Protein AF-A0A853GMX4-F1 (afdb_monomer_lite)

Foldseek 3Di:
DDPDDDDPVNVVLVVVQVVLVCCQEPPQDFDFRAHPPPGTDTHPNVVVVVVVVVVVVPPDDDDPDDDDDPDDDFDDDDDPPDPDAGWDQDPVVRDTDGDDPVPDDPVSVVVVVLVVPDDDDFPDFDADPVGHGQFTDDNAWTGGPFWIWGQDPVFRWIWIATPVRQTQWTDHPAWIDGRQWIWGDDPDPWTFTAHPVGHGPDTPVPPDPPDPPPPPDPAFPQQFLAFLEAFEAAPDKFKFFQLLRGLFSVCLVFKKKWKAAPPARDIFIDSTIDIDRLVRRPQKIKIWMDTPPPVPPDIDIRIHGGFYFYLPLPDDALAFEEAEAEALLCQALLQVLLCVLSVNSRHNYAYDALAAGANHNVCSQDRPHHHHNYAYLDALCLQLVLDQPQADEQDVVNLVVLSPDRRVSVRRYHLQKDFDDPPDDPLQDHPRIHRAVQCSCVSNVIDAGQEYEYEHQLSLLVPPDLVCSLVVLLSSLLSVVVRSCVRHVRHQYEYEYAAWADDPVRSVSSNSGVSSNSVSLVVSCVVVVDPSYTYQHLNRRFHRHDQAAWDAADQDPPPRDGDTDGPDRRHGHDPRSSRSSNSVSSVVSCSSSVVD

Sequence (596 aa):
MAKEPISIPQLENASEDAQDWEHIVNDDEPALIQTRIGGPKPNYAMIVAGLAAAVWVKTEALLPNPPDFPEKPAMVYGDTALINGLWNWNASTAKWERAPESSQPLSYNVLNGLISGNVSTRYYELLSEDRFPLGWVDSDDLNLPNFRVQDSPDLDGLSLVAGDGYELLNIGSVESSFGPLYLRRVDVPALEVVSEDGFITADLLSLGEGSGAAHVDPVADITPYSSKLLCGVQGVPVSIYARNILSKRDDERLVRATLASDSLPVVITSSDEMQIMPDDLGSTATLTVRAVGDGTGIRTALPITVKVADNPYDGAALTPKILMIGDSIGNRQGGSIMKRYLTEWGYGSSFIGTIKGSDNASDPDADNGELGECREGWETGDFTNQITDRVSIIAPGGEGAYMSLPKLGKWPINPFLRASTGGDDPGIIRNGNVLDFGFYQSRFSLSTPEVILYSVGTNDVRDRSPSEIYDAVYDNDSLIYQRIRAAWPNAIIIRTLPGASRTPVRDDVWTDKYIPVIRAMMQAINDTADAKIVLAPAWAMVTQEAGYSTRNGVVNTVTGSKTTTLLDPNHPIGPARQQLHRALAGYVACAASGLI

Structure (mmCIF, N/CA/C/O backbone):
data_AF-A0A853GMX4-F1
#
_entry.id   AF-A0A853GMX4-F1
#
loop_
_atom_site.group_PDB
_atom_site.id
_atom_site.type_symbol
_atom_site.label_atom_id
_atom_site.label_alt_id
_atom_site.label_comp_id
_atom_site.label_asym_id
_atom_site.label_entity_id
_atom_site.label_seq_id
_atom_site.pdbx_PDB_ins_code
_atom_site.Cartn_x
_atom_site.Cartn_y
_atom_site.Cartn_z
_atom_site.occupancy
_atom_site.B_iso_or_equiv
_atom_site.auth_seq_id
_atom_site.auth_comp_id
_atom_site.auth_asym_id
_atom_site.auth_atom_id
_atom_site.pdbx_PDB_model_num
ATOM 1 N N . MET A 1 1 ? -49.075 18.238 27.614 1.00 43.06 1 MET A N 1
ATOM 2 C CA . MET A 1 1 ? -50.278 17.389 27.781 1.00 43.06 1 MET A CA 1
ATOM 3 C C . MET A 1 1 ? -51.475 18.286 28.054 1.00 43.06 1 MET A C 1
ATOM 5 O O . MET A 1 1 ? -51.485 18.950 29.087 1.00 43.06 1 MET A O 1
ATOM 9 N N . ALA A 1 2 ? -52.420 18.369 27.112 1.00 44.88 2 ALA A N 1
ATOM 10 C CA . ALA A 1 2 ? -53.658 19.133 27.278 1.00 44.88 2 ALA A CA 1
ATOM 11 C C . ALA A 1 2 ? -54.499 18.513 28.408 1.00 44.88 2 ALA A C 1
ATOM 13 O O . ALA A 1 2 ? -54.637 17.294 28.476 1.00 44.88 2 ALA A O 1
ATOM 14 N N . LYS A 1 3 ? -54.977 19.343 29.343 1.00 54.22 3 LYS A N 1
ATOM 15 C CA . LYS A 1 3 ? -55.639 18.903 30.586 1.00 54.22 3 LYS A CA 1
ATOM 16 C C . LYS A 1 3 ? -57.159 18.756 30.475 1.00 54.22 3 LYS A C 1
ATOM 18 O O . LYS A 1 3 ? -57.786 18.422 31.476 1.00 54.22 3 LYS A O 1
ATOM 23 N N . GLU A 1 4 ? -57.747 18.972 29.302 1.00 66.31 4 GLU A N 1
ATOM 24 C CA . GLU A 1 4 ? -59.194 18.851 29.117 1.00 66.31 4 GLU A CA 1
ATOM 25 C C . GLU A 1 4 ? -59.545 17.645 28.234 1.00 66.31 4 GLU A C 1
ATOM 27 O O . GLU A 1 4 ? -58.890 17.437 27.209 1.00 66.31 4 GLU A O 1
ATOM 32 N N . PRO A 1 5 ? -60.536 16.819 28.628 1.00 71.06 5 PRO A N 1
ATOM 33 C CA . PRO A 1 5 ? -60.998 15.706 27.808 1.00 71.06 5 PRO A CA 1
ATOM 34 C C . PRO A 1 5 ? -61.563 16.210 26.477 1.00 71.06 5 PRO A C 1
ATOM 36 O O . PRO A 1 5 ? -62.346 17.159 26.462 1.00 71.06 5 PRO A O 1
ATOM 39 N N . ILE A 1 6 ? -61.210 15.545 25.373 1.00 76.19 6 ILE A N 1
ATOM 40 C CA . ILE A 1 6 ? -61.794 15.818 24.055 1.00 76.19 6 ILE A CA 1
ATOM 41 C C . ILE A 1 6 ? -63.299 15.555 24.138 1.00 76.19 6 ILE A C 1
ATOM 43 O O . ILE A 1 6 ? -63.735 14.484 24.565 1.00 76.19 6 ILE A O 1
ATOM 47 N N . SER A 1 7 ? -64.094 16.547 23.754 1.00 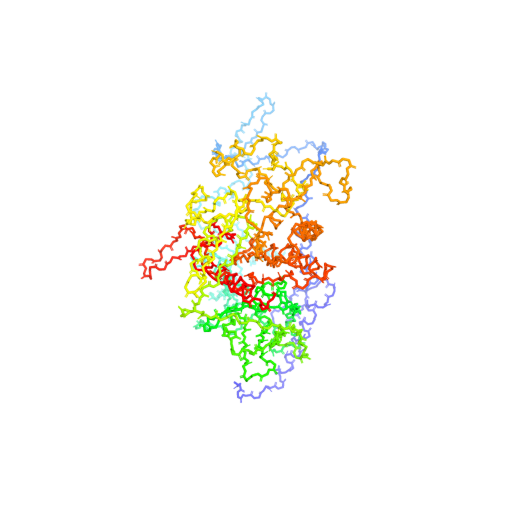86.94 7 SER A N 1
ATOM 48 C CA . SER A 1 7 ? -65.547 16.424 23.766 1.00 86.94 7 SER A CA 1
ATOM 49 C C . SER A 1 7 ? -66.033 15.533 22.615 1.00 86.94 7 SER A C 1
ATOM 51 O O . SER A 1 7 ? -65.417 15.479 21.552 1.00 86.94 7 SER A O 1
ATOM 53 N N . ILE A 1 8 ? -67.161 14.845 22.808 1.00 82.31 8 ILE A N 1
ATOM 54 C CA . ILE A 1 8 ? -67.777 14.006 21.764 1.00 82.31 8 ILE A CA 1
ATOM 55 C C . ILE A 1 8 ? -67.992 14.787 20.448 1.00 82.31 8 ILE A C 1
ATOM 57 O O . ILE A 1 8 ? -67.582 14.273 19.412 1.00 82.31 8 ILE A O 1
ATOM 61 N N . PRO A 1 9 ? -68.476 16.048 20.458 1.00 84.44 9 PRO A N 1
ATOM 62 C CA . PRO A 1 9 ? -68.602 16.835 19.229 1.00 84.44 9 PRO A CA 1
ATOM 63 C C . PRO A 1 9 ? -67.271 17.100 18.513 1.00 84.44 9 PRO A C 1
ATOM 65 O O . PRO A 1 9 ? -67.234 17.206 17.293 1.00 84.44 9 PRO A O 1
ATOM 68 N N . GLN A 1 10 ? -66.156 17.201 19.246 1.00 74.50 10 GLN A N 1
ATOM 69 C CA . GLN A 1 10 ? -64.836 17.354 18.626 1.00 74.50 10 GLN A CA 1
ATOM 70 C C . GLN A 1 10 ? -64.375 16.063 17.942 1.00 74.50 10 GLN A C 1
ATOM 72 O O . GLN A 1 10 ? -63.729 16.138 16.902 1.00 74.50 10 GLN A O 1
ATOM 77 N N . LEU A 1 11 ? -64.722 14.894 18.489 1.00 76.94 11 LEU A N 1
ATOM 78 C CA . LEU A 1 11 ? -64.433 13.605 17.851 1.00 76.94 11 LEU A CA 1
ATOM 79 C C . LEU A 1 11 ? -65.311 13.369 16.618 1.00 76.94 11 LEU A C 1
ATOM 81 O O . LEU A 1 11 ? -64.807 12.892 15.607 1.00 76.94 11 LEU A O 1
ATOM 85 N N . GLU A 1 12 ? -66.592 13.735 16.678 1.00 79.12 12 GLU A N 1
ATOM 86 C CA . GLU A 1 12 ? -67.504 13.659 15.528 1.00 79.12 12 GLU A CA 1
ATOM 87 C C . GLU A 1 12 ? -67.042 14.593 14.403 1.00 79.12 12 GLU A C 1
ATOM 89 O O . GLU A 1 12 ? -66.912 14.164 13.258 1.00 79.12 12 GLU A O 1
ATOM 94 N N . ASN A 1 13 ? -66.655 15.830 14.738 1.00 81.06 13 ASN A N 1
ATOM 95 C CA . ASN A 1 13 ? -66.095 16.754 13.756 1.00 81.06 13 ASN A CA 1
ATOM 96 C C . ASN A 1 13 ? -64.792 16.233 13.147 1.00 81.06 13 ASN A C 1
ATOM 98 O O . ASN A 1 13 ? -64.670 16.254 11.930 1.00 81.06 13 ASN A O 1
ATOM 102 N N . ALA A 1 14 ? -63.869 15.697 13.949 1.00 74.81 14 ALA A N 1
ATOM 103 C CA . ALA A 1 14 ? -62.630 15.129 13.422 1.00 74.81 14 ALA A CA 1
ATOM 104 C C . ALA A 1 14 ? -62.874 13.909 12.514 1.00 74.81 14 ALA A C 1
ATOM 106 O O . ALA A 1 14 ? -62.161 13.725 11.531 1.00 74.81 14 ALA A O 1
ATOM 107 N N . SER A 1 15 ? -63.882 13.083 12.819 1.00 83.06 15 SER A N 1
ATOM 108 C CA . SER A 1 15 ? -64.241 11.926 11.991 1.00 83.06 15 SER A CA 1
ATOM 109 C C . SER A 1 15 ? -64.822 12.340 10.642 1.00 83.06 15 SER A C 1
ATOM 111 O O . SER A 1 15 ? -64.486 11.742 9.625 1.00 83.06 15 SER A O 1
ATOM 113 N N . GLU A 1 16 ? -65.698 13.339 10.625 1.00 80.25 16 GLU A N 1
ATOM 114 C CA . GLU A 1 16 ? -66.277 13.852 9.382 1.00 80.25 16 GLU A CA 1
ATOM 115 C C . GLU A 1 16 ? -65.233 14.643 8.562 1.00 80.25 16 GLU A C 1
ATOM 117 O O . GLU A 1 16 ? -65.214 14.539 7.341 1.00 80.25 16 GLU A O 1
ATOM 122 N N . ASP A 1 17 ? -64.283 15.338 9.204 1.00 80.94 17 ASP A N 1
ATOM 123 C CA . ASP A 1 17 ? -63.165 15.990 8.500 1.00 80.94 17 ASP A CA 1
ATOM 124 C C . ASP A 1 17 ? -62.239 14.957 7.849 1.00 80.94 17 ASP A C 1
ATOM 126 O O . ASP A 1 17 ? -61.751 15.164 6.740 1.00 80.94 17 ASP A O 1
ATOM 130 N N . ALA A 1 18 ? -62.013 13.818 8.509 1.00 79.75 18 ALA A N 1
ATOM 131 C CA . ALA A 1 18 ? -61.239 12.725 7.933 1.00 79.75 18 ALA A CA 1
ATOM 132 C C . ALA A 1 18 ? -61.912 12.127 6.684 1.00 79.75 18 ALA A C 1
ATOM 134 O O . ALA A 1 18 ? -61.208 11.752 5.749 1.00 79.75 18 ALA A O 1
ATOM 135 N N . GLN A 1 19 ? -63.248 12.083 6.638 1.00 80.56 19 GLN A N 1
ATOM 136 C CA . GLN A 1 19 ? -63.994 11.641 5.453 1.00 80.56 19 G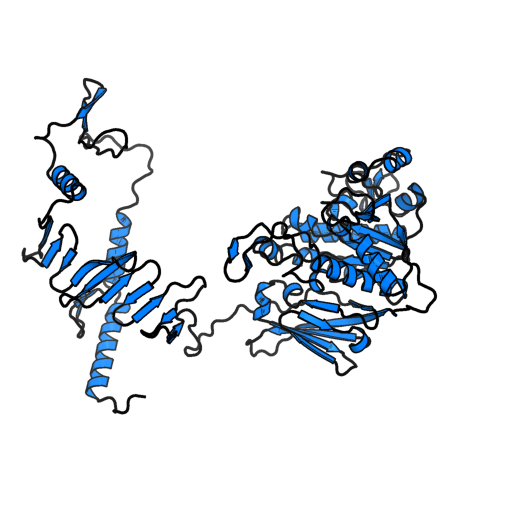LN A CA 1
ATOM 137 C C . GLN A 1 19 ? -63.892 12.652 4.305 1.00 80.56 19 GLN A C 1
ATOM 139 O O . GLN A 1 19 ? -63.636 12.252 3.170 1.00 80.56 19 GLN A O 1
ATOM 144 N N . ASP A 1 20 ? -63.997 13.955 4.590 1.00 81.69 20 ASP A N 1
ATOM 145 C CA . ASP A 1 20 ? -63.766 15.004 3.585 1.00 81.69 20 ASP A CA 1
ATOM 146 C C . ASP A 1 20 ? -62.350 14.878 2.982 1.00 81.69 20 ASP A C 1
ATOM 148 O O . ASP A 1 20 ? -62.164 14.988 1.768 1.00 81.69 20 ASP A O 1
ATOM 152 N N . TRP A 1 21 ? -61.343 14.588 3.816 1.00 76.56 21 TRP A N 1
ATOM 153 C CA . TRP A 1 21 ? -59.967 14.349 3.368 1.00 76.56 21 TRP A CA 1
ATOM 154 C C . TRP A 1 21 ? -59.806 13.077 2.538 1.00 76.56 21 TRP A C 1
ATOM 156 O O . TRP A 1 21 ? -59.043 13.081 1.571 1.00 76.56 21 TRP A O 1
ATOM 166 N N . GLU A 1 22 ? -60.518 12.006 2.884 1.00 83.06 22 GLU A N 1
ATOM 167 C CA . GLU A 1 22 ? -60.501 10.766 2.111 1.00 83.06 22 GLU A CA 1
ATOM 168 C C . GLU A 1 22 ? -60.983 11.014 0.675 1.00 83.06 22 GLU A C 1
ATOM 170 O O . GLU A 1 22 ? -60.307 10.603 -0.266 1.00 83.06 22 GLU A O 1
ATOM 175 N N . HIS A 1 23 ? -62.059 11.784 0.501 1.00 83.06 23 HIS A N 1
ATOM 176 C CA . HIS A 1 23 ? -62.578 12.163 -0.817 1.00 83.06 23 HIS A CA 1
ATOM 177 C C . HIS A 1 23 ? -61.640 13.093 -1.600 1.00 83.06 23 HIS A C 1
ATOM 179 O O . HIS A 1 23 ? -61.478 12.951 -2.811 1.00 83.06 23 HIS A O 1
ATOM 185 N N . ILE A 1 24 ? -60.952 14.024 -0.931 1.00 82.06 24 ILE A N 1
ATOM 186 C CA . ILE A 1 24 ? -59.968 14.894 -1.598 1.00 82.06 24 ILE A CA 1
ATOM 187 C C . ILE A 1 24 ? -58.799 14.085 -2.168 1.00 82.06 24 ILE A C 1
ATOM 189 O O . ILE A 1 24 ? -58.269 14.440 -3.221 1.00 82.06 24 ILE A O 1
ATOM 193 N N . VAL A 1 25 ? -58.366 13.030 -1.478 1.00 81.12 25 VAL A N 1
ATOM 194 C CA . VAL A 1 25 ? -57.162 12.280 -1.860 1.00 81.12 25 VAL A CA 1
ATOM 195 C C . VAL A 1 25 ? -57.483 11.110 -2.785 1.00 81.12 25 VAL A C 1
ATOM 197 O O . VAL A 1 25 ? -56.734 10.876 -3.733 1.00 81.12 25 VAL A O 1
ATOM 200 N N . ASN A 1 26 ? -58.566 10.381 -2.515 1.00 81.06 26 ASN A N 1
ATOM 201 C CA . ASN A 1 26 ? -58.792 9.061 -3.101 1.00 81.06 26 ASN A CA 1
ATOM 202 C C . ASN A 1 26 ? -59.870 9.022 -4.186 1.00 81.06 26 ASN A C 1
ATOM 204 O O . ASN A 1 26 ? -59.928 8.022 -4.901 1.00 81.06 26 ASN A O 1
ATOM 208 N N . ASP A 1 27 ? -60.692 10.066 -4.339 1.00 87.56 27 ASP A N 1
ATOM 209 C CA . ASP A 1 27 ? -61.654 10.111 -5.440 1.00 87.56 27 ASP A CA 1
ATOM 210 C C . ASP A 1 27 ? -60.906 10.234 -6.777 1.00 87.56 27 ASP A C 1
ATOM 212 O O . ASP A 1 27 ? -60.034 11.086 -6.977 1.00 87.56 27 ASP A O 1
ATOM 216 N N . ASP A 1 28 ? -61.256 9.353 -7.703 1.00 83.00 28 ASP A N 1
ATOM 217 C CA . ASP A 1 28 ? -60.587 9.133 -8.980 1.00 83.00 28 ASP A CA 1
ATOM 218 C C . ASP A 1 28 ? -61.155 9.989 -10.125 1.00 83.00 28 ASP A C 1
ATOM 220 O O . ASP A 1 28 ? -60.483 10.184 -11.143 1.00 83.00 28 ASP A O 1
ATOM 224 N N . GLU A 1 29 ? -62.344 10.574 -9.948 1.00 87.12 29 GLU A N 1
ATOM 225 C CA . GLU A 1 29 ? -62.927 11.532 -10.892 1.00 87.12 29 GLU A CA 1
ATOM 226 C C . GLU A 1 29 ? -62.633 12.995 -10.502 1.00 87.12 29 GLU A C 1
ATOM 228 O O . GLU A 1 29 ? -62.882 13.385 -9.362 1.00 87.12 29 GLU A O 1
ATOM 233 N N . PRO A 1 30 ? -62.152 13.851 -11.429 1.00 86.88 30 PRO A N 1
ATOM 234 C CA . PRO A 1 30 ? -61.929 15.274 -11.172 1.00 86.88 30 PRO A CA 1
ATOM 235 C C . PRO A 1 30 ? -63.181 16.017 -10.679 1.00 86.88 30 PRO A C 1
ATOM 237 O O . PRO A 1 30 ? -64.114 16.245 -11.451 1.00 86.88 30 PRO A O 1
ATOM 240 N N . ALA A 1 31 ? -63.185 16.460 -9.420 1.00 87.81 31 ALA A N 1
ATOM 241 C CA . ALA A 1 31 ? -64.315 17.176 -8.831 1.00 87.81 31 ALA A CA 1
ATOM 242 C C . ALA A 1 31 ? -63.893 18.192 -7.757 1.00 87.81 31 ALA A C 1
ATOM 244 O O . ALA A 1 31 ? -62.801 18.129 -7.188 1.00 87.81 31 ALA A O 1
ATOM 245 N N . LEU A 1 32 ? -64.802 19.126 -7.460 1.00 87.44 32 LEU A N 1
ATOM 246 C CA . LEU A 1 32 ? -64.743 19.947 -6.253 1.00 87.44 32 LEU A CA 1
ATOM 247 C C . LEU A 1 32 ? -65.502 19.229 -5.130 1.00 87.44 32 LEU A C 1
ATOM 249 O O . LEU A 1 32 ? -66.719 19.067 -5.208 1.00 87.44 32 LEU A O 1
ATOM 253 N N . ILE A 1 33 ? -64.786 18.833 -4.084 1.00 86.56 33 ILE A N 1
ATOM 254 C CA . ILE A 1 33 ? -65.336 18.196 -2.888 1.00 86.56 33 ILE A CA 1
ATOM 255 C C . ILE A 1 33 ? -65.731 19.283 -1.898 1.00 86.56 33 ILE A C 1
ATOM 257 O O . ILE A 1 33 ? -64.912 20.122 -1.521 1.00 86.56 33 ILE A O 1
ATOM 261 N N . GLN A 1 34 ? -66.995 19.296 -1.484 1.00 85.25 34 GLN A N 1
ATOM 262 C CA . GLN A 1 34 ? -67.486 20.257 -0.505 1.00 85.25 34 GLN A CA 1
ATOM 263 C C . GLN A 1 34 ? -66.914 19.925 0.874 1.00 85.25 34 GLN A C 1
ATOM 265 O O . GLN A 1 34 ? -67.343 18.948 1.474 1.00 85.25 34 GLN A O 1
ATOM 270 N N . THR A 1 35 ? -65.997 20.745 1.394 1.00 79.75 35 THR A N 1
ATOM 271 C CA . THR A 1 35 ? -65.457 20.528 2.742 1.00 79.75 35 THR A CA 1
ATOM 272 C C . THR A 1 35 ? -66.148 21.415 3.762 1.00 79.75 35 THR A C 1
ATOM 274 O O . THR A 1 35 ? -66.560 22.550 3.474 1.00 79.75 35 THR A O 1
ATOM 277 N N . ARG A 1 36 ? -66.243 20.920 4.997 1.00 71.12 36 ARG A N 1
ATOM 278 C CA . ARG A 1 36 ? -66.764 21.719 6.117 1.00 71.12 36 ARG A CA 1
ATOM 279 C C . ARG A 1 36 ? -65.782 22.814 6.556 1.00 71.12 36 ARG A C 1
ATOM 281 O O . ARG A 1 36 ? -66.211 23.843 7.076 1.00 71.12 36 ARG A O 1
ATOM 288 N N . ILE A 1 37 ? -64.488 22.658 6.257 1.00 60.12 37 ILE A N 1
ATOM 289 C CA . ILE A 1 37 ? -63.416 23.614 6.590 1.00 60.12 37 ILE A CA 1
ATOM 290 C C . ILE A 1 37 ? -63.055 24.503 5.384 1.00 60.12 37 ILE A C 1
ATOM 292 O O . ILE A 1 37 ? -61.923 24.532 4.899 1.00 60.12 37 ILE A O 1
ATOM 296 N N . GLY A 1 38 ? -64.026 25.275 4.893 1.00 65.88 38 GLY A N 1
ATOM 297 C CA . GLY A 1 38 ? -63.748 26.362 3.946 1.00 65.88 38 GLY A CA 1
ATOM 298 C C . GLY A 1 38 ? -64.164 26.120 2.494 1.00 65.88 38 GLY A C 1
ATOM 299 O O . GLY A 1 38 ? -63.494 26.624 1.587 1.00 65.88 38 GLY A O 1
ATOM 300 N N . GLY A 1 39 ? -65.279 25.413 2.284 1.00 79.62 39 GLY A N 1
ATOM 301 C CA . GLY A 1 39 ? -65.992 25.350 1.004 1.00 79.62 39 GLY A CA 1
ATOM 302 C C . GLY A 1 39 ? -65.460 24.291 0.032 1.00 79.62 39 GLY A C 1
ATOM 303 O O . GLY A 1 39 ? -64.641 23.461 0.420 1.00 79.62 39 GLY A O 1
ATOM 304 N N . PRO A 1 40 ? -65.923 24.291 -1.232 1.00 83.19 40 PRO A N 1
ATOM 305 C CA . PRO A 1 40 ? -65.498 23.299 -2.210 1.00 83.19 40 PRO A CA 1
ATOM 306 C C . PRO A 1 40 ? -63.990 23.379 -2.485 1.00 83.19 40 PRO A C 1
ATOM 308 O O . PRO A 1 40 ? -63.465 24.454 -2.784 1.00 83.19 40 PRO A O 1
ATOM 311 N N . LYS A 1 41 ? -63.293 22.242 -2.398 1.00 79.25 41 LYS A N 1
ATOM 312 C CA . LYS A 1 41 ? -61.858 22.088 -2.683 1.00 79.25 41 LYS A CA 1
ATOM 313 C C . LYS A 1 41 ? -61.654 21.094 -3.828 1.00 79.25 41 LYS A C 1
ATOM 315 O O . LYS A 1 41 ? -62.347 20.083 -3.858 1.00 79.25 41 LYS A O 1
ATOM 320 N N . PRO A 1 42 ? -60.729 21.340 -4.770 1.00 81.81 42 PRO A N 1
ATOM 321 C CA . PRO A 1 42 ? -60.440 20.369 -5.821 1.00 81.81 42 PRO A CA 1
ATOM 322 C C . PRO A 1 42 ? -59.805 19.115 -5.223 1.00 81.81 42 PRO A C 1
ATOM 324 O O . PRO A 1 42 ? -58.893 19.220 -4.400 1.00 81.81 42 PRO A O 1
ATOM 327 N N . ASN A 1 43 ? -60.272 17.940 -5.642 1.00 88.25 43 ASN A N 1
ATOM 328 C CA . ASN A 1 43 ? -59.607 16.688 -5.303 1.00 88.25 43 ASN A CA 1
ATOM 329 C C . ASN A 1 43 ? -58.313 16.500 -6.107 1.00 88.25 43 ASN A C 1
ATOM 331 O O . ASN A 1 43 ? -58.015 17.220 -7.068 1.00 88.25 43 ASN A O 1
ATOM 335 N N . TYR A 1 44 ? -57.525 15.510 -5.701 1.00 75.50 44 TYR A N 1
ATOM 336 C CA . TYR A 1 44 ? -56.226 15.212 -6.283 1.00 75.50 44 TYR A CA 1
ATOM 337 C C . TYR A 1 44 ? -56.316 14.937 -7.792 1.00 75.50 44 TYR A C 1
ATOM 339 O O . TYR A 1 44 ? -55.522 15.483 -8.561 1.00 75.50 44 TYR A O 1
ATOM 347 N N . ALA A 1 45 ? -57.330 14.186 -8.237 1.00 76.19 45 ALA A N 1
ATOM 348 C CA . ALA A 1 45 ? -57.571 13.921 -9.654 1.00 76.19 45 ALA A CA 1
ATOM 349 C C . ALA A 1 45 ? -57.764 15.216 -10.473 1.00 76.19 45 ALA A C 1
ATOM 351 O O . ALA A 1 45 ? -57.190 15.355 -11.557 1.00 76.19 45 ALA A O 1
ATOM 352 N N . MET A 1 46 ? -58.499 16.203 -9.944 1.00 81.06 46 MET A N 1
ATOM 353 C CA . MET A 1 46 ? -58.705 17.503 -10.597 1.00 81.06 46 MET A CA 1
ATOM 354 C C . MET A 1 46 ? -57.430 18.349 -10.660 1.00 81.06 46 MET A C 1
ATOM 356 O O . MET A 1 46 ? -57.163 18.986 -11.682 1.00 81.06 46 MET A O 1
ATOM 360 N N . ILE A 1 47 ? -56.610 18.322 -9.607 1.00 68.12 47 ILE A N 1
ATOM 361 C CA . ILE A 1 47 ? -55.319 19.025 -9.572 1.00 68.12 47 ILE A CA 1
ATOM 362 C C . ILE A 1 47 ? -54.358 18.427 -10.608 1.00 68.12 47 ILE A C 1
ATOM 364 O O . ILE A 1 47 ? -53.752 19.162 -11.391 1.00 68.12 47 ILE A O 1
ATOM 368 N N . VAL A 1 48 ? -54.251 17.096 -10.662 1.00 68.44 48 VAL A N 1
ATOM 369 C CA . VAL A 1 48 ? -53.396 16.392 -11.629 1.00 68.44 48 VAL A CA 1
ATOM 370 C C . VAL A 1 48 ? -53.861 16.646 -13.063 1.00 68.44 48 VAL A C 1
ATOM 372 O O . VAL A 1 48 ? -53.029 16.924 -13.926 1.00 68.44 48 VAL A O 1
ATOM 375 N N . ALA A 1 49 ? -55.171 16.627 -13.325 1.00 68.75 49 ALA A N 1
ATOM 376 C CA . ALA A 1 49 ? -55.719 16.953 -14.641 1.00 68.75 49 ALA A CA 1
ATOM 377 C C . ALA A 1 49 ? -55.392 18.398 -15.069 1.00 68.75 49 ALA A C 1
ATOM 379 O O . ALA A 1 49 ? -55.001 18.628 -16.216 1.00 68.75 49 ALA A O 1
ATOM 380 N N . GLY A 1 50 ? -55.478 19.363 -14.146 1.00 66.38 50 GLY A N 1
ATOM 381 C CA . GLY A 1 50 ? -55.094 20.756 -14.398 1.00 66.38 50 GLY A CA 1
ATOM 382 C C . GLY A 1 50 ? -53.605 20.918 -14.719 1.00 66.38 50 GLY A C 1
ATOM 383 O O . GLY A 1 50 ? -53.241 21.621 -15.663 1.00 66.38 50 GLY A O 1
ATOM 384 N N . LEU A 1 51 ? -52.735 20.213 -13.989 1.00 52.06 51 LEU A N 1
ATOM 385 C CA . LEU A 1 51 ? -51.291 20.215 -14.241 1.00 52.06 51 LEU A CA 1
ATOM 386 C C . LEU A 1 51 ? -50.938 19.525 -15.565 1.00 52.06 51 LEU A C 1
ATOM 388 O O . LEU A 1 51 ? -50.112 20.038 -16.318 1.00 52.06 51 LEU A O 1
ATOM 392 N N . ALA A 1 52 ? -51.593 18.412 -15.898 1.00 50.72 52 ALA A N 1
ATOM 393 C CA . ALA A 1 52 ? -51.403 17.734 -17.177 1.00 50.72 52 ALA A CA 1
ATOM 394 C C . ALA A 1 52 ? -51.804 18.633 -18.362 1.00 50.72 52 ALA A C 1
ATOM 396 O O . ALA A 1 52 ? -51.082 18.684 -19.357 1.00 50.72 52 ALA A O 1
ATOM 397 N N . ALA A 1 53 ? -52.890 19.404 -18.237 1.00 47.66 53 ALA A N 1
ATOM 398 C CA . ALA A 1 53 ? -53.284 20.394 -19.240 1.00 47.66 53 ALA A CA 1
ATOM 399 C C . ALA A 1 53 ? -52.269 21.549 -19.363 1.00 47.66 53 ALA A C 1
ATOM 401 O O . ALA A 1 53 ? -51.987 22.005 -20.471 1.00 47.66 53 ALA A O 1
ATOM 402 N N . ALA A 1 54 ? -51.663 21.984 -18.253 1.00 41.12 54 ALA A N 1
ATOM 403 C CA . ALA A 1 54 ? -50.628 23.022 -18.251 1.00 41.12 54 ALA A CA 1
ATOM 404 C C . ALA A 1 54 ? -49.297 22.554 -18.881 1.00 41.12 54 ALA A C 1
ATOM 406 O O . ALA A 1 54 ? -48.588 23.347 -19.504 1.00 41.12 54 ALA A O 1
ATOM 407 N N . VAL A 1 55 ? -48.968 21.262 -18.776 1.00 39.19 55 VAL A N 1
ATOM 408 C CA . VAL A 1 55 ? -47.738 20.668 -19.337 1.00 39.19 55 VAL A CA 1
ATOM 409 C C . VAL A 1 55 ? -47.809 20.497 -20.867 1.00 39.19 55 VAL A C 1
ATOM 411 O O . VAL A 1 55 ? -46.771 20.473 -21.530 1.00 39.19 55 VAL A O 1
ATOM 414 N N . TRP A 1 56 ? -49.002 20.502 -21.469 1.00 32.56 56 TRP A N 1
ATOM 415 C CA . TRP A 1 56 ? -49.176 20.421 -22.929 1.00 32.56 56 TRP A CA 1
ATOM 416 C C . TRP A 1 56 ? -48.914 21.732 -23.696 1.00 32.56 56 TRP A C 1
ATOM 418 O O . TRP A 1 56 ? -48.909 21.728 -24.923 1.00 32.56 56 TRP A O 1
ATOM 428 N N . VAL A 1 57 ? -48.612 22.849 -23.020 1.00 38.88 57 VAL A N 1
ATOM 429 C CA . VAL A 1 57 ? -48.348 24.152 -23.676 1.00 38.88 57 VAL A CA 1
ATOM 430 C C . VAL A 1 57 ? -46.857 24.368 -24.012 1.00 38.88 57 VAL A C 1
ATOM 432 O O . VAL A 1 57 ? -46.471 25.417 -24.524 1.00 38.88 57 VAL A O 1
ATOM 435 N N . LYS A 1 58 ? -45.973 23.383 -23.780 1.00 37.97 58 LYS A N 1
ATOM 436 C CA . LYS A 1 58 ? -44.516 23.582 -23.943 1.00 37.97 58 LYS A CA 1
ATOM 437 C C . LYS A 1 58 ? -43.758 22.487 -24.699 1.00 37.97 58 LYS A C 1
ATOM 439 O O . LYS A 1 58 ? -42.600 22.224 -24.390 1.00 37.97 58 LYS A O 1
ATOM 444 N N . THR A 1 59 ? -44.369 21.885 -25.719 1.00 34.81 59 THR A N 1
ATOM 445 C CA . THR A 1 59 ? -43.669 20.986 -26.661 1.00 34.81 59 THR A CA 1
ATOM 446 C C . THR A 1 59 ? -44.132 21.163 -28.113 1.00 34.81 59 THR A C 1
ATOM 448 O O . THR A 1 59 ? -44.616 20.238 -28.746 1.00 34.81 59 THR A O 1
ATOM 451 N N . GLU A 1 60 ? -43.894 22.343 -28.689 1.00 34.84 60 GLU A N 1
ATOM 452 C CA . GLU A 1 60 ? -43.728 22.497 -30.145 1.00 34.84 60 GLU A CA 1
ATOM 453 C C . GLU A 1 60 ? -42.534 23.412 -30.436 1.00 34.84 60 GLU A C 1
ATOM 455 O O . GLU A 1 60 ? -42.657 24.606 -30.687 1.00 34.84 60 GLU A O 1
ATOM 460 N N . ALA A 1 61 ? -41.336 22.840 -30.372 1.00 39.16 61 ALA A N 1
ATOM 461 C CA . ALA A 1 61 ? -40.150 23.394 -31.010 1.00 39.16 61 ALA A CA 1
ATOM 462 C C . ALA A 1 61 ? -39.166 22.247 -31.230 1.00 39.16 61 ALA A C 1
ATOM 464 O O . ALA A 1 61 ? -38.413 21.909 -30.323 1.00 39.16 61 ALA A O 1
ATOM 465 N N . LEU A 1 62 ? -39.262 21.613 -32.404 1.00 37.50 62 LEU A N 1
ATOM 466 C CA . LEU A 1 62 ? -38.207 20.930 -33.174 1.00 37.50 62 LEU A CA 1
ATOM 467 C C . LEU A 1 62 ? -38.861 19.925 -34.138 1.00 37.50 62 LEU A C 1
ATOM 469 O O . LEU A 1 62 ? -38.777 18.713 -33.967 1.00 37.50 62 LEU A O 1
ATOM 473 N N . LEU A 1 63 ? -39.490 20.443 -35.195 1.00 31.47 63 LEU A N 1
ATOM 474 C CA . LEU A 1 63 ? -39.646 19.703 -36.446 1.00 31.47 63 LEU A CA 1
ATOM 475 C C . LEU A 1 63 ? -39.052 20.552 -37.579 1.00 31.47 63 LEU A C 1
ATOM 477 O O . LEU A 1 63 ? -39.357 21.745 -37.668 1.00 31.47 63 LEU A O 1
ATOM 481 N N . PRO A 1 64 ? -38.175 19.987 -38.427 1.00 40.56 64 PRO A N 1
ATOM 482 C CA . PRO A 1 64 ? -37.633 20.696 -39.571 1.00 40.56 64 PRO A CA 1
ATOM 483 C C . PRO A 1 64 ? -38.692 20.710 -40.681 1.00 40.56 64 PRO A C 1
ATOM 485 O O . PRO A 1 64 ? -39.038 19.659 -41.217 1.00 40.56 64 PRO A O 1
ATOM 488 N N . ASN A 1 65 ? -39.145 21.920 -41.023 1.00 42.78 65 ASN A N 1
ATOM 489 C CA . ASN A 1 65 ? -40.118 22.316 -42.058 1.00 42.78 65 ASN A CA 1
ATOM 490 C C . ASN A 1 65 ? -41.571 22.495 -41.575 1.00 42.78 65 ASN A C 1
ATOM 492 O O . ASN A 1 65 ? -42.331 21.526 -41.539 1.00 42.78 65 ASN A O 1
ATOM 496 N N . PRO A 1 66 ? -42.005 23.740 -41.297 1.00 38.91 66 PRO A N 1
ATOM 497 C CA . PRO A 1 66 ? -43.425 24.053 -41.211 1.00 38.91 66 PRO A CA 1
ATOM 498 C C . PRO A 1 66 ? -44.046 24.140 -42.623 1.00 38.91 66 PRO A C 1
ATOM 500 O O . PRO A 1 66 ? -43.397 24.651 -43.541 1.00 38.91 66 PRO A O 1
ATOM 503 N N . PRO A 1 67 ? -45.285 23.660 -42.825 1.00 37.12 67 PRO A N 1
ATOM 504 C CA . PRO A 1 67 ? -46.021 23.864 -44.068 1.00 37.12 67 PRO A CA 1
ATOM 505 C C . PRO A 1 67 ? -46.479 25.326 -44.208 1.00 37.12 67 PRO A C 1
ATOM 507 O O . PRO A 1 67 ? -46.742 26.009 -43.218 1.00 37.12 67 PRO A O 1
ATOM 510 N N . ASP A 1 68 ? -46.575 25.788 -45.457 1.00 44.28 68 ASP A N 1
ATOM 511 C CA . ASP A 1 68 ? -47.024 27.128 -45.843 1.00 44.28 68 ASP A CA 1
ATOM 512 C C . ASP A 1 68 ? -48.390 27.490 -45.230 1.00 44.28 68 ASP A C 1
ATOM 514 O O . ASP A 1 68 ? -49.421 26.932 -45.612 1.00 44.28 68 ASP A O 1
ATOM 518 N N . PHE A 1 69 ? -48.411 28.495 -44.348 1.00 34.28 69 PHE A N 1
ATOM 519 C CA . PHE A 1 69 ? -49.625 29.233 -43.987 1.00 34.28 69 PHE A CA 1
ATOM 520 C C . PHE A 1 69 ? -49.549 30.682 -44.514 1.00 34.28 69 PHE A C 1
ATOM 522 O O . PHE A 1 69 ? -48.481 31.296 -44.439 1.00 34.28 69 PHE A O 1
ATOM 529 N N . PRO A 1 70 ? -50.644 31.267 -45.050 1.00 40.31 70 PRO A N 1
ATOM 530 C CA . PRO A 1 70 ? -50.590 32.502 -45.843 1.00 40.31 70 PRO A CA 1
ATOM 531 C C . PRO A 1 70 ? -50.600 33.810 -45.035 1.00 40.31 70 PRO A C 1
ATOM 533 O O . PRO A 1 70 ? -50.610 34.883 -45.635 1.00 40.31 70 PRO A O 1
ATOM 536 N N . GLU A 1 71 ? -50.578 33.769 -43.702 1.00 45.41 71 GLU A N 1
ATOM 537 C CA . GLU A 1 71 ? -50.630 34.970 -42.859 1.00 45.41 71 GLU A CA 1
ATOM 538 C C . GLU A 1 71 ? -49.436 34.988 -41.894 1.00 45.41 71 GLU A C 1
ATOM 540 O O . GLU A 1 71 ? -49.290 34.127 -41.031 1.00 45.41 71 GLU A O 1
ATOM 545 N N . LYS A 1 72 ? -48.524 35.949 -42.092 1.00 46.28 72 LYS A N 1
ATOM 546 C CA . LYS A 1 72 ? -47.262 36.060 -41.342 1.00 46.28 72 LYS A CA 1
ATOM 547 C C . LYS A 1 72 ? -47.470 36.896 -40.068 1.00 46.28 72 LYS A C 1
ATOM 549 O O . LYS A 1 72 ? -47.884 38.049 -40.201 1.00 46.28 72 LYS A O 1
ATOM 554 N N . PRO A 1 73 ? -47.153 36.394 -38.860 1.00 40.66 73 PRO A N 1
ATOM 555 C CA . PRO A 1 73 ? -47.277 37.178 -37.635 1.00 40.66 73 PRO A CA 1
ATOM 556 C C . PRO A 1 73 ? -46.127 38.185 -37.478 1.00 40.66 73 PRO A C 1
ATOM 558 O O . PRO A 1 73 ? -44.983 37.924 -37.854 1.00 40.66 73 PRO A O 1
ATOM 561 N N . ALA A 1 74 ? -46.439 39.347 -36.898 1.00 43.38 74 ALA A N 1
ATOM 562 C CA . ALA A 1 74 ? -45.445 40.304 -36.423 1.00 43.38 74 ALA A CA 1
ATOM 563 C C . ALA A 1 74 ? -44.613 39.677 -35.290 1.00 43.38 74 ALA A C 1
ATOM 565 O O . ALA A 1 74 ? -45.158 39.013 -34.410 1.00 43.38 74 ALA A O 1
ATOM 566 N N . MET A 1 75 ? -43.298 39.897 -35.302 1.00 45.19 75 MET A N 1
ATOM 567 C CA . MET A 1 75 ? -42.369 39.368 -34.301 1.00 45.19 75 MET A CA 1
ATOM 568 C C . MET A 1 75 ? -41.790 40.500 -33.454 1.00 45.19 75 MET A C 1
ATOM 570 O O . MET A 1 75 ? -41.318 41.504 -33.985 1.00 45.19 75 MET A O 1
ATOM 574 N N . VAL A 1 76 ? -41.781 40.311 -32.135 1.00 40.09 76 VAL A N 1
ATOM 575 C CA . VAL A 1 76 ? -41.076 41.181 -31.187 1.00 40.09 76 VAL A CA 1
ATOM 576 C C . VAL A 1 76 ? -39.695 40.577 -30.942 1.00 40.09 76 VAL A C 1
ATOM 578 O O . VAL A 1 76 ? -39.596 39.438 -30.495 1.00 40.09 76 VAL A O 1
ATOM 581 N N . TYR A 1 77 ? -38.633 41.323 -31.251 1.00 39.56 77 TYR A N 1
ATOM 582 C CA . TYR A 1 77 ? -37.252 40.920 -30.976 1.00 39.56 77 TYR A CA 1
ATOM 583 C C . TYR A 1 77 ? -36.720 41.709 -29.778 1.00 39.56 77 TYR A C 1
ATOM 585 O O . TYR A 1 77 ? -36.731 42.938 -29.797 1.00 39.56 77 TYR A O 1
ATOM 593 N N . GLY A 1 78 ? -36.242 41.006 -28.753 1.00 35.81 78 GLY A N 1
ATOM 594 C CA . GLY A 1 78 ? -35.445 41.591 -27.678 1.00 35.81 78 GLY A CA 1
ATOM 595 C C . GLY A 1 78 ? -33.967 41.381 -27.974 1.00 35.81 78 GLY A C 1
ATOM 596 O O . GLY A 1 78 ? -33.402 40.387 -27.532 1.00 35.81 78 GLY A O 1
ATOM 597 N N . ASP A 1 79 ? -33.352 42.279 -28.744 1.00 36.91 79 ASP A N 1
ATOM 598 C CA . ASP A 1 79 ? -31.894 42.339 -28.876 1.00 36.91 79 ASP A CA 1
ATOM 599 C C . ASP A 1 79 ? -31.389 43.728 -28.463 1.00 36.91 79 ASP A C 1
ATOM 601 O O . ASP A 1 79 ? -31.967 44.763 -28.800 1.00 36.91 79 ASP A O 1
ATOM 605 N N . THR A 1 80 ? -30.300 43.738 -27.704 1.00 42.38 80 THR A N 1
ATOM 606 C CA . THR A 1 80 ? -29.790 44.863 -26.899 1.00 42.38 80 THR A CA 1
ATOM 607 C C . THR A 1 80 ? -29.210 46.031 -27.707 1.00 42.38 80 THR A C 1
ATOM 609 O O . THR A 1 80 ? -28.834 47.049 -27.130 1.00 42.38 80 THR A O 1
ATOM 612 N N . ALA A 1 81 ? -29.184 45.939 -29.040 1.00 47.09 81 ALA A N 1
ATOM 613 C CA . ALA A 1 81 ? -28.697 46.997 -29.930 1.00 47.09 81 ALA A CA 1
ATOM 614 C C . ALA A 1 81 ? -29.808 47.792 -30.654 1.00 47.09 81 ALA A C 1
ATOM 616 O O . ALA A 1 81 ? -29.501 48.746 -31.371 1.00 47.09 81 ALA A O 1
ATOM 617 N N . LEU A 1 82 ? -31.090 47.449 -30.470 1.00 46.41 82 LEU A N 1
ATOM 618 C CA . LEU A 1 82 ? -32.227 48.156 -31.072 1.00 46.41 82 LEU A CA 1
ATOM 619 C C . LEU A 1 82 ? -33.149 48.704 -29.977 1.00 46.41 82 LEU A C 1
ATOM 621 O O . LEU A 1 82 ? -33.866 47.970 -29.307 1.00 46.41 82 LEU A O 1
ATOM 625 N N . ILE A 1 83 ? -33.123 50.024 -29.798 1.00 48.06 83 ILE A N 1
ATOM 626 C CA . ILE A 1 83 ? -33.919 50.752 -28.801 1.00 48.06 83 ILE A CA 1
ATOM 627 C C . ILE A 1 83 ? -35.422 50.467 -29.014 1.00 48.06 83 ILE A C 1
ATOM 629 O O . ILE A 1 83 ? -35.935 50.628 -30.123 1.00 48.06 83 ILE A O 1
ATOM 633 N N . ASN A 1 84 ? -36.097 50.050 -27.934 1.00 48.69 84 ASN A N 1
ATOM 634 C CA . ASN A 1 84 ? -37.506 49.645 -27.807 1.00 48.69 84 ASN A CA 1
ATOM 635 C C . ASN A 1 84 ? -38.457 50.156 -28.913 1.00 48.69 84 ASN A C 1
ATOM 637 O O . ASN A 1 84 ? -38.747 51.349 -29.031 1.00 48.69 84 ASN A O 1
ATOM 641 N N . GLY A 1 85 ? -39.018 49.238 -29.704 1.00 54.41 85 GLY A N 1
ATOM 642 C CA . GLY A 1 85 ? -39.983 49.535 -30.766 1.00 54.41 85 GLY A CA 1
ATOM 643 C C . GLY A 1 85 ? -40.535 48.267 -31.411 1.00 54.41 85 GLY A C 1
ATOM 644 O O . GLY A 1 85 ? -39.844 47.256 -31.449 1.00 54.41 85 GLY A O 1
ATOM 645 N N . LEU A 1 86 ? -41.762 48.318 -31.933 1.00 52.88 86 LEU A N 1
ATOM 646 C CA . LEU A 1 86 ? -42.300 47.278 -32.818 1.00 52.88 86 LEU A CA 1
ATOM 647 C C . LEU A 1 86 ? -41.794 47.538 -34.243 1.00 52.88 86 LEU A C 1
ATOM 649 O O . LEU A 1 86 ? -41.840 48.679 -34.706 1.00 52.88 86 LEU A O 1
ATOM 653 N N . TRP A 1 87 ? -41.293 46.509 -34.926 1.00 63.31 87 TRP A N 1
ATOM 654 C CA . TRP A 1 87 ? -40.710 46.620 -36.267 1.00 63.31 87 TRP A CA 1
ATOM 655 C C . TRP A 1 87 ? -41.418 45.672 -37.233 1.00 63.31 87 TRP A C 1
ATOM 657 O O . TRP A 1 87 ? -41.679 44.519 -36.903 1.00 63.31 87 TRP A O 1
ATOM 667 N N . ASN A 1 88 ? -41.703 46.159 -38.439 1.00 63.22 88 ASN A N 1
ATOM 668 C CA . ASN A 1 88 ? -42.282 45.384 -39.527 1.00 63.22 88 ASN A CA 1
ATOM 669 C C . ASN A 1 88 ? -41.227 45.153 -40.610 1.00 63.22 88 ASN A C 1
ATOM 671 O O . ASN A 1 88 ? -40.460 46.053 -40.957 1.00 63.22 88 ASN A O 1
ATOM 675 N N . TRP A 1 89 ? -41.193 43.945 -41.170 1.00 66.25 89 TRP A N 1
ATOM 676 C CA . TRP A 1 89 ? -40.339 43.658 -42.317 1.00 66.25 89 TRP A CA 1
ATOM 677 C C . TRP A 1 89 ? -40.969 44.229 -43.584 1.00 66.25 89 TRP A C 1
ATOM 679 O O . TRP A 1 89 ? -42.033 43.779 -44.016 1.00 66.25 89 TRP A O 1
ATOM 689 N N . ASN A 1 90 ? -40.306 45.200 -44.207 1.00 70.69 90 ASN A N 1
ATOM 690 C CA . ASN A 1 90 ? -40.739 45.736 -45.485 1.00 70.69 90 ASN A CA 1
ATOM 691 C C . ASN A 1 90 ? -40.135 44.895 -46.619 1.00 70.69 90 ASN A C 1
ATOM 693 O O . ASN A 1 90 ? -38.954 44.997 -46.954 1.00 70.69 90 ASN A O 1
ATOM 697 N N . ALA A 1 91 ? -40.965 44.050 -47.231 1.00 59.22 91 ALA A N 1
ATOM 698 C CA . ALA A 1 91 ? -40.527 43.122 -48.272 1.00 59.22 91 ALA A CA 1
ATOM 699 C C . ALA A 1 91 ? -40.045 43.819 -49.558 1.00 59.22 91 ALA A C 1
ATOM 701 O O . ALA A 1 91 ? -39.271 43.230 -50.307 1.00 59.22 91 ALA A O 1
ATOM 702 N N . SER A 1 92 ? -40.469 45.062 -49.812 1.00 61.91 92 SER A N 1
ATOM 703 C CA . SER A 1 92 ? -40.047 45.813 -51.002 1.00 61.91 92 SER A CA 1
ATOM 704 C C . SER A 1 92 ? -38.643 46.410 -50.867 1.00 61.91 92 SER A C 1
ATOM 706 O O . SER A 1 92 ? -37.935 46.543 -51.863 1.00 61.91 92 SER A O 1
ATOM 708 N N . THR A 1 93 ? -38.217 46.723 -49.641 1.00 71.06 93 THR A N 1
ATOM 709 C CA . THR A 1 93 ? -36.892 47.289 -49.337 1.00 71.06 93 THR A CA 1
ATOM 710 C C . THR A 1 93 ? -35.936 46.270 -48.712 1.00 71.06 93 THR A C 1
ATOM 712 O O . THR A 1 93 ? -34.748 46.561 -48.573 1.00 71.06 93 THR A O 1
ATOM 715 N N . ALA A 1 94 ? -36.438 45.081 -48.360 1.00 70.44 94 ALA A N 1
ATOM 716 C CA . ALA A 1 94 ? -35.726 44.022 -47.650 1.00 70.44 94 ALA A CA 1
ATOM 717 C C . ALA A 1 94 ? -35.026 44.526 -46.373 1.00 70.44 94 ALA A C 1
ATOM 719 O O . ALA A 1 94 ? -33.866 44.195 -46.109 1.00 70.44 94 ALA A O 1
ATOM 720 N N . LYS A 1 95 ? -35.723 45.361 -45.592 1.00 70.62 95 LYS A N 1
ATOM 721 C CA . LYS A 1 95 ? -35.252 45.877 -44.300 1.00 70.62 95 LYS A CA 1
ATOM 722 C C . LYS A 1 95 ? -36.374 45.890 -43.265 1.00 70.62 95 LYS A C 1
ATOM 724 O O . LYS A 1 95 ? -37.555 45.956 -43.602 1.00 70.62 95 LYS A O 1
ATOM 729 N N . TRP A 1 96 ? -35.982 45.845 -41.994 1.00 67.19 96 TRP A N 1
ATOM 730 C CA . TRP A 1 96 ? -36.881 46.088 -40.869 1.00 67.19 96 TRP A CA 1
ATOM 731 C C . TRP A 1 96 ? -37.090 47.593 -40.702 1.00 67.19 96 TRP A C 1
ATOM 733 O O . TRP A 1 96 ? -36.127 48.351 -40.599 1.00 67.19 96 TRP A O 1
ATOM 743 N N . GLU A 1 97 ? -38.348 48.018 -40.665 1.00 74.19 97 GLU A N 1
ATOM 744 C CA . GLU A 1 97 ? -38.757 49.412 -40.479 1.00 74.19 97 GLU A CA 1
ATOM 745 C C . GLU A 1 97 ? -39.660 49.512 -39.243 1.00 74.19 97 GLU A C 1
ATOM 747 O O . GLU A 1 97 ? -40.448 48.608 -38.962 1.00 74.19 97 GLU A O 1
ATOM 752 N N . ARG A 1 98 ? -39.529 50.584 -38.454 1.00 69.19 98 ARG A N 1
ATOM 753 C CA . ARG A 1 98 ? -40.295 50.730 -37.210 1.00 69.19 98 ARG A CA 1
ATOM 754 C C . ARG A 1 98 ? -41.769 50.947 -37.553 1.00 69.19 98 ARG A C 1
ATOM 756 O O . ARG A 1 98 ? -42.091 51.790 -38.389 1.00 69.19 98 ARG A O 1
ATOM 763 N N . ALA A 1 99 ? -42.657 50.190 -36.917 1.00 68.25 99 ALA A N 1
ATOM 764 C CA . ALA A 1 99 ? -44.090 50.302 -37.134 1.00 68.25 99 ALA A CA 1
ATOM 765 C C . ALA A 1 99 ? -44.599 51.683 -36.659 1.00 68.25 99 ALA A C 1
ATOM 767 O O . ALA A 1 99 ? -44.166 52.150 -35.599 1.00 68.25 99 ALA A O 1
ATOM 768 N N . PRO A 1 100 ? -45.515 52.338 -37.399 1.00 67.00 100 PRO A N 1
ATOM 769 C CA . PRO A 1 100 ? -46.135 53.591 -36.966 1.00 67.00 100 PRO A CA 1
ATOM 770 C C . PRO A 1 100 ? -46.830 53.432 -35.606 1.00 67.00 100 PRO A C 1
ATOM 772 O O . PRO A 1 100 ? -47.527 52.438 -35.394 1.00 67.00 100 PRO A O 1
ATOM 775 N N . GLU A 1 101 ? -46.705 54.411 -34.704 1.00 59.56 101 GLU A N 1
ATOM 776 C CA . GLU A 1 101 ? -47.300 54.359 -33.349 1.00 59.56 101 GLU A CA 1
ATOM 777 C C . GLU A 1 101 ? -48.811 54.085 -33.360 1.00 59.56 101 GLU A C 1
ATOM 779 O O . GLU A 1 101 ? -49.314 53.351 -32.516 1.00 59.56 101 GLU A O 1
ATOM 784 N N . SER A 1 102 ? -49.534 54.577 -34.369 1.00 56.41 102 SER A N 1
ATOM 785 C CA . SER A 1 102 ? -50.976 54.342 -34.531 1.00 56.41 102 SER A CA 1
ATOM 786 C C . SER A 1 102 ? -51.360 52.891 -34.852 1.00 56.41 102 SER A C 1
ATOM 788 O O . SER A 1 102 ? -52.541 52.557 -34.822 1.00 56.41 102 SER A O 1
ATOM 790 N N . SER A 1 103 ? -50.386 52.034 -35.169 1.00 53.78 103 SER A N 1
ATOM 791 C CA . SER A 1 103 ? -50.578 50.613 -35.492 1.00 53.78 103 SER A CA 1
ATOM 792 C C . SER A 1 103 ? -50.070 49.667 -34.402 1.00 53.78 103 SER A C 1
ATOM 794 O O . SER A 1 103 ? -50.049 48.452 -34.598 1.00 53.78 103 SER A O 1
ATOM 796 N N . GLN A 1 104 ? -49.659 50.203 -33.250 1.00 55.25 104 GLN A N 1
ATOM 797 C CA . GLN A 1 104 ? -49.195 49.382 -32.140 1.00 55.25 104 GLN A CA 1
ATOM 798 C C . GLN A 1 104 ? -50.397 48.778 -31.391 1.00 55.25 104 GLN A C 1
ATOM 800 O O . GLN A 1 104 ? -51.302 49.511 -30.986 1.00 55.25 104 GLN A O 1
ATOM 805 N N . PRO A 1 105 ? -50.455 47.443 -31.225 1.00 54.75 105 PRO A N 1
ATOM 806 C CA . PRO A 1 105 ? -51.553 46.786 -30.530 1.00 54.75 105 PRO A CA 1
ATOM 807 C C . PRO A 1 105 ? -51.577 47.191 -29.051 1.00 54.75 105 PRO A C 1
ATOM 809 O O . PRO A 1 105 ? -50.543 47.519 -28.470 1.00 54.75 105 PRO A O 1
ATOM 812 N N . LEU A 1 106 ? -52.756 47.119 -28.423 1.00 48.56 106 LEU A N 1
ATOM 813 C CA . LEU A 1 106 ? -52.981 47.431 -27.000 1.00 48.56 106 LEU A CA 1
ATOM 814 C C . LEU A 1 106 ? -51.944 46.771 -26.066 1.00 48.56 106 LEU A C 1
ATOM 816 O O . LEU A 1 106 ? -51.539 47.367 -25.073 1.00 48.56 106 LEU A O 1
ATOM 820 N N . SER A 1 107 ? -51.449 45.587 -26.434 1.00 50.12 107 SER A N 1
ATOM 821 C CA . SER A 1 107 ? -50.402 44.845 -25.725 1.00 50.12 107 SER A CA 1
ATOM 822 C C . SER A 1 107 ? -49.044 45.562 -25.652 1.00 50.12 107 SER A C 1
ATOM 824 O O . SER A 1 107 ? -48.319 45.369 -24.679 1.00 50.12 107 SER A O 1
ATOM 826 N N . TYR A 1 108 ? -48.695 46.421 -26.617 1.00 47.56 108 TYR A N 1
ATOM 827 C CA . TYR A 1 108 ? -47.437 47.178 -26.598 1.00 47.56 108 TYR A CA 1
ATOM 828 C C . TYR A 1 108 ? -47.467 48.322 -25.577 1.00 47.56 108 TYR A C 1
ATOM 830 O O . TYR A 1 108 ? -46.501 48.512 -24.842 1.00 47.56 108 TYR A O 1
ATOM 838 N N . ASN A 1 109 ? -48.592 49.034 -25.459 1.00 51.00 109 ASN A N 1
ATOM 839 C CA . ASN A 1 109 ? -48.756 50.077 -24.438 1.00 51.0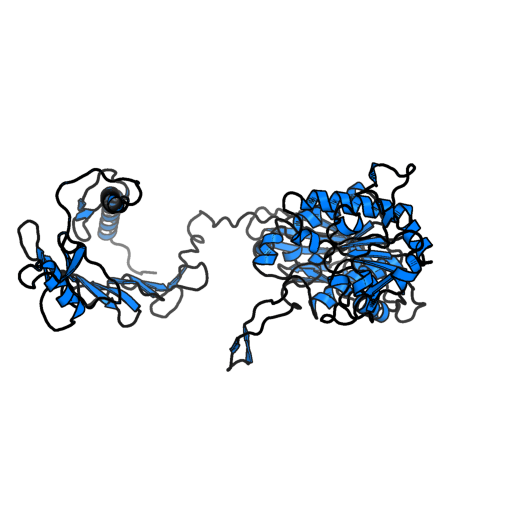0 109 ASN A CA 1
ATOM 840 C C . ASN A 1 109 ? -48.766 49.487 -23.018 1.00 51.00 109 ASN A C 1
ATOM 842 O O . ASN A 1 109 ? -48.238 50.103 -22.097 1.00 51.00 109 ASN A O 1
ATOM 846 N N . VAL A 1 110 ? -49.293 48.269 -22.856 1.00 48.19 110 VAL A N 1
ATOM 847 C CA . VAL A 1 110 ? -49.272 47.519 -21.589 1.00 48.19 110 VAL A CA 1
ATOM 848 C C . VAL A 1 110 ? -47.847 47.099 -21.205 1.00 48.19 110 VAL A C 1
ATOM 850 O O . VAL A 1 110 ? -47.432 47.315 -20.069 1.00 48.19 110 VAL A O 1
ATOM 853 N N . LEU A 1 111 ? -47.064 46.574 -22.152 1.00 46.84 111 LEU A N 1
ATOM 854 C CA . LEU A 1 111 ? -45.661 46.203 -21.918 1.00 46.84 111 LEU A CA 1
ATOM 855 C C . LEU A 1 111 ? -44.774 47.416 -21.604 1.00 46.84 111 LEU A C 1
ATOM 857 O O . LEU A 1 111 ? -43.925 47.341 -20.721 1.00 46.84 111 LEU A O 1
ATOM 861 N N . ASN A 1 112 ? -44.990 48.553 -22.272 1.00 47.06 112 ASN A N 1
ATOM 862 C CA . ASN A 1 112 ? -44.255 49.784 -21.965 1.00 47.06 112 ASN A CA 1
ATOM 863 C C . ASN A 1 112 ? -44.681 50.389 -20.610 1.00 47.06 112 ASN A C 1
ATOM 865 O O . ASN A 1 112 ? -43.860 50.977 -19.909 1.00 47.06 112 ASN A O 1
ATOM 869 N N . GLY A 1 113 ? -45.942 50.199 -20.204 1.00 49.16 113 GLY A N 1
ATOM 870 C CA . GLY A 1 113 ? -46.438 50.541 -18.868 1.00 49.16 113 GLY A CA 1
ATOM 871 C C . GLY A 1 113 ? -45.735 49.755 -17.757 1.00 49.16 113 GLY A C 1
ATOM 872 O O . GLY A 1 113 ? -45.237 50.367 -16.817 1.00 49.16 113 GLY A O 1
ATOM 873 N N . LEU A 1 114 ? -45.600 48.434 -17.925 1.00 44.28 114 LEU A N 1
ATOM 874 C CA . LEU A 1 114 ? -44.889 47.541 -16.995 1.00 44.28 114 LEU A CA 1
ATOM 875 C C . LEU A 1 114 ? -43.403 47.901 -16.823 1.00 44.28 114 LEU A C 1
ATOM 877 O O . LEU A 1 114 ? -42.852 47.735 -15.743 1.00 44.28 114 LEU A O 1
ATOM 881 N N . ILE A 1 115 ? -42.753 48.421 -17.870 1.00 47.97 115 ILE A N 1
ATOM 882 C CA . ILE A 1 115 ? -41.327 48.794 -17.832 1.00 47.97 115 ILE A CA 1
ATOM 883 C C . ILE A 1 115 ? -41.108 50.211 -17.263 1.00 47.97 115 ILE A C 1
ATOM 885 O O . ILE A 1 115 ? -40.033 50.508 -16.748 1.00 47.97 115 ILE A O 1
ATOM 889 N N . SER A 1 116 ? -42.096 51.109 -17.355 1.00 45.28 116 SER A N 1
ATOM 890 C CA . SER A 1 116 ? -41.905 52.545 -17.071 1.00 45.28 116 SER A CA 1
ATOM 891 C C . SER A 1 116 ? -42.219 52.994 -15.636 1.00 45.28 116 SER A C 1
ATOM 893 O O . SER A 1 116 ? -41.952 54.150 -15.308 1.00 45.28 116 SER A O 1
ATOM 895 N N . GLY A 1 117 ? -42.731 52.104 -14.775 1.00 45.94 117 GLY A N 1
ATOM 896 C CA . GLY A 1 117 ? -42.732 52.274 -13.314 1.00 45.94 117 GLY A CA 1
ATOM 897 C C . GLY A 1 117 ? -43.365 53.563 -12.772 1.00 45.94 117 GLY A C 1
ATOM 898 O O . GLY A 1 117 ? -42.834 54.133 -11.822 1.00 45.94 117 GLY A O 1
ATOM 899 N N . ASN A 1 118 ? -44.465 54.061 -13.357 1.00 35.69 118 ASN A N 1
ATOM 900 C CA . ASN A 1 118 ? -45.110 55.295 -12.888 1.00 35.69 118 ASN A CA 1
ATOM 901 C C . ASN A 1 118 ? -46.617 55.121 -12.586 1.00 35.69 118 ASN A C 1
ATOM 903 O O . ASN A 1 118 ? -47.448 55.080 -13.488 1.00 35.69 118 ASN A O 1
ATOM 907 N N . VAL A 1 119 ? -46.892 55.035 -11.278 1.00 45.81 119 VAL A N 1
ATOM 908 C CA . VAL A 1 119 ? -48.089 55.317 -10.448 1.00 45.81 119 VAL A CA 1
ATOM 909 C C . VAL A 1 119 ? -49.521 54.929 -10.896 1.00 45.81 119 VAL A C 1
ATOM 911 O O . VAL A 1 119 ? -50.118 55.507 -11.801 1.00 45.81 119 VAL A O 1
ATOM 914 N N . SER A 1 120 ? -50.113 54.055 -10.064 1.00 46.78 120 SER A N 1
ATOM 915 C CA . SER A 1 120 ? -51.523 53.970 -9.624 1.00 46.78 120 SER A CA 1
ATOM 916 C C . SER A 1 120 ? -52.619 53.572 -10.622 1.00 46.78 120 SER A C 1
ATOM 918 O O . SER A 1 120 ? -53.730 54.104 -10.552 1.00 46.78 120 SER A O 1
ATOM 920 N N . THR A 1 121 ? -52.367 52.612 -11.514 1.00 51.28 121 THR A N 1
ATOM 921 C CA . THR A 1 121 ? -53.421 52.085 -12.402 1.00 51.28 121 THR A CA 1
ATOM 922 C C . THR A 1 121 ? -53.599 50.582 -12.195 1.00 51.28 121 THR A C 1
ATOM 924 O O . THR A 1 121 ? -52.656 49.830 -12.407 1.00 51.28 121 THR A O 1
ATOM 927 N N . ARG A 1 122 ? -54.805 50.134 -11.800 1.00 55.69 122 ARG A N 1
ATOM 928 C CA . ARG A 1 122 ? -55.175 48.705 -11.824 1.00 55.69 122 ARG A CA 1
ATOM 929 C C . ARG A 1 122 ? -55.027 48.208 -13.260 1.00 55.69 122 ARG A C 1
ATOM 931 O O . ARG A 1 122 ? -55.667 48.761 -14.155 1.00 55.69 122 ARG A O 1
ATOM 938 N N . TYR A 1 123 ? -54.196 47.200 -13.483 1.00 52.06 123 TYR A N 1
ATOM 939 C CA . TYR A 1 123 ? -53.925 46.693 -14.826 1.00 52.06 123 TYR A CA 1
ATOM 940 C C . TYR A 1 123 ? -55.006 45.728 -15.300 1.00 52.06 123 TYR A C 1
ATOM 942 O O . TYR A 1 123 ? -55.394 45.775 -16.465 1.00 52.06 123 TYR A O 1
ATOM 950 N N . TYR A 1 124 ? -55.524 44.895 -14.395 1.00 50.16 124 TYR A N 1
ATOM 951 C CA . TYR A 1 124 ? -56.577 43.924 -14.690 1.00 50.16 124 TYR A CA 1
ATOM 952 C C . TYR A 1 124 ? -57.515 43.781 -13.496 1.00 50.16 124 TYR A C 1
ATOM 954 O O . TYR A 1 124 ? -57.044 43.654 -12.371 1.00 50.16 124 TYR A O 1
ATOM 962 N N . GLU A 1 125 ? -58.828 43.759 -13.733 1.00 57.25 125 GLU A N 1
ATOM 963 C CA . GLU A 1 125 ? -59.797 43.219 -12.775 1.00 57.25 125 GLU A CA 1
ATOM 964 C C . GLU A 1 125 ? -60.081 41.763 -13.152 1.00 57.25 125 GLU A C 1
ATOM 966 O O . GLU A 1 125 ? -60.459 41.455 -14.283 1.00 57.25 125 GLU A O 1
ATOM 971 N N . LEU A 1 126 ? -59.866 40.860 -12.202 1.00 49.38 126 LEU A N 1
ATOM 972 C CA . LEU A 1 126 ? -60.269 39.467 -12.306 1.00 49.38 126 LEU A CA 1
ATOM 973 C C . LEU A 1 126 ? -61.768 39.427 -12.080 1.00 49.38 126 LEU A C 1
ATOM 975 O O . LEU A 1 126 ? -62.235 39.773 -10.999 1.00 49.38 126 LEU A O 1
ATOM 979 N N . LEU A 1 127 ? -62.521 39.040 -13.098 1.00 51.25 127 LEU A N 1
ATOM 980 C CA . LEU A 1 127 ? -63.968 38.946 -13.014 1.00 51.25 127 LEU A CA 1
ATOM 981 C C . LEU A 1 127 ? -64.391 37.476 -12.935 1.00 51.25 127 LEU A C 1
ATOM 983 O O . LEU A 1 127 ? -63.780 36.619 -13.571 1.00 51.25 127 LEU A O 1
ATOM 987 N N . SER A 1 128 ? -65.447 37.185 -12.177 1.00 43.81 128 SER A N 1
ATOM 988 C CA . SER A 1 128 ? -66.124 35.891 -12.235 1.00 43.81 128 SER A CA 1
ATOM 989 C C . SER A 1 128 ? -66.790 35.693 -13.598 1.00 43.81 128 SER A C 1
ATOM 991 O O . SER A 1 128 ? -66.898 36.624 -14.401 1.00 43.81 128 SER A O 1
ATOM 993 N N . GLU A 1 129 ? -67.289 34.486 -13.852 1.00 40.34 129 GLU A N 1
ATOM 994 C CA . GLU A 1 129 ? -68.036 34.175 -15.075 1.00 40.34 129 GLU A CA 1
ATOM 995 C C . GLU A 1 129 ? -69.270 35.092 -15.255 1.00 40.34 129 GLU A C 1
ATOM 997 O O . GLU A 1 129 ? -69.579 35.518 -16.368 1.00 40.34 129 GLU A O 1
ATOM 1002 N N . ASP A 1 130 ? -69.870 35.535 -14.142 1.00 49.53 130 ASP A N 1
ATOM 1003 C CA . ASP A 1 130 ? -70.973 36.510 -14.085 1.00 49.53 130 ASP A CA 1
ATOM 1004 C C . ASP A 1 130 ? -70.516 37.986 -14.106 1.00 49.53 130 ASP A C 1
ATOM 1006 O O . ASP A 1 130 ? -71.312 38.906 -13.916 1.00 49.53 130 ASP A O 1
ATOM 1010 N N . ARG A 1 131 ? -69.224 38.230 -14.348 1.00 48.38 131 ARG A N 1
ATOM 1011 C CA . ARG A 1 131 ? -68.554 39.539 -14.382 1.00 48.38 131 ARG A CA 1
ATOM 1012 C C . ARG A 1 131 ? -68.477 40.309 -13.054 1.00 48.38 131 ARG A C 1
ATOM 1014 O O . ARG A 1 131 ? -68.284 41.525 -13.074 1.00 48.38 131 ARG A O 1
ATOM 1021 N N . PHE A 1 132 ? -68.572 39.641 -11.904 1.00 50.50 132 PHE A N 1
ATOM 1022 C CA . PHE A 1 132 ? -68.296 40.291 -10.615 1.00 50.50 132 PHE A CA 1
ATOM 1023 C C . PHE A 1 132 ? -66.788 40.376 -10.359 1.00 50.50 132 PHE A C 1
ATOM 1025 O O . PHE A 1 132 ? -66.105 39.375 -10.565 1.00 50.50 132 PHE A O 1
ATOM 1032 N N . PRO A 1 133 ? -66.247 41.512 -9.886 1.00 51.75 133 PRO A N 1
ATOM 1033 C CA . PRO A 1 133 ? -64.828 41.624 -9.576 1.00 51.75 133 PRO A CA 1
ATOM 1034 C C . PRO A 1 133 ? -64.454 40.715 -8.402 1.00 51.75 133 PRO A C 1
ATOM 1036 O O . PRO A 1 133 ? -64.867 40.923 -7.263 1.00 51.75 133 PRO A O 1
ATOM 1039 N N . LEU A 1 134 ? -63.668 39.691 -8.719 1.00 47.12 134 LEU A N 1
ATOM 1040 C CA . LEU A 1 134 ? -63.035 38.749 -7.807 1.00 47.12 134 LEU A CA 1
ATOM 1041 C C . LEU A 1 134 ? -61.655 39.222 -7.351 1.00 47.12 134 LEU A C 1
ATOM 1043 O O . LEU A 1 134 ? -61.120 38.641 -6.426 1.00 47.12 134 LEU A O 1
ATOM 1047 N N . GLY A 1 135 ? -61.055 40.234 -7.972 1.00 67.88 135 GLY A N 1
ATOM 1048 C CA . GLY A 1 135 ? -59.743 40.745 -7.576 1.00 67.88 135 GLY A CA 1
ATOM 1049 C C . GLY A 1 135 ? -59.160 41.694 -8.611 1.00 67.88 135 GLY A C 1
ATOM 1050 O O . GLY A 1 135 ? -59.797 41.971 -9.628 1.00 67.88 135 GLY A O 1
ATOM 1051 N N . TRP A 1 136 ? -57.953 42.192 -8.379 1.00 68.62 136 TRP A N 1
ATOM 1052 C CA . TRP A 1 136 ? -57.229 42.997 -9.355 1.00 68.62 136 TRP A CA 1
ATOM 1053 C C . TRP A 1 136 ? -55.722 42.778 -9.279 1.00 68.62 136 TRP A C 1
ATOM 1055 O O . TRP A 1 136 ? -55.188 42.376 -8.252 1.00 68.62 136 TRP A O 1
ATOM 1065 N N . VAL A 1 137 ? -55.044 43.056 -10.385 1.00 58.62 137 VAL A N 1
ATOM 1066 C CA . VAL A 1 137 ? -53.582 43.112 -10.472 1.00 58.62 137 VAL A CA 1
ATOM 1067 C C . VAL A 1 137 ? -53.178 44.566 -10.669 1.00 58.62 137 VAL A C 1
ATOM 1069 O O . VAL A 1 137 ? -53.745 45.241 -11.536 1.00 58.62 137 VAL A O 1
ATOM 1072 N N . ASP A 1 138 ? -52.217 45.052 -9.892 1.00 67.38 138 ASP A N 1
ATOM 1073 C CA . ASP A 1 138 ? -51.578 46.358 -10.082 1.00 67.38 138 ASP A CA 1
ATOM 1074 C C . ASP A 1 138 ? -50.052 46.209 -10.240 1.00 67.38 138 ASP A C 1
ATOM 1076 O O . ASP A 1 138 ? -49.585 45.145 -10.647 1.00 67.38 138 ASP A O 1
ATOM 1080 N N . SER A 1 139 ? -49.288 47.297 -10.095 1.00 51.19 139 SER A N 1
ATOM 1081 C CA . SER A 1 139 ? -47.831 47.285 -10.326 1.00 51.19 139 SER A CA 1
ATOM 1082 C C . SER A 1 139 ? -47.053 46.523 -9.292 1.00 51.19 139 SER A C 1
ATOM 1084 O O . SER A 1 139 ? -45.939 46.100 -9.594 1.00 51.19 139 SER A O 1
ATOM 1086 N N . ASP A 1 140 ? -47.652 46.340 -8.126 1.00 52.41 140 ASP A N 1
ATOM 1087 C CA . ASP A 1 140 ? -46.945 45.854 -6.966 1.00 52.41 140 ASP A CA 1
ATOM 1088 C C . ASP A 1 140 ? -47.526 44.489 -6.547 1.00 52.41 140 ASP A C 1
ATOM 1090 O O . ASP A 1 140 ? -46.757 43.613 -6.160 1.00 52.41 140 ASP A O 1
ATOM 1094 N N . ASP A 1 141 ? -48.837 44.248 -6.745 1.00 60.69 141 ASP A N 1
ATOM 1095 C CA . ASP A 1 141 ? -49.541 43.093 -6.167 1.00 60.69 141 ASP A CA 1
ATOM 1096 C C . ASP A 1 141 ? -50.577 42.399 -7.088 1.00 60.69 141 ASP A C 1
ATOM 1098 O O . ASP A 1 141 ? -51.208 42.997 -7.970 1.00 60.69 141 ASP A O 1
ATOM 1102 N N . LEU A 1 142 ? -50.862 41.120 -6.785 1.00 63.72 142 LEU A N 1
ATOM 1103 C CA . LEU A 1 142 ? -52.120 40.439 -7.139 1.00 63.72 142 LEU A CA 1
ATOM 1104 C C . LEU A 1 142 ? -53.041 40.430 -5.909 1.00 63.72 142 LEU A C 1
ATOM 1106 O O . LEU A 1 142 ? -52.809 39.690 -4.952 1.00 63.72 142 LEU A O 1
ATOM 1110 N N . ASN A 1 143 ? -54.112 41.221 -5.958 1.00 57.88 143 ASN A N 1
ATOM 1111 C CA . ASN A 1 143 ? -55.088 41.389 -4.885 1.00 57.88 143 ASN A CA 1
ATOM 1112 C C . ASN A 1 143 ? -56.363 40.572 -5.147 1.00 57.88 143 ASN A C 1
ATOM 1114 O O . ASN A 1 143 ? -57.130 40.853 -6.066 1.00 57.88 143 ASN A O 1
ATOM 1118 N N . LEU A 1 144 ? -56.626 39.588 -4.293 1.00 65.69 144 LEU A N 1
ATOM 1119 C CA . LEU A 1 144 ? -57.888 38.855 -4.173 1.00 65.69 144 LEU A CA 1
ATOM 1120 C C . LEU A 1 144 ? -58.598 39.307 -2.877 1.00 65.69 144 LEU A C 1
ATOM 1122 O O . LEU A 1 144 ? -57.958 39.852 -1.981 1.00 65.69 144 LEU A O 1
ATOM 1126 N N . PRO A 1 145 ? -59.910 39.078 -2.694 1.00 57.00 145 PRO A N 1
ATOM 1127 C CA . PRO A 1 145 ? -60.698 39.724 -1.643 1.00 57.00 145 PRO A CA 1
ATOM 1128 C C . PRO A 1 145 ? -60.286 39.269 -0.238 1.00 57.00 145 PRO A C 1
ATOM 1130 O O . PRO A 1 145 ? -60.575 39.954 0.735 1.00 57.00 145 PRO A O 1
ATOM 1133 N N . ASN A 1 146 ? -59.599 38.125 -0.147 1.00 57.16 146 ASN A N 1
ATOM 1134 C CA . ASN A 1 146 ? -59.120 37.533 1.099 1.00 57.16 146 ASN A CA 1
ATOM 1135 C C . ASN A 1 146 ? -57.614 37.242 1.097 1.00 57.16 146 ASN A C 1
ATOM 1137 O O . ASN A 1 146 ? -57.114 36.779 2.117 1.00 57.16 146 ASN A O 1
ATOM 1141 N N . PHE A 1 147 ? -56.905 37.476 -0.013 1.00 62.00 147 PHE A N 1
ATOM 1142 C CA . PHE A 1 147 ? -55.486 37.147 -0.141 1.00 62.00 147 PHE A CA 1
ATOM 1143 C C . PHE A 1 147 ? -54.785 38.138 -1.065 1.00 62.00 147 PHE A C 1
ATOM 1145 O O . PHE A 1 147 ? -55.319 38.479 -2.115 1.00 62.00 147 PHE A O 1
ATOM 1152 N N . ARG A 1 148 ? -53.569 38.538 -0.729 1.00 64.69 148 ARG A N 1
ATOM 1153 C CA . ARG A 1 148 ? -52.658 39.256 -1.613 1.00 64.69 148 ARG A CA 1
ATOM 1154 C C . ARG A 1 148 ? -51.392 38.432 -1.791 1.00 64.69 148 ARG A C 1
ATOM 1156 O O . ARG A 1 148 ? -50.896 37.856 -0.824 1.00 64.69 148 ARG A O 1
ATOM 1163 N N . VAL A 1 149 ? -50.896 38.352 -3.018 1.00 66.56 149 VAL A N 1
ATOM 1164 C CA . VAL A 1 149 ? -49.547 37.847 -3.292 1.00 66.56 149 VAL A CA 1
ATOM 1165 C C . VAL A 1 149 ? -48.658 39.063 -3.491 1.00 66.56 149 VAL A C 1
ATOM 1167 O O . VAL A 1 149 ? -48.939 39.853 -4.391 1.00 66.56 149 VAL A O 1
ATOM 1170 N N . GLN A 1 150 ? -47.632 39.198 -2.656 1.00 71.50 150 GLN A N 1
ATOM 1171 C CA . GLN A 1 150 ? -46.679 40.306 -2.683 1.00 71.50 150 GLN A CA 1
ATOM 1172 C C . GLN A 1 150 ? -45.243 39.768 -2.666 1.00 71.50 150 GLN A C 1
ATOM 1174 O O . GLN A 1 150 ? -44.978 38.676 -2.150 1.00 71.50 150 GLN A O 1
ATOM 1179 N N . ASP A 1 151 ? -44.311 40.540 -3.215 1.00 56.25 151 ASP A N 1
ATOM 1180 C CA . ASP A 1 151 ? -42.880 40.266 -3.069 1.00 56.25 151 ASP A CA 1
ATOM 1181 C C . ASP A 1 151 ? -42.456 40.556 -1.615 1.00 56.25 151 ASP A C 1
ATOM 1183 O O . ASP A 1 151 ? -42.897 41.545 -1.024 1.00 56.25 151 ASP A O 1
ATOM 1187 N N . SER A 1 152 ? -41.661 39.679 -0.999 1.00 62.47 152 SER A N 1
ATOM 1188 C CA . SER A 1 152 ? -41.262 39.786 0.412 1.00 62.47 152 SER A CA 1
ATOM 1189 C C . SER A 1 152 ? -39.915 40.510 0.533 1.00 62.47 152 SER A C 1
ATOM 1191 O O . SER A 1 152 ? -38.872 39.873 0.345 1.00 62.47 152 SER A O 1
ATOM 1193 N N . PRO A 1 153 ? -39.883 41.809 0.897 1.00 54.56 153 PRO A N 1
ATOM 1194 C CA . PRO A 1 153 ? -38.651 42.603 0.881 1.00 54.56 153 PRO A CA 1
ATOM 1195 C C . PRO A 1 153 ? -37.597 42.137 1.897 1.00 54.56 153 PRO A C 1
ATOM 1197 O O . PRO A 1 153 ? -36.418 42.434 1.725 1.00 54.56 153 PRO A O 1
ATOM 1200 N N . ASP A 1 154 ? -38.001 41.392 2.930 1.00 54.56 154 ASP A N 1
ATOM 1201 C CA . ASP A 1 154 ? -37.111 40.968 4.014 1.00 54.56 154 ASP A CA 1
ATOM 1202 C C . ASP A 1 154 ? -36.437 39.599 3.771 1.00 54.56 154 ASP A C 1
ATOM 1204 O O . ASP A 1 154 ? -35.466 39.276 4.455 1.00 54.56 154 ASP A O 1
ATOM 1208 N N . LEU A 1 155 ? -36.919 38.786 2.813 1.00 53.09 155 LEU A N 1
ATOM 1209 C CA . LEU A 1 155 ? -36.512 37.371 2.651 1.00 53.09 155 LEU A CA 1
ATOM 1210 C C . LEU A 1 155 ? -36.203 36.931 1.204 1.00 53.09 155 LEU A C 1
ATOM 1212 O O . LEU A 1 155 ? -35.894 35.755 0.982 1.00 53.09 155 LEU A O 1
ATOM 1216 N N . ASP A 1 156 ? -36.220 37.861 0.242 1.00 55.31 156 ASP A N 1
ATOM 1217 C CA . ASP A 1 156 ? -35.845 37.615 -1.163 1.00 55.31 156 ASP A CA 1
ATOM 1218 C C . ASP A 1 156 ? -36.709 36.486 -1.788 1.00 55.31 156 ASP A C 1
ATOM 1220 O O . ASP A 1 156 ? -36.201 35.450 -2.233 1.00 55.31 156 ASP A O 1
ATOM 1224 N N . GLY A 1 157 ? -38.044 36.636 -1.730 1.00 64.19 157 GLY A N 1
ATOM 1225 C CA . GLY A 1 157 ? -38.997 35.574 -2.084 1.00 64.19 157 GLY A CA 1
ATOM 1226 C C . GLY A 1 157 ? -40.481 35.974 -2.116 1.00 64.19 157 GLY A C 1
ATOM 1227 O O . GLY A 1 157 ? -40.839 37.117 -1.856 1.00 64.19 157 GLY A O 1
ATOM 1228 N N . LEU A 1 158 ? -41.363 35.016 -2.431 1.00 64.25 158 LEU A N 1
ATOM 1229 C CA . LEU A 1 158 ? -42.805 35.243 -2.637 1.00 64.25 158 LEU A CA 1
ATOM 1230 C C . LEU A 1 158 ? -43.598 35.092 -1.326 1.00 64.25 158 LEU A C 1
ATOM 1232 O O . LEU A 1 158 ? -43.449 34.076 -0.646 1.00 64.25 158 LEU A O 1
ATOM 1236 N N . SER A 1 159 ? -44.496 36.033 -1.020 1.00 68.81 159 SER A N 1
ATOM 1237 C CA . SER A 1 159 ? -45.396 35.969 0.140 1.00 68.81 159 SER A CA 1
ATOM 1238 C C . SER A 1 159 ? -46.874 35.982 -0.268 1.00 68.81 159 SER A C 1
ATOM 1240 O O . SER A 1 159 ? -47.304 36.779 -1.102 1.00 68.81 159 SER A O 1
ATOM 1242 N N . LEU A 1 160 ? -47.669 35.096 0.334 1.00 73.00 160 LEU A N 1
ATOM 1243 C CA . LEU A 1 160 ? -49.128 35.078 0.289 1.00 73.00 160 LEU A CA 1
ATOM 1244 C C . LEU A 1 160 ? -49.656 35.539 1.647 1.00 73.00 160 LEU A C 1
ATOM 1246 O O . LEU A 1 160 ? -49.493 34.854 2.657 1.00 73.00 160 LEU A O 1
ATOM 1250 N N . VAL A 1 161 ? -50.347 36.671 1.661 1.00 71.38 161 VAL A N 1
ATOM 1251 C CA . VAL A 1 161 ? -50.853 37.317 2.873 1.00 71.38 161 VAL A CA 1
ATOM 1252 C C . VAL A 1 161 ? -52.376 37.357 2.823 1.00 71.38 161 VAL A C 1
ATOM 1254 O O . VAL A 1 161 ? -52.957 37.684 1.795 1.00 71.38 161 VAL A O 1
ATOM 1257 N N . ALA A 1 162 ? -53.051 37.024 3.915 1.00 70.25 162 ALA A N 1
ATOM 1258 C CA . ALA A 1 162 ? -54.492 37.175 4.051 1.00 70.25 162 ALA A CA 1
ATOM 1259 C C . ALA A 1 162 ? -54.917 38.657 4.034 1.00 70.25 162 ALA A C 1
ATOM 1261 O O . ALA A 1 162 ? -54.120 39.567 4.265 1.00 70.25 162 ALA A O 1
ATOM 1262 N N . GLY A 1 163 ? -56.202 38.915 3.783 1.00 55.91 163 GLY A N 1
ATOM 1263 C CA . GLY A 1 163 ? -56.762 40.273 3.713 1.00 55.91 163 GLY A CA 1
ATOM 1264 C C . GLY A 1 163 ? -56.656 41.088 5.014 1.00 55.91 163 GLY A C 1
ATOM 1265 O O . GLY A 1 163 ? -56.776 42.309 4.976 1.00 55.91 163 GLY A O 1
ATOM 1266 N N . ASP A 1 164 ? -56.401 40.440 6.153 1.00 68.88 164 ASP A N 1
ATOM 1267 C CA . ASP A 1 164 ? -56.133 41.071 7.454 1.00 68.88 164 ASP A CA 1
ATOM 1268 C C . ASP A 1 164 ? -54.639 41.360 7.705 1.00 68.88 164 ASP A C 1
ATOM 1270 O O . ASP A 1 164 ? -54.281 41.915 8.745 1.00 68.88 164 ASP A O 1
ATOM 1274 N N . GLY A 1 165 ? -53.772 41.034 6.742 1.00 62.72 165 GLY A N 1
ATOM 1275 C CA . GLY A 1 165 ? -52.328 41.222 6.828 1.00 62.72 165 GLY A CA 1
ATOM 1276 C C . GLY A 1 165 ? -51.567 40.033 7.416 1.00 62.72 165 GLY A C 1
ATOM 1277 O O . GLY A 1 165 ? -50.351 40.140 7.563 1.00 62.72 165 GLY A O 1
ATOM 1278 N N . TYR A 1 166 ? -52.234 38.917 7.735 1.00 66.62 166 TYR A N 1
ATOM 1279 C CA . TYR A 1 166 ? -51.566 37.722 8.250 1.00 66.62 166 TYR A CA 1
ATOM 1280 C C . TYR A 1 166 ? -50.875 36.931 7.132 1.00 66.62 166 TYR A C 1
ATOM 1282 O O . TYR A 1 166 ? -51.506 36.556 6.146 1.00 66.62 166 TYR A O 1
ATOM 1290 N N . GLU A 1 167 ? -49.579 36.661 7.267 1.00 67.25 167 GLU A N 1
ATOM 1291 C CA . GLU A 1 167 ? -48.826 35.888 6.278 1.00 67.25 167 GLU A CA 1
ATOM 1292 C C . GLU A 1 167 ? -49.182 34.398 6.368 1.00 67.25 167 GLU A C 1
ATOM 1294 O O . GLU A 1 167 ? -49.048 33.761 7.410 1.00 67.25 167 GLU A O 1
ATOM 1299 N N . LEU A 1 168 ? -49.685 33.842 5.267 1.00 65.31 168 LEU A N 1
ATOM 1300 C CA . LEU A 1 168 ? -50.124 32.450 5.190 1.00 65.31 168 LEU A CA 1
ATOM 1301 C C . LEU A 1 168 ? -49.061 31.542 4.599 1.00 65.31 168 LEU A C 1
ATOM 1303 O O . LEU A 1 168 ? -48.980 30.384 4.995 1.00 65.31 168 LEU A O 1
ATOM 1307 N N . LEU A 1 169 ? -48.281 32.042 3.645 1.00 69.19 169 LEU A N 1
ATOM 1308 C CA . LEU A 1 169 ? -47.201 31.295 3.016 1.00 69.19 169 LEU A CA 1
ATOM 1309 C C . LEU A 1 169 ? -46.098 32.263 2.598 1.00 69.19 169 LEU A C 1
ATOM 1311 O O . LEU A 1 169 ? -46.367 33.184 1.836 1.00 69.19 169 LEU A O 1
ATOM 1315 N N . ASN A 1 170 ? -44.870 32.011 3.027 1.00 74.25 170 ASN A N 1
ATOM 1316 C CA . ASN A 1 170 ? -43.675 32.684 2.535 1.00 74.25 170 ASN A CA 1
ATOM 1317 C C . ASN A 1 170 ? -42.732 31.645 1.928 1.00 74.25 170 ASN A C 1
ATOM 1319 O O . ASN A 1 170 ? -42.512 30.589 2.522 1.00 74.25 170 ASN A O 1
ATOM 1323 N N . ILE A 1 171 ? -42.168 31.929 0.758 1.00 67.00 171 ILE A N 1
ATOM 1324 C CA . ILE A 1 171 ? -41.129 31.105 0.139 1.00 67.00 171 ILE A CA 1
ATOM 1325 C C . ILE A 1 171 ? -39.910 31.985 -0.125 1.00 67.00 171 ILE A C 1
ATOM 1327 O O . ILE A 1 171 ? -39.791 32.579 -1.198 1.00 67.00 171 ILE A O 1
ATOM 1331 N N . GLY A 1 172 ? -39.008 32.052 0.852 1.00 64.12 172 GLY A N 1
ATOM 1332 C CA . GLY A 1 172 ? -37.716 32.723 0.751 1.00 64.12 172 GLY A CA 1
ATOM 1333 C C . GLY A 1 172 ? -36.573 31.780 0.368 1.00 64.12 172 GLY A C 1
ATOM 1334 O O . GLY A 1 172 ? -36.674 30.551 0.420 1.00 64.12 172 GLY A O 1
ATOM 1335 N N . SER A 1 173 ? -35.444 32.371 -0.021 1.00 52.12 173 SER A N 1
ATOM 1336 C CA . SER A 1 173 ? -34.248 31.632 -0.461 1.00 52.12 173 SER A CA 1
ATOM 1337 C C . SER A 1 173 ? -33.507 30.907 0.677 1.00 52.12 173 SER A C 1
ATOM 1339 O O . SER A 1 173 ? -32.790 29.931 0.425 1.00 52.12 173 SER A O 1
ATOM 1341 N N . VAL A 1 174 ? -33.708 31.362 1.919 1.00 55.03 174 VAL A N 1
ATOM 1342 C CA . VAL A 1 174 ? -33.086 30.832 3.147 1.00 55.03 174 VAL A CA 1
ATOM 1343 C C . VAL A 1 174 ? -34.122 30.180 4.067 1.00 55.03 174 VAL A C 1
ATOM 1345 O O . VAL A 1 174 ? -33.864 29.117 4.635 1.00 55.03 174 VAL A O 1
ATOM 1348 N N . GLU A 1 175 ? -35.301 30.786 4.184 1.00 61.06 175 GLU A N 1
ATOM 1349 C CA . GLU A 1 175 ? -36.395 30.342 5.049 1.00 61.06 175 GLU A CA 1
ATOM 1350 C C . GLU A 1 175 ? -37.726 30.449 4.300 1.00 61.06 175 GLU A C 1
ATOM 1352 O O . GLU A 1 175 ? -37.908 31.301 3.436 1.00 61.06 175 GLU A O 1
ATOM 1357 N N . SER A 1 176 ? -38.652 29.546 4.591 1.00 68.25 176 SER A N 1
ATOM 1358 C CA . SER A 1 176 ? -40.020 29.530 4.078 1.00 68.25 176 SER A CA 1
ATOM 1359 C C . SER A 1 176 ? -40.969 29.320 5.256 1.00 68.25 176 SER A C 1
ATOM 1361 O O . SER A 1 176 ? -40.603 28.660 6.224 1.00 68.25 176 SER A O 1
ATOM 1363 N N . SER A 1 177 ? -42.182 29.852 5.214 1.00 67.94 177 SER A N 1
ATOM 1364 C CA . SER A 1 177 ? -43.164 29.685 6.292 1.00 67.94 177 SER A CA 1
ATOM 1365 C C . SER A 1 177 ? -44.535 29.317 5.744 1.00 67.94 177 SER A C 1
ATOM 1367 O O . SER A 1 177 ? -44.862 29.655 4.611 1.00 67.94 177 SER A O 1
ATOM 1369 N N . PHE A 1 178 ? -45.341 28.612 6.538 1.00 67.31 178 PHE A N 1
ATOM 1370 C CA . PHE A 1 178 ? -46.762 28.378 6.276 1.00 67.31 178 PHE A CA 1
ATOM 1371 C C . PHE A 1 178 ? -47.557 28.588 7.572 1.00 67.31 178 PHE A C 1
ATOM 1373 O O . PHE A 1 178 ? -47.572 27.728 8.458 1.00 67.31 178 PHE A O 1
ATOM 1380 N N . GLY A 1 179 ? -48.178 29.760 7.717 1.00 68.12 179 GLY A N 1
ATOM 1381 C CA . GLY A 1 179 ? -48.728 30.228 8.991 1.00 68.12 179 GLY A CA 1
ATOM 1382 C C . GLY A 1 179 ? -47.642 30.292 10.084 1.00 68.12 179 GLY A C 1
ATOM 1383 O O . GLY A 1 179 ? -46.576 30.842 9.825 1.00 68.12 179 GLY A O 1
ATOM 1384 N N . PRO A 1 180 ? -47.854 29.718 11.287 1.00 57.28 180 PRO A N 1
ATOM 1385 C CA . PRO A 1 180 ? -46.854 29.720 12.365 1.00 57.28 180 PRO A CA 1
ATOM 1386 C C . PRO A 1 180 ? -45.724 28.691 12.170 1.00 57.28 180 PRO A C 1
ATOM 1388 O O . PRO A 1 180 ? -44.869 28.533 13.040 1.00 57.28 180 PRO A O 1
ATOM 1391 N N . LEU A 1 181 ? -45.750 27.916 11.081 1.00 47.38 181 LEU A N 1
ATOM 1392 C CA . LEU A 1 181 ? -44.744 26.900 10.800 1.00 47.38 181 LEU A CA 1
ATOM 1393 C C . LEU A 1 181 ? -43.597 27.517 9.997 1.00 47.38 181 LEU A C 1
ATOM 1395 O O . LEU A 1 181 ? -43.829 28.013 8.896 1.00 47.38 181 LEU A O 1
ATOM 1399 N N . TYR A 1 182 ? -42.369 27.417 10.504 1.00 54.12 182 TYR A N 1
ATOM 1400 C CA . TYR A 1 182 ? -41.164 27.881 9.816 1.00 54.12 182 TYR A CA 1
ATOM 1401 C C . TYR A 1 182 ? -40.326 26.695 9.329 1.00 54.12 182 TYR A C 1
ATOM 1403 O O . TYR A 1 182 ? -40.101 25.719 10.050 1.00 54.12 182 TYR A O 1
ATOM 1411 N N . LEU A 1 183 ? -39.865 26.795 8.088 1.00 54.66 183 LEU A N 1
ATOM 1412 C CA . LEU A 1 183 ? -39.016 25.843 7.385 1.00 54.66 183 LEU A CA 1
ATOM 1413 C C . LEU A 1 183 ? -37.721 26.559 7.020 1.00 54.66 183 LEU A C 1
ATOM 1415 O O . LEU A 1 183 ? -37.745 27.612 6.385 1.00 54.66 183 LEU A O 1
ATOM 1419 N N . ARG A 1 184 ? -36.580 25.982 7.383 1.00 53.09 184 ARG A N 1
ATOM 1420 C CA . ARG A 1 184 ? -35.275 26.555 7.049 1.00 53.09 184 ARG A CA 1
ATOM 1421 C C . ARG A 1 184 ? -34.506 25.637 6.118 1.00 53.09 184 ARG A C 1
ATOM 1423 O O . ARG A 1 184 ? -34.472 24.423 6.305 1.00 53.09 184 ARG A O 1
ATOM 1430 N N . ARG A 1 185 ? -33.830 26.230 5.136 1.00 49.22 185 ARG A N 1
ATOM 1431 C CA . ARG A 1 185 ? -32.870 25.515 4.302 1.00 49.22 185 ARG A CA 1
ATOM 1432 C C . ARG A 1 185 ? -31.534 25.409 5.040 1.00 49.22 185 ARG A C 1
ATOM 1434 O O . ARG A 1 185 ? -30.955 26.422 5.431 1.00 49.22 185 ARG A O 1
ATOM 1441 N N . VAL A 1 186 ? -31.045 24.188 5.224 1.00 46.66 186 VAL A N 1
ATOM 1442 C CA . VAL A 1 186 ? -29.736 23.896 5.827 1.00 46.66 186 VAL A CA 1
ATOM 1443 C C . VAL A 1 186 ? -28.813 23.239 4.795 1.00 46.66 186 VAL A C 1
ATOM 1445 O O . VAL A 1 186 ? -29.281 22.581 3.871 1.00 46.66 186 VAL A O 1
ATOM 1448 N N . ASP A 1 187 ? -27.495 23.423 4.930 1.00 41.34 187 ASP A N 1
ATOM 1449 C CA . ASP A 1 187 ? -26.474 22.927 3.979 1.00 41.34 187 ASP A CA 1
ATOM 1450 C C . ASP A 1 187 ? -26.214 21.405 4.072 1.00 41.34 187 ASP A C 1
ATOM 1452 O O . ASP A 1 187 ? -25.250 20.876 3.515 1.00 41.34 187 ASP A O 1
ATOM 1456 N N . VAL A 1 188 ? -27.073 20.690 4.793 1.00 43.56 188 VAL A N 1
ATOM 1457 C CA . VAL A 1 188 ? -27.062 19.236 4.990 1.00 43.56 188 VAL A CA 1
ATOM 1458 C C . VAL A 1 188 ? -28.379 18.657 4.459 1.00 43.56 188 VAL A C 1
ATOM 1460 O O . VAL A 1 188 ? -29.342 19.409 4.310 1.00 43.56 188 VAL A O 1
ATOM 1463 N N . PRO A 1 189 ? -28.476 17.351 4.145 1.00 48.06 189 PRO A N 1
ATOM 1464 C CA . PRO A 1 189 ? -29.725 16.749 3.681 1.00 48.06 189 PRO A CA 1
ATOM 1465 C C . PRO A 1 189 ? -30.700 16.571 4.859 1.00 48.06 189 PRO A C 1
ATOM 1467 O O . PRO A 1 189 ? -30.979 15.451 5.270 1.00 48.06 189 PRO A O 1
ATOM 1470 N N . ALA A 1 190 ? -31.181 17.678 5.422 1.00 49.31 190 ALA A N 1
ATOM 1471 C CA . ALA A 1 190 ? -32.195 17.728 6.471 1.00 49.31 190 ALA A CA 1
ATOM 1472 C C . ALA A 1 190 ? -33.327 18.676 6.042 1.00 49.31 190 ALA A C 1
ATOM 1474 O O . ALA A 1 190 ? -33.099 19.635 5.297 1.00 49.31 190 ALA A O 1
ATOM 1475 N N . LEU A 1 191 ? -34.554 18.389 6.487 1.00 55.47 191 LEU A N 1
ATOM 1476 C CA . LEU A 1 191 ? -35.702 19.284 6.327 1.00 55.47 191 LEU A CA 1
ATOM 1477 C C . LEU A 1 191 ? -36.243 19.584 7.720 1.00 55.47 191 LEU A C 1
ATOM 1479 O O . LEU A 1 191 ? -37.058 18.839 8.255 1.00 55.47 191 LEU A O 1
ATOM 1483 N N . GLU A 1 192 ? -35.760 20.664 8.319 1.00 58.34 192 GLU A N 1
ATOM 1484 C CA . GLU A 1 192 ? -36.025 20.976 9.721 1.00 58.34 192 GLU A CA 1
ATOM 1485 C C . GLU A 1 192 ? -37.214 21.938 9.861 1.00 58.34 192 GLU A C 1
ATOM 1487 O O . GLU A 1 192 ? -37.271 22.993 9.224 1.00 58.34 192 GLU A O 1
ATOM 1492 N N . VAL A 1 193 ? -38.161 21.571 10.725 1.00 56.28 193 VAL A N 1
ATOM 1493 C CA . VAL A 1 193 ? -39.220 22.441 11.240 1.00 56.28 193 VAL A CA 1
ATOM 1494 C C . VAL A 1 193 ? -38.727 23.053 12.537 1.00 56.28 193 VAL A C 1
ATOM 1496 O O . VAL A 1 193 ? -38.418 22.349 13.506 1.00 56.28 193 VAL A O 1
ATOM 1499 N N . VAL A 1 194 ? -38.693 24.376 12.577 1.00 51.44 194 VAL A N 1
ATOM 1500 C CA . VAL A 1 194 ? -38.128 25.139 13.689 1.00 51.44 194 VAL A CA 1
ATOM 1501 C C . VAL A 1 194 ? -39.250 25.915 14.384 1.00 51.44 194 VAL A C 1
ATOM 1503 O O . VAL A 1 194 ? -40.165 26.406 13.724 1.00 51.44 194 VAL A O 1
ATOM 1506 N N . SER A 1 195 ? -39.225 25.994 15.716 1.00 54.56 195 SER A N 1
ATOM 1507 C CA . SER A 1 195 ? -40.137 26.869 16.461 1.00 54.56 195 SER A CA 1
ATOM 1508 C C . SER A 1 195 ? -39.782 28.344 16.259 1.00 54.56 195 SER A C 1
ATOM 1510 O O . SER A 1 195 ? -38.666 28.672 15.860 1.00 54.56 195 SER A O 1
ATOM 1512 N N . GLU A 1 196 ? -40.698 29.240 16.637 1.00 47.62 196 GLU A N 1
ATOM 1513 C CA . GLU A 1 196 ? -40.464 30.696 16.662 1.00 47.62 196 GLU A CA 1
ATOM 1514 C C . GLU A 1 196 ? -39.215 31.104 17.473 1.00 47.62 196 GLU A C 1
ATOM 1516 O O . GLU A 1 196 ? -38.582 32.112 17.172 1.00 47.62 196 GLU A O 1
ATOM 1521 N N . ASP A 1 197 ? -38.810 30.296 18.459 1.00 51.50 197 ASP A N 1
ATOM 1522 C CA . ASP A 1 197 ? -37.623 30.530 19.296 1.00 51.50 197 ASP A CA 1
ATOM 1523 C C . ASP A 1 197 ? -36.313 29.970 18.693 1.00 51.50 197 ASP A C 1
ATOM 1525 O O . ASP A 1 197 ? -35.258 30.027 19.330 1.00 51.50 197 ASP A O 1
ATOM 1529 N N . GLY A 1 198 ? -36.353 29.392 17.487 1.00 44.72 198 GLY A N 1
ATOM 1530 C CA . GLY A 1 198 ? -35.174 28.852 16.802 1.00 44.72 198 GLY A CA 1
ATOM 1531 C C . GLY A 1 198 ? -34.781 27.422 17.200 1.00 44.72 198 GLY A C 1
ATOM 1532 O O . GLY A 1 198 ? -33.697 26.965 16.833 1.00 44.72 198 GLY A O 1
ATOM 1533 N N . PHE A 1 199 ? -35.628 26.694 17.937 1.00 48.00 199 PHE A N 1
ATOM 1534 C CA . PHE A 1 199 ? -35.381 25.287 18.275 1.00 48.00 199 PHE A CA 1
ATOM 1535 C C . PHE A 1 199 ? -35.924 24.350 17.197 1.00 48.00 199 PHE A C 1
ATOM 1537 O O . PHE A 1 199 ? -37.062 24.502 16.760 1.00 48.00 199 PHE A O 1
ATOM 1544 N N . ILE A 1 200 ? -35.150 23.331 16.815 1.00 52.50 200 ILE A N 1
ATOM 1545 C CA . ILE A 1 200 ? -35.625 22.267 15.922 1.00 52.50 200 ILE A CA 1
ATOM 1546 C C . ILE A 1 200 ? -36.714 21.480 16.661 1.00 52.50 200 ILE A C 1
ATOM 1548 O O . ILE A 1 200 ? -36.460 20.860 17.693 1.00 52.50 200 ILE A O 1
ATOM 1552 N N . THR A 1 201 ? -37.937 21.532 16.143 1.00 51.03 201 THR A N 1
ATOM 1553 C CA . THR A 1 201 ? -39.101 20.831 16.706 1.00 51.03 201 THR A CA 1
ATOM 1554 C C . THR A 1 201 ? -39.374 19.508 16.007 1.00 51.03 201 THR A C 1
ATOM 1556 O O . THR A 1 201 ? -39.879 18.583 16.641 1.00 51.03 201 THR A O 1
ATOM 1559 N N . ALA A 1 202 ? -39.002 19.394 14.732 1.00 50.38 202 ALA A N 1
ATOM 1560 C CA . ALA A 1 202 ? -39.012 18.146 13.983 1.00 50.38 202 ALA A CA 1
ATOM 1561 C C . ALA A 1 202 ? -37.999 18.214 12.835 1.00 50.38 202 ALA A C 1
ATOM 1563 O O . ALA A 1 202 ? -37.888 19.242 12.179 1.00 50.38 202 ALA A O 1
ATOM 1564 N N . ASP A 1 203 ? -37.303 17.116 12.555 1.00 57.66 203 ASP A N 1
ATOM 1565 C CA . ASP A 1 203 ? -36.614 16.918 11.277 1.00 57.66 203 ASP A CA 1
ATOM 1566 C C . ASP A 1 203 ? -37.477 15.977 10.429 1.00 57.66 203 ASP A C 1
ATOM 1568 O O . ASP A 1 203 ? -37.654 14.802 10.751 1.00 57.66 203 ASP A O 1
ATOM 1572 N N . LEU A 1 204 ? -38.067 16.512 9.365 1.00 51.66 204 LEU A N 1
ATOM 1573 C CA . LEU A 1 204 ? -38.993 15.814 8.477 1.00 51.66 204 LEU A CA 1
ATOM 1574 C C . LEU A 1 204 ? -38.290 14.840 7.524 1.00 51.66 204 LEU A C 1
ATOM 1576 O O . LEU A 1 204 ? -38.974 14.061 6.863 1.00 51.66 204 LEU A O 1
ATOM 1580 N N . LEU A 1 205 ? -36.953 14.845 7.459 1.00 49.84 205 LEU A N 1
ATOM 1581 C CA . LEU A 1 205 ? -36.189 13.757 6.841 1.00 49.84 205 LEU A CA 1
ATOM 1582 C C . LEU A 1 205 ? -35.831 12.656 7.854 1.00 49.84 205 LEU A C 1
ATOM 1584 O O . LEU A 1 205 ? -35.545 11.531 7.449 1.00 49.84 205 LEU A O 1
ATOM 1588 N N . SER A 1 206 ? -35.976 12.915 9.158 1.00 47.41 206 SER A N 1
ATOM 1589 C CA . SER A 1 206 ? -35.891 11.910 10.230 1.00 47.41 206 SER A CA 1
ATOM 1590 C C . SER A 1 206 ? -37.218 11.166 10.466 1.00 47.41 206 SER A C 1
ATOM 1592 O O . SER A 1 206 ? -37.631 10.916 11.601 1.00 47.41 206 SER A O 1
ATOM 1594 N N . LEU A 1 207 ? -37.925 10.783 9.396 1.00 41.38 207 LEU A N 1
ATOM 1595 C CA . LEU A 1 207 ? -39.120 9.938 9.507 1.00 41.38 207 LEU A CA 1
ATOM 1596 C C . LEU A 1 207 ? -38.751 8.565 10.108 1.00 41.38 207 LEU A C 1
ATOM 1598 O O . LEU A 1 207 ? -38.479 7.618 9.376 1.00 41.38 207 LEU A O 1
ATOM 1602 N N . GLY A 1 208 ? -38.765 8.446 11.442 1.00 40.44 208 GLY A N 1
ATOM 1603 C CA . GLY A 1 208 ? -38.866 7.154 12.120 1.00 40.44 208 GLY A CA 1
ATOM 1604 C C . GLY A 1 208 ? -38.092 6.949 13.425 1.00 40.44 208 GLY A C 1
ATOM 1605 O O . GLY A 1 208 ? -37.285 6.031 13.491 1.00 40.44 208 GLY A O 1
ATOM 1606 N N . GLU A 1 209 ? -38.451 7.646 14.508 1.00 42.06 209 GLU A N 1
ATOM 1607 C CA . GLU A 1 209 ? -38.577 6.961 15.817 1.00 42.06 209 GLU A CA 1
ATOM 1608 C C . GLU A 1 209 ? -40.046 6.601 16.149 1.00 42.06 209 GLU A C 1
ATOM 1610 O O . GLU A 1 209 ? -40.305 5.865 17.097 1.00 42.06 209 GLU A O 1
ATOM 1615 N N . GLY A 1 210 ? -41.027 7.051 15.347 1.00 38.44 210 GLY A N 1
ATOM 1616 C CA . GLY A 1 210 ? -42.462 6.891 15.654 1.00 38.44 210 GLY A CA 1
ATOM 1617 C C . GLY A 1 210 ? -43.326 6.121 14.646 1.00 38.44 210 GLY A C 1
ATOM 1618 O O . GLY A 1 210 ? -44.432 5.713 14.993 1.00 38.44 210 GLY A O 1
ATOM 1619 N N . SER A 1 211 ? -42.861 5.879 13.420 1.00 38.03 211 SER A N 1
ATOM 1620 C CA . SER A 1 211 ? -43.587 5.100 12.407 1.00 38.03 211 SER A CA 1
ATOM 1621 C C . SER A 1 211 ? -42.730 3.916 11.984 1.00 38.03 211 SER A C 1
ATOM 1623 O O . SER A 1 211 ? -41.625 4.110 11.493 1.00 38.03 211 SER A O 1
ATOM 1625 N N . GLY A 1 212 ? -43.224 2.695 12.188 1.00 38.59 212 GLY A N 1
ATOM 1626 C CA . GLY A 1 212 ? -42.505 1.423 12.028 1.00 38.59 212 GLY A CA 1
ATOM 1627 C C . GLY A 1 212 ? -42.040 1.040 10.614 1.00 38.59 212 GLY A C 1
ATOM 1628 O O . GLY A 1 212 ? -41.970 -0.147 10.312 1.00 38.59 212 GLY A O 1
ATOM 1629 N N . ALA A 1 213 ? -41.697 1.999 9.760 1.00 36.25 213 ALA A N 1
ATOM 1630 C CA . ALA A 1 213 ? -40.790 1.786 8.645 1.00 36.25 213 ALA A CA 1
ATOM 1631 C C . ALA A 1 213 ? -39.467 2.449 9.032 1.00 36.25 213 ALA A C 1
ATOM 1633 O O . ALA A 1 213 ? -39.265 3.634 8.785 1.00 36.25 213 ALA A O 1
ATOM 1634 N N . ALA A 1 214 ? -38.608 1.694 9.724 1.00 38.34 214 ALA A N 1
ATOM 1635 C CA . ALA A 1 214 ? -37.251 2.127 10.021 1.00 38.34 214 ALA A CA 1
ATOM 1636 C C . ALA A 1 214 ? -36.617 2.666 8.735 1.00 38.34 214 ALA A C 1
ATOM 1638 O O . ALA A 1 214 ? -36.742 2.033 7.682 1.00 38.34 214 ALA A O 1
ATOM 1639 N N . HIS A 1 215 ? -35.925 3.802 8.819 1.00 38.25 215 HIS A N 1
ATOM 1640 C CA . HIS A 1 215 ? -34.912 4.133 7.831 1.00 38.25 215 HIS A CA 1
ATOM 1641 C C . HIS A 1 215 ? -33.952 2.938 7.841 1.00 38.25 215 HIS A C 1
ATOM 1643 O O . HIS A 1 215 ? -33.162 2.772 8.769 1.00 38.25 215 HIS A O 1
ATOM 1649 N N . VAL A 1 216 ? -34.120 2.010 6.896 1.00 42.06 216 VAL A N 1
ATOM 1650 C CA . VAL A 1 216 ? -33.231 0.862 6.778 1.00 42.06 216 VAL A CA 1
ATOM 1651 C C . VAL A 1 216 ? -31.960 1.462 6.214 1.00 42.06 216 VAL A C 1
ATOM 1653 O O . VAL A 1 216 ? -31.835 1.630 5.000 1.00 42.06 216 VAL A O 1
ATOM 1656 N N . ASP A 1 217 ? -31.061 1.889 7.105 1.00 46.69 217 ASP A N 1
ATOM 1657 C CA . ASP A 1 217 ? -29.679 2.139 6.728 1.00 46.69 217 ASP A CA 1
ATOM 1658 C C . ASP A 1 217 ? -29.248 0.949 5.856 1.00 46.69 217 ASP A C 1
ATOM 1660 O O . ASP A 1 217 ? -29.560 -0.205 6.191 1.00 46.69 217 ASP A O 1
ATOM 1664 N N . PRO A 1 218 ? -28.614 1.198 4.698 1.00 54.62 218 PRO A N 1
ATOM 1665 C CA . PRO A 1 218 ? -28.170 0.111 3.845 1.00 54.62 218 PRO A CA 1
ATOM 1666 C C . PRO A 1 218 ? -27.335 -0.850 4.689 1.00 54.62 218 PRO A C 1
ATOM 1668 O O . PRO A 1 218 ? -26.524 -0.419 5.510 1.00 54.62 218 PRO A O 1
ATOM 1671 N N . VAL 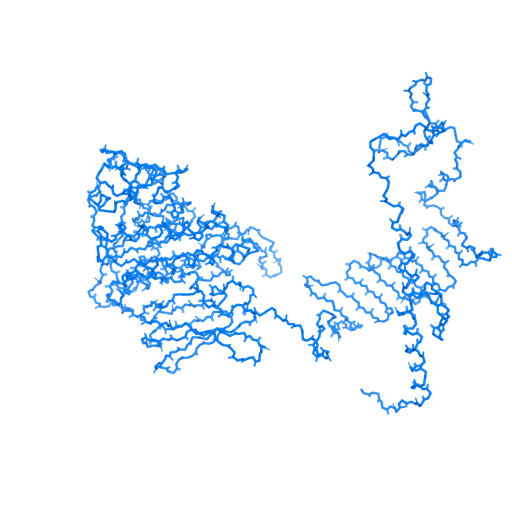A 1 219 ? -27.559 -2.155 4.513 1.00 62.62 219 VAL A N 1
ATOM 1672 C CA . VAL A 1 219 ? -26.775 -3.170 5.220 1.00 62.62 219 VAL A CA 1
ATOM 1673 C C . VAL A 1 219 ? -25.312 -2.942 4.857 1.00 62.62 219 VAL A C 1
ATOM 1675 O O . VAL A 1 219 ? -24.918 -3.161 3.710 1.00 62.62 219 VAL A O 1
ATOM 1678 N N . ALA A 1 220 ? -24.537 -2.456 5.826 1.00 73.19 220 ALA A N 1
ATOM 1679 C CA . ALA A 1 220 ? -23.121 -2.200 5.643 1.00 73.19 220 ALA A CA 1
ATOM 1680 C C . ALA A 1 220 ? -22.415 -3.509 5.281 1.00 73.19 220 ALA A C 1
ATOM 1682 O O . ALA A 1 220 ? -22.671 -4.556 5.889 1.00 73.19 220 ALA A O 1
ATOM 1683 N N . ASP A 1 221 ? -21.504 -3.458 4.311 1.00 83.50 221 ASP A N 1
ATOM 1684 C CA . ASP A 1 221 ? -20.603 -4.582 4.078 1.00 83.50 221 ASP A CA 1
ATOM 1685 C C . ASP A 1 221 ? -19.610 -4.652 5.241 1.00 83.50 221 ASP A C 1
ATOM 1687 O O . ASP A 1 221 ? -18.680 -3.856 5.365 1.00 83.50 221 ASP A O 1
ATOM 1691 N N . ILE A 1 222 ? -19.832 -5.625 6.117 1.00 88.75 222 ILE A N 1
ATOM 1692 C CA . ILE A 1 222 ? -19.022 -5.862 7.310 1.00 88.75 222 ILE A CA 1
ATOM 1693 C C . ILE A 1 222 ? -17.777 -6.715 7.018 1.00 88.75 222 ILE A C 1
ATOM 1695 O O . ILE A 1 222 ? -17.170 -7.238 7.947 1.00 88.75 222 ILE A O 1
ATOM 1699 N N . THR A 1 223 ? -17.392 -6.917 5.755 1.00 93.25 223 THR A N 1
ATOM 1700 C CA . THR A 1 223 ? -16.180 -7.668 5.393 1.00 93.25 223 THR A CA 1
ATOM 1701 C C . THR A 1 223 ? -14.926 -6.807 5.592 1.00 93.25 223 THR A C 1
ATOM 1703 O O . THR A 1 223 ? -14.771 -5.805 4.897 1.00 93.25 223 THR A O 1
ATOM 1706 N N . PRO A 1 224 ? -13.988 -7.178 6.490 1.00 95.56 224 PRO A N 1
ATOM 1707 C CA . PRO A 1 224 ? -12.758 -6.418 6.680 1.00 95.56 224 PRO A CA 1
ATOM 1708 C C . PRO A 1 224 ? -11.716 -6.738 5.594 1.00 95.56 224 PRO A C 1
ATOM 1710 O O . PRO A 1 224 ? -11.145 -7.829 5.552 1.00 95.56 224 PRO A O 1
ATOM 1713 N N . TYR A 1 225 ? -11.394 -5.753 4.760 1.00 96.50 225 TYR A N 1
ATOM 1714 C CA . TYR A 1 225 ? -10.309 -5.779 3.777 1.00 96.50 225 TYR A CA 1
ATOM 1715 C C . TYR A 1 225 ? -8.975 -5.391 4.433 1.00 96.50 225 TYR A C 1
ATOM 1717 O O . TYR A 1 225 ? -8.472 -4.277 4.279 1.00 96.50 225 TYR A O 1
ATOM 1725 N N . SER A 1 226 ? -8.402 -6.329 5.191 1.00 96.69 226 SER A N 1
ATOM 1726 C CA . SER A 1 226 ? -7.103 -6.201 5.870 1.00 96.69 226 SER A CA 1
ATOM 1727 C C . SER A 1 226 ? -6.271 -7.484 5.744 1.00 96.69 226 SER A C 1
ATOM 1729 O O . SER A 1 226 ? -6.750 -8.510 5.265 1.00 96.69 226 SER A O 1
ATOM 1731 N N . SER A 1 227 ? -5.010 -7.444 6.173 1.00 95.12 227 SER A N 1
ATOM 1732 C CA . SER A 1 227 ? -4.139 -8.623 6.211 1.00 95.12 227 SER A CA 1
ATOM 1733 C C . SER A 1 227 ? -4.487 -9.554 7.375 1.00 95.12 227 SER A C 1
ATOM 1735 O O . SER A 1 227 ? -4.947 -9.103 8.418 1.00 95.12 227 SER A O 1
ATOM 1737 N N . LYS A 1 228 ? -4.189 -10.851 7.222 1.00 96.88 228 LYS A N 1
ATOM 1738 C CA . LYS A 1 228 ? -4.208 -11.852 8.311 1.00 96.88 228 LYS A CA 1
ATOM 1739 C C . LYS A 1 228 ? -2.962 -11.786 9.206 1.00 96.88 228 LYS A C 1
ATOM 1741 O O . LYS A 1 228 ? -2.795 -12.621 10.091 1.00 96.88 228 LYS A O 1
ATOM 1746 N N . LEU A 1 229 ? -2.065 -10.838 8.951 1.00 98.19 229 LEU A N 1
ATOM 1747 C CA . LEU A 1 229 ? -0.823 -10.619 9.677 1.00 98.19 229 LEU A CA 1
ATOM 1748 C C . LEU A 1 229 ? -0.776 -9.168 10.159 1.00 98.19 229 LEU A C 1
ATOM 1750 O O . LEU A 1 229 ? -1.023 -8.252 9.377 1.00 98.19 229 LEU A O 1
ATOM 1754 N N . LEU A 1 230 ? -0.413 -8.975 11.423 1.00 98.19 230 LEU A N 1
ATOM 1755 C CA . LEU A 1 230 ? -0.045 -7.685 11.992 1.00 98.19 230 LEU A CA 1
ATOM 1756 C C . LEU A 1 230 ? 1.399 -7.762 12.485 1.00 98.19 230 LEU A C 1
ATOM 1758 O O . LEU A 1 230 ? 1.696 -8.482 13.438 1.00 98.19 230 LEU A O 1
ATOM 1762 N N . CYS A 1 231 ? 2.285 -7.009 11.839 1.00 98.38 231 CYS A N 1
ATOM 1763 C CA . CYS A 1 231 ? 3.666 -6.840 12.276 1.00 98.38 231 CYS A CA 1
ATOM 1764 C C . CYS A 1 231 ? 3.848 -5.519 13.025 1.00 98.38 231 CYS A C 1
ATOM 1766 O O . CYS A 1 231 ? 3.345 -4.476 12.603 1.00 98.38 231 CYS A O 1
ATOM 1768 N N . GLY A 1 232 ? 4.617 -5.566 14.106 1.00 97.00 232 GLY A N 1
ATOM 1769 C CA . GLY A 1 232 ? 4.973 -4.413 14.917 1.00 97.00 232 GLY A CA 1
ATOM 1770 C C . GLY A 1 232 ? 6.369 -4.533 15.511 1.00 97.00 232 GLY A C 1
ATOM 1771 O O . GLY A 1 232 ? 7.099 -5.486 15.243 1.00 97.00 232 GLY A O 1
ATOM 1772 N N . VAL A 1 233 ? 6.728 -3.552 16.329 1.00 96.62 233 VAL A N 1
ATOM 1773 C CA . VAL A 1 233 ? 7.988 -3.512 17.077 1.00 96.62 233 VAL A CA 1
ATOM 1774 C C . VAL A 1 233 ? 7.646 -3.291 18.543 1.00 96.62 233 VAL A C 1
ATOM 1776 O O . VAL A 1 233 ? 6.700 -2.566 18.854 1.00 96.62 233 VAL A O 1
ATOM 1779 N N . GLN A 1 234 ? 8.385 -3.930 19.442 1.00 95.50 234 GLN A N 1
ATOM 1780 C CA . GLN A 1 234 ? 8.139 -3.845 20.878 1.00 95.50 234 GLN A CA 1
ATOM 1781 C C . GLN A 1 234 ? 8.109 -2.383 21.363 1.00 95.50 234 GLN A C 1
ATOM 1783 O O . GLN A 1 234 ? 9.025 -1.604 21.079 1.00 95.50 234 GLN A O 1
ATOM 1788 N N . GLY A 1 235 ? 7.053 -2.009 22.097 1.00 94.62 235 GLY A N 1
ATOM 1789 C CA . GLY A 1 235 ? 6.858 -0.650 22.616 1.00 94.62 235 GLY A CA 1
ATOM 1790 C C . GLY A 1 235 ? 6.531 0.410 21.553 1.00 94.62 235 GLY A C 1
ATOM 1791 O O . GLY A 1 235 ? 6.574 1.609 21.842 1.00 94.62 235 GLY A O 1
ATOM 1792 N N . VAL A 1 236 ? 6.225 0.005 20.316 1.00 95.94 236 VAL A N 1
ATOM 1793 C CA . VAL A 1 236 ? 5.899 0.903 19.202 1.00 95.94 236 VAL A CA 1
ATOM 1794 C C . VAL A 1 236 ? 4.423 0.717 18.837 1.00 95.94 236 VAL A C 1
ATOM 1796 O O . VAL A 1 236 ? 4.066 -0.322 18.281 1.00 95.94 236 VAL A O 1
ATOM 1799 N N . PRO A 1 237 ? 3.558 1.721 19.078 1.00 96.56 237 PRO A N 1
ATOM 1800 C CA . PRO A 1 237 ? 2.149 1.601 18.739 1.00 96.56 237 PRO A CA 1
ATOM 1801 C C . PRO A 1 237 ? 1.944 1.553 17.225 1.00 96.56 237 PRO A C 1
ATOM 1803 O O . PRO A 1 237 ? 2.651 2.220 16.458 1.00 96.56 237 PRO A O 1
ATOM 1806 N N . VAL A 1 238 ? 0.917 0.813 16.823 1.00 96.31 238 VAL A N 1
ATOM 1807 C CA . VAL A 1 238 ? 0.381 0.752 15.461 1.00 96.31 238 VAL A CA 1
ATOM 1808 C C . VAL A 1 238 ? -1.080 1.187 15.470 1.00 96.31 238 VAL A C 1
ATOM 1810 O O . VAL A 1 238 ? -1.773 1.039 16.475 1.00 96.31 238 VAL A O 1
ATOM 1813 N N . SER A 1 239 ? -1.554 1.701 14.343 1.00 96.75 239 SER A N 1
ATOM 1814 C CA . SER A 1 239 ? -2.948 2.112 14.177 1.00 96.75 239 SER A CA 1
ATOM 1815 C C . SER A 1 239 ? -3.625 1.239 13.128 1.00 96.75 239 SER A C 1
ATOM 1817 O O . SER A 1 239 ? -2.988 0.833 12.156 1.00 96.75 239 SER A O 1
ATOM 1819 N N . ILE A 1 240 ? -4.912 0.958 13.316 1.00 97.50 240 ILE A N 1
ATOM 1820 C CA . ILE A 1 240 ? -5.805 0.401 12.295 1.00 97.50 240 ILE A CA 1
ATOM 1821 C C . ILE A 1 240 ? -7.015 1.329 12.193 1.00 97.50 240 ILE A C 1
ATOM 1823 O O . ILE A 1 240 ? -7.727 1.525 13.175 1.00 97.50 240 ILE A O 1
ATOM 1827 N N . TYR A 1 241 ? -7.257 1.888 11.013 1.00 97.12 241 TYR A N 1
ATOM 1828 C CA . TYR A 1 241 ? -8.386 2.768 10.727 1.00 97.12 241 TYR A CA 1
ATOM 1829 C C . TYR A 1 241 ? -9.554 1.944 10.176 1.00 97.12 241 TYR A C 1
ATOM 1831 O O . TYR A 1 241 ? -9.476 1.400 9.073 1.00 97.12 241 TYR A O 1
ATOM 1839 N N . ALA A 1 242 ? -10.646 1.858 10.939 1.00 94.75 242 ALA A N 1
ATOM 1840 C CA . ALA A 1 242 ? -11.828 1.053 10.635 1.00 94.75 242 ALA A CA 1
ATOM 1841 C C . ALA A 1 242 ? -12.421 1.386 9.262 1.00 94.75 242 ALA A C 1
ATOM 1843 O O . ALA A 1 242 ? -12.784 0.488 8.516 1.00 94.75 242 ALA A O 1
ATOM 1844 N N . ARG A 1 243 ? -12.447 2.660 8.869 1.00 93.56 243 ARG A N 1
ATOM 1845 C CA . ARG A 1 243 ? -12.956 3.060 7.552 1.00 93.56 243 ARG A CA 1
ATOM 1846 C C . ARG A 1 243 ? -12.130 2.529 6.380 1.00 93.56 243 ARG A C 1
ATOM 1848 O O . ARG A 1 243 ? -12.674 2.243 5.322 1.00 93.56 243 ARG A O 1
ATOM 1855 N N . ASN A 1 244 ? -10.825 2.339 6.573 1.00 96.12 244 ASN A N 1
ATOM 1856 C CA . ASN A 1 244 ? -9.920 1.876 5.520 1.00 96.12 244 ASN A CA 1
ATOM 1857 C C . ASN A 1 244 ? -9.906 0.344 5.377 1.00 96.12 244 ASN A C 1
ATOM 1859 O O . ASN A 1 244 ? -9.204 -0.175 4.516 1.00 96.12 244 ASN A O 1
ATOM 1863 N N . ILE A 1 245 ? -10.670 -0.390 6.192 1.00 96.38 245 ILE A N 1
ATOM 1864 C CA . ILE A 1 245 ? -10.881 -1.837 6.019 1.00 96.38 245 ILE A CA 1
ATOM 1865 C C . ILE A 1 245 ? -12.267 -2.158 5.444 1.00 96.38 245 ILE A C 1
ATOM 1867 O O . ILE A 1 245 ? -12.585 -3.331 5.293 1.00 96.38 245 ILE A O 1
ATOM 1871 N N . LEU A 1 246 ? -13.095 -1.162 5.126 1.00 94.38 246 LEU A N 1
ATOM 1872 C CA . LEU A 1 246 ? -14.433 -1.366 4.559 1.00 94.38 246 LEU A CA 1
ATOM 1873 C C . LEU A 1 246 ? -14.401 -1.264 3.036 1.00 94.38 246 LEU A C 1
ATOM 1875 O O . LEU A 1 246 ? -13.594 -0.517 2.476 1.00 94.38 246 LEU A O 1
ATOM 1879 N N . SER A 1 247 ? -15.321 -1.962 2.362 1.00 91.94 247 SER A N 1
ATOM 1880 C CA . SER A 1 247 ? -15.499 -1.792 0.915 1.00 91.94 247 SER A CA 1
ATOM 1881 C C . SER A 1 247 ? -16.034 -0.411 0.553 1.00 91.94 247 SER A C 1
ATOM 1883 O O . SER A 1 247 ? -15.662 0.124 -0.487 1.00 91.94 247 SER A O 1
ATOM 1885 N N . LYS A 1 248 ? -16.839 0.187 1.436 1.00 90.44 248 LYS A N 1
ATOM 1886 C CA . LYS A 1 248 ? -17.312 1.570 1.361 1.00 90.44 248 LYS A CA 1
ATOM 1887 C C . LYS A 1 248 ? -16.883 2.317 2.614 1.00 90.44 248 LYS A C 1
ATOM 1889 O O . LYS A 1 248 ? -17.316 1.990 3.714 1.00 90.44 248 LYS A O 1
ATOM 1894 N N . ARG A 1 249 ? -16.041 3.338 2.457 1.00 89.00 249 ARG A N 1
ATOM 1895 C CA . ARG A 1 249 ? -15.506 4.091 3.605 1.00 89.00 249 ARG A CA 1
ATOM 1896 C C . ARG A 1 249 ? -16.594 4.856 4.367 1.00 89.00 249 ARG A C 1
ATOM 1898 O O . ARG A 1 249 ? -16.512 4.958 5.582 1.00 89.00 249 ARG A O 1
ATOM 1905 N N . ASP A 1 250 ? -17.647 5.297 3.679 1.00 86.94 250 ASP A N 1
ATOM 1906 C CA . ASP A 1 250 ? -18.781 6.016 4.286 1.00 86.94 250 ASP A CA 1
ATOM 1907 C C . ASP A 1 250 ? -19.621 5.148 5.241 1.00 86.94 250 ASP A C 1
ATOM 1909 O O . ASP A 1 250 ? -20.337 5.681 6.093 1.00 86.94 250 ASP A O 1
ATOM 1913 N N . ASP A 1 251 ? -19.491 3.819 5.161 1.00 85.62 251 ASP A N 1
ATOM 1914 C CA . ASP A 1 251 ? -20.164 2.890 6.072 1.00 85.62 251 ASP A CA 1
ATOM 1915 C C . ASP A 1 251 ? -19.531 2.902 7.479 1.00 85.62 251 ASP A C 1
ATOM 1917 O O . ASP A 1 251 ? -20.044 2.252 8.386 1.00 85.62 251 ASP A O 1
ATOM 1921 N N . GLU A 1 252 ? -18.457 3.666 7.724 1.00 86.81 252 GLU A N 1
ATOM 1922 C CA . GLU A 1 252 ? -17.807 3.789 9.040 1.00 86.81 252 GLU A CA 1
ATOM 1923 C C . GLU A 1 252 ? -18.784 4.125 10.178 1.00 86.81 252 GLU A C 1
ATOM 1925 O O . GLU A 1 252 ? -18.669 3.596 11.287 1.00 86.81 252 GLU A O 1
ATOM 1930 N N . ARG A 1 253 ? -19.793 4.966 9.896 1.00 85.06 253 ARG A N 1
ATOM 1931 C CA . ARG A 1 253 ? -20.830 5.349 10.867 1.00 85.06 253 ARG A CA 1
ATOM 1932 C C . ARG A 1 253 ? -21.780 4.192 11.182 1.00 85.06 253 ARG A C 1
ATOM 1934 O O . ARG A 1 253 ? -22.367 4.160 12.262 1.00 85.06 253 ARG A O 1
ATOM 1941 N N . LEU A 1 254 ? -21.904 3.252 10.247 1.00 86.94 254 LEU A N 1
ATOM 1942 C CA . LEU A 1 254 ? -22.796 2.099 10.292 1.00 86.94 254 LEU A CA 1
ATOM 1943 C C . LEU A 1 254 ? -22.134 0.869 10.908 1.00 86.94 254 LEU A C 1
ATOM 1945 O O . LEU A 1 254 ? -22.812 -0.132 11.124 1.00 86.94 254 LEU A O 1
ATOM 1949 N N . VAL A 1 255 ? -20.834 0.915 11.213 1.00 89.19 255 VAL A N 1
ATOM 1950 C CA . VAL A 1 255 ? -20.104 -0.240 11.738 1.00 89.19 255 VAL A CA 1
ATOM 1951 C C . VAL A 1 255 ? -19.390 0.039 13.060 1.00 89.19 255 VAL A C 1
ATOM 1953 O O . VAL A 1 255 ? -19.200 1.170 13.523 1.00 89.19 255 VAL A O 1
ATOM 1956 N N . ARG A 1 256 ? -18.996 -1.051 13.717 1.00 92.88 256 ARG A N 1
ATOM 1957 C CA . ARG A 1 256 ? -18.008 -1.057 14.798 1.00 92.88 256 ARG A CA 1
ATOM 1958 C C . ARG A 1 256 ? -16.968 -2.120 14.496 1.00 92.88 256 ARG A C 1
ATOM 1960 O O . ARG A 1 256 ? -17.330 -3.280 14.290 1.00 92.88 256 ARG A O 1
ATOM 1967 N N . ALA A 1 257 ? -15.704 -1.714 14.510 1.00 96.31 257 ALA A N 1
ATOM 1968 C CA . ALA A 1 257 ? -14.569 -2.615 14.455 1.00 96.31 257 ALA A CA 1
ATOM 1969 C C . ALA A 1 257 ? -14.053 -2.866 15.877 1.00 96.31 257 ALA A C 1
ATOM 1971 O O . ALA A 1 257 ? -13.921 -1.938 16.678 1.00 96.31 257 ALA A O 1
ATOM 1972 N N . THR A 1 258 ? -13.768 -4.124 16.186 1.00 97.31 258 THR A N 1
ATOM 1973 C CA . THR A 1 258 ? -13.200 -4.556 17.460 1.00 97.31 258 THR A CA 1
ATOM 1974 C C . THR A 1 258 ? -12.002 -5.448 17.185 1.00 97.31 258 THR A C 1
ATOM 1976 O O . THR A 1 258 ? -12.156 -6.489 16.554 1.00 97.31 258 THR A O 1
ATOM 1979 N N . LEU A 1 259 ? -10.826 -5.079 17.684 1.00 98.06 259 LEU A N 1
ATOM 1980 C CA . LEU A 1 259 ? -9.667 -5.963 17.747 1.00 98.06 259 LEU A CA 1
ATOM 1981 C C . LEU A 1 259 ? -9.550 -6.512 19.169 1.00 98.06 259 LEU A C 1
ATOM 1983 O O . LEU A 1 259 ? -9.478 -5.742 20.127 1.00 98.06 259 LEU A O 1
ATOM 1987 N N . ALA A 1 260 ? -9.537 -7.833 19.310 1.00 98.12 260 ALA A N 1
ATOM 1988 C CA . ALA A 1 260 ? -9.387 -8.501 20.599 1.00 98.12 260 ALA A CA 1
ATOM 1989 C C . ALA A 1 260 ? -8.236 -9.503 20.544 1.00 98.12 260 ALA A C 1
ATOM 1991 O O . ALA A 1 260 ? -8.127 -10.243 19.571 1.00 98.12 260 ALA A O 1
ATOM 1992 N N . SER A 1 261 ? -7.393 -9.536 21.575 1.00 98.19 261 SER A N 1
ATOM 1993 C CA . SER A 1 261 ? -6.437 -10.630 21.753 1.00 98.19 261 SER A CA 1
ATOM 1994 C C . SER A 1 261 ? -7.186 -11.928 22.046 1.00 98.19 261 SER A C 1
ATOM 1996 O O . SER A 1 261 ? -8.162 -11.928 22.798 1.00 98.19 261 SER A O 1
ATOM 1998 N N . ASP A 1 262 ? -6.697 -13.045 21.510 1.00 97.25 262 ASP A N 1
ATOM 1999 C CA . ASP A 1 262 ? -7.279 -14.356 21.815 1.00 97.25 262 ASP A CA 1
ATOM 2000 C C . ASP A 1 262 ? -6.741 -14.941 23.137 1.00 97.25 262 ASP A C 1
ATOM 2002 O O . ASP A 1 262 ? -7.275 -15.926 23.648 1.00 97.25 262 ASP A O 1
ATOM 2006 N N . SER A 1 263 ? -5.667 -14.360 23.692 1.00 96.25 263 SER A N 1
ATOM 2007 C CA . SER A 1 263 ? -4.940 -14.910 24.852 1.00 96.25 263 SER A CA 1
ATOM 2008 C C . SER A 1 263 ? -4.731 -13.933 26.012 1.00 96.25 263 SER A C 1
ATOM 2010 O O . SER A 1 263 ? -4.462 -14.369 27.132 1.00 96.25 263 SER A O 1
ATOM 2012 N N . LEU A 1 264 ? -4.858 -12.627 25.769 1.00 96.56 264 LEU A N 1
ATOM 2013 C CA . LEU A 1 264 ? -4.614 -11.557 26.735 1.00 96.56 264 LEU A CA 1
ATOM 2014 C C . LEU A 1 264 ? -5.881 -10.705 26.924 1.00 96.56 264 LEU A C 1
ATOM 2016 O O . LEU A 1 264 ? -6.748 -10.686 26.052 1.00 96.56 264 LEU A O 1
ATOM 2020 N N . PRO A 1 265 ? -6.029 -9.978 28.047 1.00 95.12 265 PRO A N 1
ATOM 2021 C CA . PRO A 1 265 ? -7.238 -9.207 28.349 1.00 95.12 265 PRO A CA 1
ATOM 2022 C C . PRO A 1 265 ? -7.306 -7.868 27.586 1.00 95.12 265 PRO A C 1
ATOM 2024 O O . PRO A 1 265 ? -7.714 -6.852 28.147 1.00 95.12 265 PRO A O 1
ATOM 2027 N N . VAL A 1 266 ? -6.895 -7.846 26.315 1.00 96.25 266 VAL A N 1
ATOM 2028 C CA . VAL A 1 266 ? -6.878 -6.646 25.469 1.00 96.25 266 VAL A CA 1
ATOM 2029 C C . VAL A 1 266 ? -8.008 -6.697 24.456 1.00 96.25 266 VAL A C 1
ATOM 2031 O O . VAL A 1 266 ? -8.098 -7.615 23.643 1.00 96.25 266 VAL A O 1
ATOM 2034 N N . VAL A 1 267 ? -8.863 -5.677 24.508 1.00 96.56 267 VAL A N 1
ATOM 2035 C CA . VAL A 1 267 ? -9.975 -5.462 23.582 1.00 96.56 267 VAL A CA 1
ATOM 2036 C C . VAL A 1 267 ? -10.054 -3.978 23.265 1.00 96.56 267 VAL A C 1
ATOM 2038 O O . VAL A 1 267 ? -10.180 -3.148 24.163 1.00 96.56 267 VAL A O 1
ATOM 2041 N N . ILE A 1 268 ? -10.009 -3.643 21.981 1.00 96.88 268 ILE A N 1
ATOM 2042 C CA . ILE A 1 268 ? -10.069 -2.271 21.484 1.00 96.88 268 ILE A CA 1
ATOM 2043 C C . ILE A 1 268 ? -11.225 -2.202 20.499 1.00 96.88 268 ILE A C 1
ATOM 2045 O O . ILE A 1 268 ? -11.304 -3.007 19.578 1.00 96.88 268 ILE A O 1
ATOM 2049 N N . THR A 1 269 ? -12.153 -1.271 20.711 1.00 94.81 269 THR A N 1
ATOM 2050 C CA . THR A 1 269 ? -13.309 -1.064 19.830 1.00 94.81 269 THR A CA 1
ATOM 2051 C C . THR A 1 269 ? -13.348 0.382 19.382 1.00 94.81 269 THR A C 1
ATOM 2053 O O . THR A 1 269 ? -13.271 1.283 20.213 1.00 94.81 269 THR A O 1
ATOM 2056 N N . SER A 1 270 ? -13.501 0.599 18.080 1.00 92.81 270 SER A N 1
ATOM 2057 C CA . SER A 1 270 ? -13.600 1.930 17.490 1.00 92.81 270 SER A CA 1
ATOM 2058 C C . SER A 1 270 ? -14.481 1.906 16.242 1.00 92.81 270 SER A C 1
ATOM 2060 O O . SER A 1 270 ? -14.680 0.865 15.611 1.00 92.81 270 SER A O 1
ATOM 2062 N N . SER A 1 271 ? -15.038 3.060 15.894 1.00 87.44 271 SER A N 1
ATOM 2063 C CA . SER A 1 271 ? -15.621 3.319 14.571 1.00 87.44 271 SER A CA 1
ATOM 2064 C C . SER A 1 271 ? -14.656 4.047 13.640 1.00 87.44 271 SER A C 1
ATOM 2066 O O . SER A 1 271 ? -14.978 4.260 12.479 1.00 87.44 271 SER A O 1
ATOM 2068 N N . ASP A 1 272 ? -13.486 4.435 14.145 1.00 90.31 272 ASP A N 1
ATOM 2069 C CA . ASP A 1 272 ? -12.452 5.105 13.373 1.00 90.31 272 ASP A CA 1
ATOM 2070 C C . ASP A 1 272 ? -11.081 4.489 13.680 1.00 90.31 272 ASP A C 1
ATOM 2072 O O . ASP A 1 272 ? -10.815 3.369 13.251 1.00 90.31 272 ASP A O 1
ATOM 2076 N N . GLU A 1 273 ? -10.216 5.149 14.448 1.00 95.56 273 GLU A N 1
ATOM 2077 C CA . GLU A 1 273 ? -8.885 4.629 14.760 1.00 95.56 273 GLU A CA 1
ATOM 2078 C C . GLU A 1 273 ? -8.898 3.646 15.941 1.00 95.56 273 GLU A C 1
ATOM 2080 O O . GLU A 1 273 ? -9.450 3.927 17.007 1.00 95.56 273 GLU A O 1
ATOM 2085 N N . MET A 1 274 ? -8.242 2.499 15.763 1.00 96.62 274 MET A N 1
ATOM 2086 C CA . MET A 1 274 ? -7.805 1.599 16.829 1.00 96.62 274 MET A CA 1
ATOM 2087 C C . MET A 1 274 ? -6.287 1.724 16.966 1.00 96.62 274 MET A C 1
ATOM 2089 O O . MET A 1 274 ? -5.548 1.174 16.150 1.00 96.62 274 MET A O 1
ATOM 2093 N N . GLN A 1 275 ? -5.822 2.450 17.983 1.00 96.88 275 GLN A N 1
ATOM 2094 C CA . GLN A 1 275 ? -4.403 2.521 18.329 1.00 96.88 275 GLN A CA 1
ATOM 2095 C C . GLN A 1 275 ? -4.058 1.389 19.298 1.00 96.88 275 GLN A C 1
ATOM 2097 O O . GLN A 1 275 ? -4.701 1.242 20.336 1.00 96.88 275 GLN A O 1
ATOM 2102 N N . ILE A 1 276 ? -3.069 0.572 18.944 1.00 94.81 276 ILE A N 1
ATOM 2103 C CA . ILE A 1 276 ? -2.762 -0.683 19.629 1.00 94.81 276 ILE A CA 1
ATOM 2104 C C . ILE A 1 276 ? -1.256 -0.784 19.876 1.00 94.81 276 ILE A C 1
ATOM 2106 O O . ILE A 1 276 ? -0.458 -0.419 19.013 1.00 94.81 276 ILE A O 1
ATOM 2110 N N . MET A 1 277 ? -0.869 -1.326 21.030 1.00 96.88 277 MET A N 1
ATOM 2111 C CA . MET A 1 277 ? 0.483 -1.833 21.270 1.00 96.88 277 MET A CA 1
ATOM 2112 C C . MET A 1 277 ? 0.532 -3.308 20.842 1.00 96.88 277 MET A C 1
ATOM 2114 O O . MET A 1 277 ? -0.182 -4.124 21.427 1.00 96.88 277 MET A O 1
ATOM 2118 N N . PRO A 1 278 ? 1.289 -3.679 19.792 1.00 95.69 278 PRO A N 1
ATOM 2119 C CA . PRO A 1 278 ? 1.300 -5.052 19.278 1.00 95.69 278 PRO A CA 1
ATOM 2120 C C . PRO A 1 278 ? 1.693 -6.109 20.319 1.00 95.69 278 PRO A C 1
ATOM 2122 O O . PRO A 1 278 ? 1.173 -7.221 20.290 1.00 95.69 278 PRO A O 1
ATOM 2125 N N . ASP A 1 279 ? 2.582 -5.761 21.247 1.00 94.38 279 ASP A N 1
ATOM 2126 C CA . ASP A 1 279 ? 3.040 -6.599 22.358 1.00 94.38 279 ASP A CA 1
ATOM 2127 C C . ASP A 1 279 ? 1.928 -6.959 23.353 1.00 94.38 279 ASP A C 1
ATOM 2129 O O . ASP A 1 279 ? 1.962 -8.043 23.938 1.00 94.38 279 ASP A O 1
ATOM 2133 N N . ASP A 1 280 ? 0.889 -6.130 23.462 1.00 96.19 280 ASP A N 1
ATOM 2134 C CA . ASP A 1 280 ? -0.259 -6.389 24.334 1.00 96.19 280 ASP A CA 1
ATOM 2135 C C . ASP A 1 280 ? -1.265 -7.392 23.733 1.00 96.19 280 ASP A C 1
ATOM 2137 O O . ASP A 1 280 ? -2.171 -7.860 24.424 1.00 96.19 280 ASP A O 1
ATOM 2141 N N . LEU A 1 281 ? -1.141 -7.745 22.447 1.00 96.75 281 LEU A N 1
ATOM 2142 C CA . LEU A 1 281 ? -2.076 -8.656 21.775 1.00 96.75 281 LEU A CA 1
ATOM 2143 C C . LEU A 1 281 ? -1.706 -10.140 21.905 1.00 96.75 281 LEU A C 1
ATOM 2145 O O . LEU A 1 281 ? -2.539 -10.998 21.611 1.00 96.75 281 LEU A O 1
ATOM 2149 N N . GLY A 1 282 ? -0.489 -10.475 22.335 1.00 95.44 282 GLY A N 1
ATOM 2150 C CA . GLY A 1 282 ? 0.009 -11.851 22.295 1.00 95.44 282 GLY A CA 1
ATOM 2151 C C . GLY A 1 282 ? 0.336 -12.291 20.862 1.00 95.44 282 GLY A C 1
ATOM 2152 O O . GLY A 1 282 ? 0.712 -11.472 20.030 1.00 95.44 282 GLY A O 1
ATOM 2153 N N . SER A 1 283 ? 0.234 -13.590 20.560 1.00 97.62 283 SER A N 1
ATOM 2154 C CA . SER A 1 283 ? 0.583 -14.131 19.231 1.00 97.62 283 SER A CA 1
ATOM 2155 C C . SER A 1 283 ? -0.574 -14.141 18.228 1.00 97.62 283 SER A C 1
ATOM 2157 O O . SER A 1 283 ? -0.333 -14.259 17.022 1.00 97.62 283 SER A O 1
ATOM 2159 N N . THR A 1 284 ? -1.819 -14.028 18.695 1.00 98.25 284 THR A N 1
ATOM 2160 C CA . THR A 1 284 ? -3.018 -14.002 17.850 1.00 98.25 284 THR A CA 1
ATOM 2161 C C . THR A 1 284 ? -4.071 -13.040 18.395 1.00 98.25 284 THR A C 1
ATOM 2163 O O . THR A 1 284 ? -4.212 -12.842 19.606 1.00 98.25 284 THR A O 1
ATOM 2166 N N . ALA A 1 285 ? -4.811 -12.436 17.473 1.00 98.44 285 ALA A N 1
ATOM 2167 C CA . ALA A 1 285 ? -5.932 -11.557 17.747 1.00 98.44 285 ALA A CA 1
ATOM 2168 C C . ALA A 1 285 ? -7.031 -11.777 16.704 1.00 98.44 285 ALA A C 1
ATOM 2170 O O . ALA A 1 285 ? -6.778 -12.281 15.611 1.00 98.44 285 ALA A O 1
ATOM 2171 N N . THR A 1 286 ? -8.242 -11.325 16.995 1.00 98.56 286 THR A N 1
ATOM 2172 C CA . THR A 1 286 ? -9.368 -11.377 16.067 1.00 98.56 286 THR A CA 1
ATOM 2173 C C . THR A 1 286 ? -9.885 -9.968 15.792 1.00 98.56 286 THR A C 1
ATOM 2175 O O . THR A 1 286 ? -10.303 -9.261 16.711 1.00 98.56 286 THR A O 1
ATOM 2178 N N . LEU A 1 287 ? -9.883 -9.562 14.518 1.00 98.38 287 LEU A N 1
ATOM 2179 C CA . LEU A 1 287 ? -10.533 -8.340 14.048 1.00 98.38 287 LEU A CA 1
ATOM 2180 C C . LEU A 1 287 ? -11.983 -8.656 13.684 1.00 98.38 287 LEU A C 1
ATOM 2182 O O . LEU A 1 287 ? -12.255 -9.361 12.717 1.00 98.38 287 LEU A O 1
ATOM 2186 N N . THR A 1 288 ? -12.916 -8.124 14.458 1.00 97.56 288 THR A N 1
ATOM 2187 C CA . THR A 1 288 ? -14.350 -8.302 14.252 1.00 97.56 288 THR A CA 1
ATOM 2188 C C . THR A 1 288 ? -14.978 -7.016 13.744 1.00 97.56 288 THR A C 1
ATOM 2190 O O . THR A 1 288 ? -14.761 -5.959 14.331 1.00 97.56 288 THR A O 1
ATOM 2193 N N . VAL A 1 289 ? -15.809 -7.102 12.709 1.00 96.00 289 VAL A N 1
ATOM 2194 C CA . VAL A 1 289 ? -16.646 -5.993 12.236 1.00 96.00 289 VAL A CA 1
ATOM 2195 C C . VAL A 1 289 ? -18.110 -6.401 12.347 1.00 96.00 289 VAL A C 1
ATOM 2197 O O . VAL A 1 289 ? -18.488 -7.522 12.000 1.00 96.00 289 VAL A O 1
ATOM 2200 N N . ARG A 1 290 ? -18.937 -5.495 12.865 1.00 93.38 290 ARG A N 1
ATOM 2201 C CA . ARG A 1 290 ? -20.396 -5.647 12.921 1.00 93.38 290 ARG A CA 1
ATOM 2202 C C . ARG A 1 290 ? -21.083 -4.373 12.472 1.00 93.38 290 ARG A C 1
ATOM 2204 O O . ARG A 1 290 ? -20.536 -3.288 12.679 1.00 93.38 290 ARG A O 1
ATOM 2211 N N . ALA A 1 291 ? -22.308 -4.510 11.985 1.00 88.81 291 ALA A N 1
ATOM 2212 C CA . ALA A 1 291 ? -23.185 -3.371 11.801 1.00 88.81 291 ALA A CA 1
ATOM 2213 C C . ALA A 1 291 ? -23.655 -2.823 13.165 1.00 88.81 291 ALA A C 1
ATOM 2215 O O . ALA A 1 291 ? -23.677 -3.511 14.198 1.00 88.81 291 ALA A O 1
ATOM 2216 N N . VAL A 1 292 ? -23.970 -1.534 13.189 1.00 84.00 292 VAL A N 1
ATOM 2217 C CA . VAL A 1 292 ? -24.617 -0.831 14.296 1.00 84.00 292 VAL A CA 1
ATOM 2218 C C . VAL A 1 292 ? -26.111 -0.785 14.009 1.00 84.00 292 VAL A C 1
ATOM 2220 O O . VAL A 1 292 ? -26.512 -0.576 12.875 1.00 84.00 292 VAL A O 1
ATOM 2223 N N . GLY A 1 293 ? -26.939 -1.001 15.032 1.00 73.50 293 GLY A N 1
ATOM 2224 C CA . GLY A 1 293 ? -28.397 -0.876 14.912 1.00 73.50 293 GLY A CA 1
ATOM 2225 C C . GLY A 1 293 ? -29.111 -2.046 14.226 1.00 73.50 293 GLY A C 1
ATOM 2226 O O . GLY A 1 293 ? -30.328 -2.129 14.319 1.00 73.50 293 GLY A O 1
ATOM 2227 N N . ASP A 1 294 ? -28.387 -2.989 13.618 1.00 69.19 294 ASP A N 1
ATOM 2228 C CA . ASP A 1 294 ? -28.984 -4.078 12.834 1.00 69.19 294 ASP A CA 1
ATOM 2229 C C . ASP A 1 294 ? -29.739 -5.133 13.667 1.00 69.19 294 ASP A C 1
ATOM 2231 O O . ASP A 1 294 ? -30.513 -5.911 13.118 1.00 69.19 294 ASP A O 1
ATOM 2235 N N . GLY A 1 295 ? -29.514 -5.199 14.985 1.00 66.06 295 GLY A N 1
ATOM 2236 C CA . GLY A 1 295 ? -30.173 -6.131 15.912 1.00 66.06 295 GLY A CA 1
ATOM 2237 C C . GLY A 1 295 ? -29.899 -7.623 15.653 1.00 66.06 295 GLY A C 1
ATOM 2238 O O . GLY A 1 295 ? -30.194 -8.450 16.515 1.00 66.06 295 GLY A O 1
ATOM 2239 N N . THR A 1 296 ? -29.304 -7.978 14.509 1.00 77.12 296 THR A N 1
ATOM 2240 C CA . THR A 1 296 ? -29.058 -9.359 14.070 1.00 77.12 296 THR A CA 1
ATOM 2241 C C . THR A 1 296 ? -27.962 -10.038 14.885 1.00 77.12 296 THR A C 1
ATOM 2243 O O . THR A 1 296 ? -27.928 -11.262 15.007 1.00 77.12 296 THR A O 1
ATOM 2246 N N . GLY A 1 297 ? -27.038 -9.243 15.433 1.00 79.94 297 GLY A N 1
ATOM 2247 C CA . GLY A 1 297 ? -25.853 -9.746 16.116 1.00 79.94 297 GLY A CA 1
ATOM 2248 C C . GLY A 1 297 ? -24.817 -10.381 15.181 1.00 79.94 297 GLY A C 1
ATOM 2249 O O . GLY A 1 297 ? -23.854 -10.972 15.681 1.00 79.94 297 GLY A O 1
ATOM 2250 N N . ILE A 1 298 ? -24.970 -10.257 13.859 1.00 87.75 298 ILE A N 1
ATOM 2251 C CA . ILE A 1 298 ? -24.018 -10.788 12.882 1.00 87.75 298 ILE A CA 1
ATOM 2252 C C . ILE A 1 298 ? -22.686 -10.031 12.985 1.00 87.75 298 ILE A C 1
ATOM 2254 O O . ILE A 1 298 ? -22.623 -8.821 13.208 1.00 87.75 298 ILE A O 1
ATOM 2258 N N . ARG A 1 299 ? -21.596 -10.790 12.865 1.00 91.88 299 ARG A N 1
ATOM 2259 C CA . ARG A 1 299 ? -20.210 -10.327 12.937 1.00 91.88 299 ARG A CA 1
ATOM 2260 C C . ARG A 1 299 ? -19.397 -11.050 11.877 1.00 91.88 299 ARG A C 1
ATOM 2262 O O . ARG A 1 299 ? -19.489 -12.272 11.781 1.00 91.88 299 ARG A O 1
ATOM 2269 N N . THR A 1 300 ? -18.548 -10.321 11.166 1.00 95.50 300 THR A N 1
ATOM 2270 C CA . THR A 1 300 ? -17.458 -10.922 10.395 1.00 95.50 300 THR A CA 1
ATOM 2271 C C . THR A 1 300 ? -16.204 -10.888 11.246 1.00 95.50 300 THR A C 1
ATOM 2273 O O . THR A 1 300 ? -15.858 -9.840 11.787 1.00 95.50 300 THR A O 1
ATOM 2276 N N . ALA A 1 301 ? -15.529 -12.026 11.371 1.00 96.81 301 ALA A N 1
ATOM 2277 C CA . ALA A 1 301 ? -14.300 -12.164 12.139 1.00 96.81 301 ALA A CA 1
ATOM 2278 C C . ALA A 1 301 ? -13.137 -12.525 11.208 1.00 96.81 301 ALA A C 1
ATOM 2280 O O . ALA A 1 301 ? -13.205 -13.507 10.468 1.00 96.81 301 ALA A O 1
ATOM 2281 N N . LEU A 1 302 ? -12.066 -11.739 11.268 1.00 98.12 302 LEU A N 1
ATOM 2282 C CA . LEU A 1 302 ? -10.802 -11.980 10.588 1.00 98.12 302 LEU A CA 1
ATOM 2283 C C . LEU A 1 302 ? -9.742 -12.351 11.635 1.00 98.12 302 LEU A C 1
ATOM 2285 O O . LEU A 1 302 ? -9.345 -11.486 12.419 1.00 98.12 302 LEU A O 1
ATOM 2289 N N . PRO A 1 303 ? -9.273 -13.611 11.663 1.00 98.25 303 PRO A N 1
ATOM 2290 C CA . PRO A 1 303 ? -8.146 -14.003 12.499 1.00 98.25 303 PRO A CA 1
ATOM 2291 C C . PRO A 1 303 ? -6.858 -13.311 12.042 1.00 98.25 303 PRO A C 1
ATOM 2293 O O . PRO A 1 303 ? -6.538 -13.300 10.849 1.00 98.25 303 PRO A O 1
ATOM 2296 N N . ILE A 1 304 ? -6.112 -12.771 13.000 1.00 98.31 304 ILE A N 1
ATOM 2297 C CA . ILE A 1 304 ? -4.866 -12.032 12.814 1.00 98.31 304 ILE A CA 1
ATOM 2298 C C . ILE A 1 304 ? -3.750 -12.753 13.568 1.00 98.31 304 ILE A C 1
ATOM 2300 O O . ILE A 1 304 ? -3.797 -12.918 14.785 1.00 98.31 304 ILE A O 1
ATOM 2304 N N . THR A 1 305 ? -2.705 -13.144 12.848 1.00 98.50 305 THR A N 1
ATOM 2305 C CA . THR A 1 305 ? -1.425 -13.516 13.455 1.00 98.50 305 THR A CA 1
ATOM 2306 C C . THR A 1 305 ? -0.676 -12.243 13.819 1.00 98.50 305 THR A C 1
ATOM 2308 O O . THR A 1 305 ? -0.495 -11.374 12.967 1.00 98.50 305 THR A O 1
ATOM 2311 N N . VAL A 1 306 ? -0.215 -12.134 15.061 1.00 98.56 306 VAL A N 1
ATOM 2312 C CA . VAL A 1 306 ? 0.537 -10.973 15.543 1.00 98.56 306 VAL A CA 1
ATOM 2313 C C . VAL A 1 306 ? 2.010 -11.345 15.667 1.00 98.56 306 VAL A C 1
ATOM 2315 O O . VAL A 1 306 ? 2.367 -12.380 16.232 1.00 98.56 306 VAL A O 1
ATOM 2318 N N . LYS A 1 307 ? 2.878 -10.505 15.102 1.00 98.31 307 LYS A N 1
ATOM 2319 C CA . LYS A 1 307 ? 4.335 -10.639 15.165 1.00 98.31 307 LYS A CA 1
ATOM 2320 C C . LYS A 1 307 ? 4.927 -9.333 15.662 1.00 98.31 307 LYS A C 1
ATOM 2322 O O . LYS A 1 307 ? 4.624 -8.268 15.129 1.00 98.31 307 LYS A O 1
ATOM 2327 N N . VAL A 1 308 ? 5.774 -9.424 16.677 1.00 97.81 308 VAL A N 1
ATOM 2328 C CA . VAL A 1 308 ? 6.400 -8.261 17.303 1.00 97.81 308 VAL A CA 1
ATOM 2329 C C . VAL A 1 308 ? 7.899 -8.472 17.260 1.00 97.81 308 VAL A C 1
ATOM 2331 O O . VAL A 1 308 ? 8.409 -9.399 17.881 1.00 97.81 308 VAL A O 1
ATOM 2334 N N . ALA A 1 309 ? 8.582 -7.651 16.471 1.00 95.88 309 ALA A N 1
ATOM 2335 C CA . ALA A 1 309 ? 10.031 -7.635 16.433 1.00 95.88 309 ALA A CA 1
ATOM 2336 C C . ALA A 1 309 ? 10.578 -6.942 17.683 1.00 95.88 309 ALA A C 1
ATOM 2338 O O . ALA A 1 309 ? 9.979 -5.988 18.194 1.00 95.88 309 ALA A O 1
ATOM 2339 N N . ASP A 1 310 ? 11.738 -7.393 18.144 1.00 92.06 310 ASP A N 1
ATOM 2340 C CA . ASP A 1 310 ? 12.443 -6.720 19.227 1.00 92.06 310 ASP A CA 1
ATOM 2341 C C . ASP A 1 310 ? 12.831 -5.296 18.803 1.00 92.06 310 ASP A C 1
ATOM 2343 O O . ASP A 1 310 ? 12.995 -4.985 17.616 1.00 92.06 310 ASP A O 1
ATOM 2347 N N . ASN A 1 311 ? 13.030 -4.438 19.798 1.00 88.81 311 ASN A N 1
ATOM 2348 C CA . ASN A 1 311 ? 13.639 -3.123 19.640 1.00 88.81 311 ASN A CA 1
ATOM 2349 C C . ASN A 1 311 ? 15.072 -3.167 20.214 1.00 88.81 311 ASN A C 1
ATOM 2351 O O . ASN A 1 311 ? 15.279 -2.764 21.362 1.00 88.81 311 ASN A O 1
ATOM 2355 N N . PRO A 1 312 ? 16.053 -3.751 19.492 1.00 75.31 312 PRO A N 1
ATOM 2356 C CA . PRO A 1 312 ? 17.372 -4.103 20.022 1.00 75.31 312 PRO A CA 1
ATOM 2357 C C . PRO A 1 312 ? 18.318 -2.902 20.199 1.00 75.31 312 PRO A C 1
ATOM 2359 O O . PRO A 1 312 ? 19.481 -2.995 19.817 1.00 75.31 312 PRO A O 1
ATOM 2362 N N . TYR A 1 313 ? 17.870 -1.797 20.807 1.00 69.00 313 TYR A N 1
ATOM 2363 C CA . TYR A 1 313 ? 18.672 -0.576 21.001 1.00 69.00 313 TYR A CA 1
ATOM 2364 C C . TYR A 1 313 ? 20.088 -0.844 21.571 1.00 69.00 313 TYR A C 1
ATOM 2366 O O . TYR A 1 313 ? 21.024 -0.130 21.222 1.00 69.00 313 TYR A O 1
ATOM 2374 N N . ASP A 1 314 ? 20.264 -1.924 22.349 1.00 58.03 314 ASP A N 1
ATOM 2375 C CA . ASP A 1 314 ? 21.538 -2.333 22.967 1.00 58.03 314 ASP A CA 1
ATOM 2376 C C . ASP A 1 314 ? 22.147 -3.657 22.420 1.00 58.03 314 ASP A C 1
ATOM 2378 O O . ASP A 1 314 ? 22.987 -4.280 23.075 1.00 58.03 314 ASP A O 1
ATOM 2382 N N . GLY A 1 315 ? 21.745 -4.125 21.229 1.00 58.91 315 GLY A N 1
ATOM 2383 C CA . GLY A 1 315 ? 22.190 -5.397 20.629 1.00 58.91 315 GLY A CA 1
ATOM 2384 C C . GLY A 1 315 ? 23.082 -5.270 19.384 1.00 58.91 315 GLY A C 1
ATOM 2385 O O . GLY A 1 315 ? 23.309 -4.187 18.848 1.00 58.91 315 GLY A O 1
ATOM 2386 N N . ALA A 1 316 ? 23.585 -6.406 18.877 1.00 61.84 316 ALA A N 1
ATOM 2387 C CA . ALA A 1 316 ? 24.187 -6.443 17.543 1.00 61.84 316 ALA A CA 1
ATOM 2388 C C . ALA A 1 316 ? 23.090 -6.170 16.502 1.00 61.84 316 ALA A C 1
ATOM 2390 O O . ALA A 1 316 ? 22.217 -7.011 16.291 1.00 61.84 316 ALA A O 1
ATOM 2391 N N . ALA A 1 317 ? 23.130 -4.988 15.885 1.00 76.50 317 ALA A N 1
ATOM 2392 C CA . ALA A 1 317 ? 22.124 -4.547 14.929 1.00 76.50 317 ALA A CA 1
ATOM 2393 C C . ALA A 1 317 ? 21.964 -5.562 13.786 1.00 76.50 317 ALA A C 1
ATOM 2395 O O . ALA A 1 317 ? 22.923 -5.850 13.065 1.00 76.50 317 ALA A O 1
ATOM 2396 N N . LEU A 1 318 ? 20.748 -6.079 13.592 1.00 89.12 318 LEU A N 1
ATOM 2397 C CA . LEU A 1 318 ? 20.400 -6.803 12.370 1.00 89.12 318 LEU A CA 1
ATOM 2398 C C . LEU A 1 318 ? 20.513 -5.831 11.189 1.00 89.12 318 LEU A C 1
ATOM 2400 O O . LEU A 1 318 ? 20.057 -4.689 11.274 1.00 89.12 318 LEU A O 1
ATOM 2404 N N . THR A 1 319 ? 21.133 -6.266 10.092 1.00 94.25 319 THR A N 1
ATOM 2405 C CA . THR A 1 319 ? 21.460 -5.410 8.938 1.00 94.25 319 THR A CA 1
ATOM 2406 C C . THR A 1 319 ? 20.747 -5.859 7.659 1.00 94.25 319 THR A C 1
ATOM 2408 O O . THR A 1 319 ? 21.409 -6.196 6.674 1.00 94.25 319 THR A O 1
ATOM 2411 N N . PRO A 1 320 ? 19.396 -5.872 7.638 1.00 96.19 320 PRO A N 1
ATOM 2412 C CA . PRO A 1 320 ? 18.654 -6.431 6.518 1.00 96.19 320 PRO A CA 1
ATOM 2413 C C . PRO A 1 320 ? 18.993 -5.723 5.203 1.00 96.19 320 PRO A C 1
ATOM 2415 O O . PRO A 1 320 ? 19.102 -4.490 5.153 1.00 96.19 320 PRO A O 1
ATOM 2418 N N . LYS A 1 321 ? 19.130 -6.504 4.130 1.00 98.44 321 LYS A N 1
ATOM 2419 C CA . LYS A 1 321 ? 19.285 -6.008 2.753 1.00 98.44 321 LYS A CA 1
ATOM 2420 C C . LYS A 1 321 ? 17.923 -5.865 2.088 1.00 98.44 321 LYS A C 1
ATOM 2422 O O . LYS A 1 321 ? 17.262 -6.865 1.804 1.00 98.44 321 LYS A O 1
ATOM 2427 N N . ILE A 1 322 ? 17.521 -4.627 1.826 1.00 98.75 322 ILE A N 1
ATOM 2428 C CA . ILE A 1 322 ? 16.172 -4.275 1.387 1.00 98.75 322 ILE A CA 1
ATOM 2429 C C . ILE A 1 322 ? 16.199 -3.827 -0.074 1.00 98.75 322 ILE A C 1
ATOM 2431 O O . ILE A 1 322 ? 16.871 -2.854 -0.411 1.00 98.75 322 ILE A O 1
ATOM 2435 N N . LEU A 1 323 ? 15.429 -4.491 -0.935 1.00 98.75 323 LEU A N 1
ATOM 2436 C CA . LEU A 1 323 ? 15.077 -3.971 -2.257 1.00 98.75 323 LEU A CA 1
ATOM 2437 C C . LEU A 1 323 ? 13.673 -3.367 -2.191 1.00 98.75 323 LEU A C 1
ATOM 2439 O O . LEU A 1 323 ? 12.713 -4.065 -1.873 1.00 98.75 323 LEU A O 1
ATOM 2443 N N . MET A 1 324 ? 13.539 -2.085 -2.518 1.00 98.56 324 MET A N 1
ATOM 2444 C CA . MET A 1 324 ? 12.227 -1.460 -2.695 1.00 98.56 324 MET A CA 1
ATOM 2445 C C . MET A 1 324 ? 11.842 -1.464 -4.172 1.00 98.56 324 MET A C 1
ATOM 2447 O O . MET A 1 324 ? 12.597 -0.965 -4.999 1.00 98.56 324 MET A O 1
ATOM 2451 N N . ILE A 1 325 ? 10.656 -1.973 -4.490 1.00 98.56 325 ILE A N 1
ATOM 2452 C CA . ILE A 1 325 ? 10.009 -1.863 -5.800 1.00 98.56 325 ILE A CA 1
ATOM 2453 C C . ILE A 1 325 ? 8.737 -1.054 -5.569 1.00 98.56 325 ILE A C 1
ATOM 2455 O O . ILE A 1 325 ? 7.880 -1.476 -4.792 1.00 98.56 325 ILE A O 1
ATOM 2459 N N . GLY A 1 326 ? 8.609 0.119 -6.184 1.00 97.25 326 GLY A N 1
ATOM 2460 C CA . GLY A 1 326 ? 7.502 1.009 -5.840 1.00 97.25 326 GLY A CA 1
ATOM 2461 C C . GLY A 1 326 ? 7.247 2.139 -6.821 1.00 97.25 326 GLY A C 1
ATOM 2462 O O . GLY A 1 326 ? 7.835 2.189 -7.898 1.00 97.25 326 GLY A O 1
ATOM 2463 N N . ASP A 1 327 ? 6.374 3.055 -6.417 1.00 95.81 327 ASP A N 1
ATOM 2464 C CA . ASP A 1 327 ? 5.930 4.200 -7.210 1.00 95.81 327 ASP A CA 1
ATOM 2465 C C . ASP A 1 327 ? 6.499 5.547 -6.696 1.00 95.81 327 ASP A C 1
ATOM 2467 O O . ASP A 1 327 ? 7.562 5.607 -6.066 1.00 95.81 327 ASP A O 1
ATOM 2471 N N . SER A 1 328 ? 5.795 6.654 -6.960 1.00 95.56 328 SER A N 1
ATOM 2472 C CA . SER A 1 328 ? 6.136 8.000 -6.481 1.00 95.56 328 SER A CA 1
ATOM 2473 C C . SER A 1 328 ? 6.118 8.126 -4.956 1.00 95.56 328 SER A C 1
ATOM 2475 O O . SER A 1 328 ? 6.884 8.915 -4.404 1.00 95.56 328 SER A O 1
ATOM 2477 N N . ILE A 1 329 ? 5.297 7.348 -4.247 1.00 95.31 329 ILE A N 1
ATOM 2478 C CA . ILE A 1 329 ? 5.237 7.377 -2.780 1.00 95.31 329 ILE A CA 1
ATOM 2479 C C . ILE A 1 329 ? 6.498 6.725 -2.206 1.00 95.31 329 ILE A C 1
ATOM 2481 O O . ILE A 1 329 ? 7.121 7.272 -1.298 1.00 95.31 329 ILE A O 1
ATOM 2485 N N . GLY A 1 330 ? 6.941 5.613 -2.800 1.00 96.19 330 GLY A N 1
ATOM 2486 C CA . GLY A 1 330 ? 8.229 4.999 -2.472 1.00 96.19 330 GLY A CA 1
ATOM 2487 C C . GLY A 1 330 ? 9.426 5.889 -2.829 1.00 96.19 330 GLY A C 1
ATOM 2488 O O . GLY A 1 330 ? 10.380 5.973 -2.053 1.00 96.19 330 GLY A O 1
ATOM 2489 N N . ASN A 1 331 ? 9.374 6.576 -3.978 1.00 96.94 331 ASN A N 1
ATOM 2490 C CA . ASN A 1 331 ? 10.449 7.453 -4.454 1.00 96.94 331 ASN A CA 1
ATOM 2491 C C . ASN A 1 331 ? 10.649 8.673 -3.543 1.00 96.94 331 ASN A C 1
ATOM 2493 O O . ASN A 1 331 ? 11.783 9.050 -3.247 1.00 96.94 331 ASN A O 1
ATOM 2497 N N . ARG A 1 332 ? 9.558 9.298 -3.090 1.00 94.81 332 ARG A N 1
ATOM 2498 C CA . ARG A 1 332 ? 9.594 10.533 -2.300 1.00 94.81 332 ARG A CA 1
ATOM 2499 C C . ARG A 1 332 ? 9.708 10.207 -0.806 1.00 94.81 332 ARG A C 1
ATOM 2501 O O . ARG A 1 332 ? 8.707 10.123 -0.102 1.00 94.81 332 ARG A O 1
ATOM 2508 N N . GLN A 1 333 ? 10.929 10.104 -0.286 1.00 95.44 333 GLN A N 1
ATOM 2509 C CA . GLN A 1 333 ? 11.276 9.833 1.125 1.00 95.44 333 GLN A CA 1
ATOM 2510 C C . GLN A 1 333 ? 11.013 8.420 1.649 1.00 95.44 333 GLN A C 1
ATOM 2512 O O . GLN A 1 333 ? 11.342 8.166 2.809 1.00 95.44 333 GLN A O 1
ATOM 2517 N N . GLY A 1 334 ? 10.454 7.502 0.857 1.00 96.56 334 GLY A N 1
ATOM 2518 C CA . GLY A 1 334 ? 10.021 6.204 1.377 1.00 96.56 334 GLY A CA 1
ATOM 2519 C C . GLY A 1 334 ? 11.140 5.409 2.045 1.00 96.56 334 GLY A C 1
ATOM 2520 O O . GLY A 1 334 ? 11.036 5.055 3.221 1.00 96.56 334 GLY A O 1
ATOM 2521 N N . GLY A 1 335 ? 12.249 5.206 1.329 1.00 97.25 335 GLY A N 1
ATOM 2522 C CA . GLY A 1 335 ? 13.431 4.537 1.879 1.00 97.25 335 GLY A CA 1
ATOM 2523 C C . GLY A 1 335 ? 14.076 5.311 3.033 1.00 97.25 335 GLY A C 1
ATOM 2524 O O . GLY A 1 335 ? 14.391 4.723 4.064 1.00 97.25 335 GLY A O 1
ATOM 2525 N N . SER A 1 336 ? 14.198 6.639 2.918 1.00 97.44 336 SER A N 1
ATOM 2526 C CA . SER A 1 336 ? 14.833 7.480 3.945 1.00 97.44 336 SER A CA 1
ATOM 2527 C C . SER A 1 336 ? 14.076 7.461 5.279 1.00 97.44 336 SER A C 1
ATOM 2529 O O . SER A 1 336 ? 14.687 7.338 6.339 1.00 97.44 336 SER A O 1
ATOM 2531 N N . ILE A 1 337 ? 12.740 7.546 5.249 1.00 98.19 337 ILE A N 1
ATOM 2532 C CA . ILE A 1 337 ? 11.906 7.480 6.459 1.00 98.19 337 ILE A CA 1
ATOM 2533 C C . ILE A 1 337 ? 11.946 6.076 7.063 1.00 98.19 337 ILE A C 1
ATOM 2535 O O . ILE A 1 337 ? 12.091 5.938 8.277 1.00 98.19 337 ILE A O 1
ATOM 2539 N N . MET A 1 338 ? 11.844 5.039 6.230 1.00 98.06 338 MET A N 1
ATOM 2540 C CA . MET A 1 338 ? 11.908 3.653 6.690 1.00 98.06 338 MET A CA 1
ATOM 2541 C C . MET A 1 338 ? 13.242 3.354 7.376 1.00 98.06 338 MET A C 1
ATOM 2543 O O . MET A 1 338 ? 13.253 2.833 8.488 1.00 98.06 338 MET A O 1
ATOM 2547 N N . LYS A 1 339 ? 14.361 3.754 6.759 1.00 97.75 339 LYS A N 1
ATOM 2548 C CA . LYS A 1 339 ? 15.698 3.625 7.346 1.00 97.75 339 LYS A CA 1
ATOM 2549 C C . LYS A 1 339 ? 15.812 4.356 8.673 1.00 97.75 339 LYS A C 1
ATOM 2551 O O . LYS A 1 339 ? 16.409 3.815 9.599 1.00 97.75 339 LYS A O 1
ATOM 2556 N N . ARG A 1 340 ? 15.241 5.560 8.782 1.00 97.19 340 ARG A N 1
ATOM 2557 C CA . ARG A 1 340 ? 15.231 6.308 10.042 1.00 97.19 340 ARG A CA 1
ATOM 2558 C C . ARG A 1 340 ? 14.532 5.517 11.147 1.00 97.19 340 ARG A C 1
ATOM 2560 O O . ARG A 1 340 ? 15.144 5.329 12.188 1.00 97.19 340 ARG A O 1
ATOM 2567 N N . TYR A 1 341 ? 13.321 5.007 10.915 1.00 97.56 341 TYR A N 1
ATOM 2568 C CA . TYR A 1 341 ? 12.606 4.222 11.930 1.00 97.56 341 TYR A CA 1
ATOM 2569 C C . TYR A 1 341 ? 13.316 2.910 12.274 1.00 97.56 341 TYR A C 1
ATOM 2571 O O . TYR A 1 341 ? 13.462 2.589 13.446 1.00 97.56 341 TYR A O 1
ATOM 2579 N N . LEU A 1 342 ? 13.837 2.192 11.277 1.00 96.75 342 LEU A N 1
ATOM 2580 C CA . LEU A 1 342 ? 14.659 1.002 11.512 1.00 96.75 342 LEU A CA 1
ATOM 2581 C C . LEU A 1 342 ? 15.893 1.333 12.370 1.00 96.75 342 LEU A C 1
ATOM 2583 O O . LEU A 1 342 ? 16.179 0.616 13.323 1.00 96.75 342 LEU A O 1
ATOM 2587 N N . THR A 1 343 ? 16.570 2.451 12.093 1.00 95.25 343 THR A N 1
ATOM 2588 C CA . THR A 1 343 ? 17.721 2.924 12.882 1.00 95.25 343 THR A CA 1
ATOM 2589 C C . THR A 1 343 ? 17.314 3.292 14.309 1.00 95.25 343 THR A C 1
ATOM 2591 O O . THR A 1 343 ? 18.001 2.912 15.252 1.00 95.25 343 THR A O 1
ATOM 2594 N N . GLU A 1 344 ? 16.191 3.998 14.483 1.00 93.94 344 GLU A N 1
ATOM 2595 C CA . GLU A 1 344 ? 15.625 4.335 15.799 1.00 93.94 344 GLU A CA 1
ATOM 2596 C C . GLU A 1 344 ? 15.306 3.082 16.627 1.00 93.94 344 GLU A C 1
ATOM 2598 O O . GLU A 1 344 ? 15.377 3.132 17.853 1.00 93.94 344 GLU A O 1
ATOM 2603 N N . TRP A 1 345 ? 15.003 1.958 15.971 1.00 94.31 345 TRP A N 1
ATOM 2604 C CA . TRP A 1 345 ? 14.759 0.666 16.616 1.00 94.31 345 TRP A CA 1
ATOM 2605 C C . TRP A 1 345 ? 15.997 -0.240 16.700 1.00 94.31 345 TRP A C 1
ATOM 2607 O O . TRP A 1 345 ? 15.871 -1.416 17.021 1.00 94.31 345 TRP A O 1
ATOM 2617 N N . GLY A 1 346 ? 17.193 0.267 16.386 1.00 93.12 346 GLY A N 1
ATOM 2618 C CA . GLY A 1 346 ? 18.450 -0.483 16.508 1.00 93.12 346 GLY A CA 1
ATOM 2619 C C . GLY A 1 346 ? 18.816 -1.378 15.315 1.00 93.12 346 GLY A C 1
ATOM 2620 O O . GLY A 1 346 ? 19.725 -2.197 15.427 1.00 93.12 346 GLY A O 1
ATOM 2621 N N . TYR A 1 347 ? 18.159 -1.237 14.160 1.00 94.69 347 TYR A N 1
ATOM 2622 C CA . TYR A 1 347 ? 18.469 -1.991 12.937 1.00 94.69 347 TYR A CA 1
ATOM 2623 C C . TYR A 1 347 ? 19.414 -1.204 12.015 1.00 94.69 347 TYR A C 1
ATOM 2625 O O . TYR A 1 347 ? 19.208 -0.024 11.733 1.00 94.69 347 TYR A O 1
ATOM 2633 N N . GLY A 1 348 ? 20.428 -1.878 11.468 1.00 93.38 348 GLY A N 1
ATOM 2634 C CA . GLY A 1 348 ? 21.408 -1.315 10.533 1.00 93.38 348 GLY A CA 1
ATOM 2635 C C . GLY A 1 348 ? 21.089 -1.642 9.072 1.00 93.38 348 GLY A C 1
ATOM 2636 O O . GLY A 1 348 ? 21.909 -2.236 8.375 1.00 93.38 348 GLY A O 1
ATOM 2637 N N . SER A 1 349 ? 19.882 -1.318 8.610 1.00 95.31 349 SER A N 1
ATOM 2638 C CA . SER A 1 349 ? 19.399 -1.693 7.272 1.00 95.31 349 SER A CA 1
ATOM 2639 C C . SER A 1 349 ? 20.236 -1.113 6.125 1.00 95.31 349 SER A C 1
ATOM 2641 O O . SER A 1 349 ? 20.644 0.052 6.173 1.00 95.31 349 SER A O 1
ATOM 2643 N N . SER A 1 350 ? 20.398 -1.887 5.050 1.00 97.19 350 SER A N 1
ATOM 2644 C CA . SER A 1 350 ? 21.004 -1.436 3.794 1.00 97.19 350 SER A CA 1
ATOM 2645 C C . SER A 1 350 ? 20.017 -1.578 2.641 1.00 97.19 350 SER A C 1
ATOM 2647 O O . SER A 1 350 ? 19.363 -2.607 2.492 1.00 97.19 350 SER A O 1
ATOM 2649 N N . PHE A 1 351 ? 19.902 -0.538 1.824 1.00 98.44 351 PHE A N 1
ATOM 2650 C CA . PHE A 1 351 ? 19.000 -0.522 0.681 1.00 98.44 351 PHE A CA 1
ATOM 2651 C C . PHE A 1 351 ? 19.779 -0.793 -0.607 1.00 98.44 351 PHE A C 1
ATOM 2653 O O . PHE A 1 351 ? 20.867 -0.247 -0.807 1.00 98.44 351 PHE A O 1
ATOM 2660 N N . ILE A 1 352 ? 19.233 -1.648 -1.470 1.00 98.12 352 ILE A N 1
ATOM 2661 C CA . ILE A 1 352 ? 19.843 -2.053 -2.739 1.00 98.12 352 ILE A CA 1
ATOM 2662 C C . ILE A 1 352 ? 18.980 -1.598 -3.914 1.00 98.12 352 ILE A C 1
ATOM 2664 O O . ILE A 1 352 ? 17.757 -1.548 -3.820 1.00 98.12 352 ILE A O 1
ATOM 2668 N N . GLY A 1 353 ? 19.620 -1.276 -5.032 1.00 97.81 353 GLY A N 1
ATOM 2669 C CA . GLY A 1 353 ? 18.936 -0.788 -6.222 1.00 97.81 353 GLY A CA 1
ATOM 2670 C C . GLY A 1 353 ? 19.888 -0.080 -7.175 1.00 97.81 353 GLY A C 1
ATOM 2671 O O . GLY A 1 353 ? 21.085 0.034 -6.900 1.00 97.81 353 GLY A O 1
ATOM 2672 N N . THR A 1 354 ? 19.357 0.432 -8.282 1.00 97.75 354 THR A N 1
ATOM 2673 C CA . THR A 1 354 ? 20.133 1.197 -9.276 1.00 97.75 354 THR A CA 1
ATOM 2674 C C . THR A 1 354 ? 19.701 2.657 -9.406 1.00 97.75 354 THR A C 1
ATOM 2676 O O . THR A 1 354 ? 20.449 3.477 -9.962 1.00 97.75 354 THR A O 1
ATOM 2679 N N . ILE A 1 355 ? 18.531 2.999 -8.860 1.00 96.50 355 ILE A N 1
ATOM 2680 C CA . ILE A 1 355 ? 18.007 4.360 -8.757 1.00 96.50 355 ILE A CA 1
ATOM 2681 C C . ILE A 1 355 ? 17.878 4.743 -7.280 1.00 96.50 355 ILE A C 1
ATOM 2683 O O . ILE A 1 355 ? 17.503 3.927 -6.441 1.00 96.50 355 ILE A O 1
ATOM 2687 N N . LYS A 1 356 ? 18.241 5.980 -6.939 1.00 96.06 356 LYS A N 1
ATOM 2688 C CA . LYS A 1 356 ? 18.047 6.513 -5.588 1.00 96.06 356 LYS A CA 1
ATOM 2689 C C . LYS A 1 356 ? 16.693 7.194 -5.489 1.00 96.06 356 LYS A C 1
ATOM 2691 O O . LYS A 1 356 ? 16.297 7.902 -6.414 1.00 96.06 356 LYS A O 1
ATOM 2696 N N . GLY A 1 357 ? 16.025 7.018 -4.357 1.00 95.81 357 GLY A N 1
ATOM 2697 C CA . GLY A 1 357 ? 14.908 7.860 -3.956 1.00 95.81 357 GLY A CA 1
ATOM 2698 C C . GLY A 1 357 ? 15.357 9.286 -3.633 1.00 95.81 357 GLY A C 1
ATOM 2699 O O . GLY A 1 357 ? 16.532 9.640 -3.730 1.00 95.81 357 GLY A O 1
ATOM 2700 N N . SER A 1 358 ? 14.397 10.105 -3.233 1.00 95.56 358 SER A N 1
ATOM 2701 C CA . SER A 1 358 ? 14.613 11.441 -2.679 1.00 95.56 358 SER A CA 1
ATOM 2702 C C . SER A 1 358 ? 14.471 11.402 -1.160 1.00 95.56 358 SER A C 1
ATOM 2704 O O . SER A 1 358 ? 13.638 10.657 -0.647 1.00 95.56 358 SER A O 1
ATOM 2706 N N . ASP A 1 359 ? 15.240 12.203 -0.425 1.00 93.25 359 ASP A N 1
ATOM 2707 C CA . ASP A 1 359 ? 15.017 12.462 1.002 1.00 93.25 359 ASP A CA 1
ATOM 2708 C C . ASP A 1 359 ? 14.041 13.623 1.262 1.00 93.25 359 ASP A C 1
ATOM 2710 O O . ASP A 1 359 ? 13.739 13.926 2.419 1.00 93.25 359 ASP A O 1
ATOM 2714 N N . ASN A 1 360 ? 13.482 14.221 0.203 1.00 90.31 360 ASN A N 1
ATOM 2715 C CA . ASN A 1 360 ? 12.563 15.351 0.242 1.00 90.31 360 ASN A CA 1
ATOM 2716 C C . ASN A 1 360 ? 11.218 15.004 -0.414 1.00 90.31 360 ASN A C 1
ATOM 2718 O O . ASN A 1 360 ? 11.134 14.480 -1.523 1.00 90.31 360 ASN A O 1
ATOM 2722 N N . ALA A 1 361 ? 10.119 15.323 0.271 1.00 85.75 361 ALA A N 1
ATOM 2723 C CA . ALA A 1 361 ? 8.783 15.029 -0.225 1.00 85.75 361 ALA A CA 1
ATOM 2724 C C . ALA A 1 361 ? 8.390 15.791 -1.490 1.00 85.75 361 ALA A C 1
ATOM 2726 O O . ALA A 1 361 ? 7.570 15.287 -2.261 1.00 85.75 361 ALA A O 1
ATOM 2727 N N . SER A 1 362 ? 8.933 16.995 -1.647 1.00 86.62 362 SER A N 1
ATOM 2728 C CA . SER A 1 362 ? 8.545 17.962 -2.674 1.00 86.62 362 SER A CA 1
ATOM 2729 C C . SER A 1 362 ? 9.531 18.027 -3.836 1.00 86.62 362 SER A C 1
ATOM 2731 O O . SER A 1 362 ? 9.271 18.740 -4.798 1.00 86.62 362 SER A O 1
ATOM 2733 N N . ASP A 1 363 ? 10.645 17.301 -3.747 1.00 91.00 363 ASP A N 1
ATOM 2734 C CA . ASP A 1 363 ? 11.660 17.221 -4.794 1.00 91.00 363 ASP A CA 1
ATOM 2735 C C . ASP A 1 363 ? 11.812 15.756 -5.231 1.00 91.00 363 ASP A C 1
ATOM 2737 O O . ASP A 1 363 ? 12.632 15.023 -4.671 1.00 91.00 363 ASP A O 1
ATOM 2741 N N . PRO A 1 364 ? 10.976 15.281 -6.171 1.00 90.94 364 PRO A N 1
ATOM 2742 C CA . PRO A 1 364 ? 11.020 13.899 -6.633 1.00 90.94 364 PRO A CA 1
ATOM 2743 C C . PRO A 1 364 ? 12.297 13.554 -7.406 1.00 90.94 364 PRO A C 1
ATOM 2745 O O . PRO A 1 364 ? 12.599 12.364 -7.537 1.00 90.94 364 PRO A O 1
ATOM 2748 N N . ASP A 1 365 ? 13.059 14.547 -7.866 1.00 93.50 365 ASP A N 1
ATOM 2749 C CA . ASP A 1 365 ? 14.217 14.366 -8.745 1.00 93.50 365 ASP A CA 1
ATOM 2750 C C . ASP A 1 365 ? 15.540 14.311 -7.978 1.00 93.50 365 ASP A C 1
ATOM 2752 O O . ASP A 1 365 ? 16.537 13.816 -8.513 1.00 93.50 365 ASP A O 1
ATOM 2756 N N . ALA A 1 366 ? 15.541 14.729 -6.709 1.00 93.62 366 ALA A N 1
ATOM 2757 C CA . ALA A 1 366 ? 16.688 14.574 -5.826 1.00 93.62 366 ALA A CA 1
ATOM 2758 C C . ALA A 1 366 ? 17.111 13.099 -5.686 1.00 93.62 366 ALA A C 1
ATOM 2760 O O . ALA A 1 366 ? 16.287 12.188 -5.542 1.00 93.62 366 ALA A O 1
ATOM 2761 N N . ASP A 1 367 ? 18.423 12.871 -5.717 1.00 93.88 367 ASP A N 1
ATOM 2762 C CA . ASP A 1 367 ? 19.088 11.566 -5.649 1.00 93.88 367 ASP A CA 1
ATOM 2763 C C . ASP A 1 367 ? 19.858 11.378 -4.328 1.00 93.88 367 ASP A C 1
ATOM 2765 O O . ASP A 1 367 ? 20.910 10.736 -4.255 1.00 93.88 367 ASP A O 1
ATOM 2769 N N . ASN A 1 368 ? 19.326 11.956 -3.257 1.00 95.38 368 ASN A N 1
ATOM 2770 C CA . ASN A 1 368 ? 19.904 11.955 -1.915 1.00 95.38 368 ASN A CA 1
ATOM 2771 C C . ASN A 1 368 ? 19.214 10.975 -0.945 1.00 95.38 368 ASN A C 1
ATOM 2773 O O . ASN A 1 368 ? 19.642 10.859 0.201 1.00 95.38 368 ASN A O 1
ATOM 2777 N N . GLY A 1 369 ? 18.183 10.253 -1.393 1.00 96.62 369 GLY A N 1
ATOM 2778 C CA . GLY A 1 369 ? 17.550 9.177 -0.635 1.00 96.62 369 GLY A CA 1
ATOM 2779 C C . GLY A 1 369 ? 18.229 7.815 -0.810 1.00 96.62 369 GLY A C 1
ATOM 2780 O O . GLY A 1 369 ? 19.291 7.675 -1.424 1.00 96.62 369 GLY A O 1
ATOM 2781 N N . GLU A 1 370 ? 17.585 6.786 -0.265 1.00 97.69 370 GLU A N 1
ATOM 2782 C CA . GLU A 1 370 ? 18.073 5.404 -0.320 1.00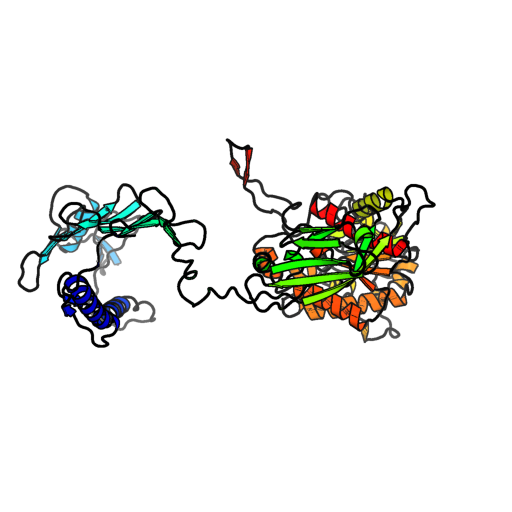 97.69 370 GLU A CA 1
ATOM 2783 C C . GLU A 1 370 ? 17.943 4.777 -1.717 1.00 97.69 370 GLU A C 1
ATOM 2785 O O . GLU A 1 370 ? 17.092 5.171 -2.517 1.00 97.69 370 GLU A O 1
ATOM 2790 N N . LEU A 1 371 ? 18.791 3.787 -2.013 1.00 97.88 371 LEU A N 1
ATOM 2791 C CA . LEU A 1 371 ? 18.708 3.015 -3.256 1.00 97.88 371 LEU A CA 1
ATOM 2792 C C . LEU A 1 371 ? 17.436 2.155 -3.303 1.00 97.88 371 LEU A C 1
ATOM 2794 O O . LEU A 1 371 ? 16.919 1.710 -2.286 1.00 97.88 371 LEU A O 1
ATOM 2798 N N . GLY A 1 372 ? 16.942 1.900 -4.504 1.00 97.38 372 GLY A N 1
ATOM 2799 C CA . GLY A 1 372 ? 15.785 1.051 -4.739 1.00 97.38 372 GLY A CA 1
ATOM 2800 C C . GLY A 1 372 ? 15.443 1.009 -6.218 1.00 97.38 372 GLY A C 1
ATOM 2801 O O . GLY A 1 372 ? 16.293 1.250 -7.075 1.00 97.38 372 GLY A O 1
ATOM 2802 N N . GLU A 1 373 ? 14.182 0.712 -6.498 1.00 97.69 373 GLU A N 1
ATOM 2803 C CA . GLU A 1 373 ? 13.552 0.707 -7.817 1.00 97.69 373 GLU A CA 1
ATOM 2804 C C . GLU A 1 373 ? 12.144 1.325 -7.724 1.00 97.69 373 GLU A C 1
ATOM 2806 O O . GLU A 1 373 ? 11.175 0.832 -8.300 1.00 97.69 373 GLU A O 1
ATOM 2811 N N . CYS A 1 374 ? 12.026 2.418 -6.959 1.00 97.12 374 CYS A N 1
ATOM 2812 C CA . CYS A 1 374 ? 10.800 3.206 -6.844 1.00 97.12 374 CYS A CA 1
ATOM 2813 C C . CYS A 1 374 ? 10.699 4.211 -7.999 1.00 97.12 374 CYS A C 1
ATOM 2815 O O . CYS A 1 374 ? 11.514 5.131 -8.093 1.00 97.12 374 CYS A O 1
ATOM 2817 N N . ARG A 1 375 ? 9.712 4.046 -8.882 1.00 96.38 375 ARG A N 1
ATOM 2818 C CA . ARG A 1 375 ? 9.604 4.772 -10.153 1.00 96.38 375 ARG A CA 1
ATOM 2819 C C . ARG A 1 375 ? 8.274 5.502 -10.234 1.00 96.38 375 ARG A C 1
ATOM 2821 O O . ARG A 1 375 ? 7.210 4.895 -10.201 1.00 96.38 375 ARG A O 1
ATOM 2828 N N . GLU A 1 376 ? 8.326 6.830 -10.311 1.00 94.75 376 GLU A N 1
ATOM 2829 C CA . GLU A 1 376 ? 7.112 7.651 -10.265 1.00 94.75 376 GLU A CA 1
ATOM 2830 C C . GLU A 1 376 ? 6.129 7.286 -11.378 1.00 94.75 376 GLU A C 1
ATOM 2832 O O . GLU A 1 376 ? 6.521 7.081 -12.521 1.00 94.75 376 GLU A O 1
ATOM 2837 N N . GLY A 1 377 ? 4.843 7.202 -11.050 1.00 94.88 377 GLY A N 1
ATOM 2838 C CA . GLY A 1 377 ? 3.807 6.920 -12.039 1.00 94.88 377 GLY A CA 1
ATOM 2839 C C . GLY A 1 377 ? 3.756 5.482 -12.563 1.00 94.88 377 GLY A C 1
ATOM 2840 O O . GLY A 1 377 ? 2.838 5.218 -13.337 1.00 94.88 377 GLY A O 1
ATOM 2841 N N . TRP A 1 378 ? 4.660 4.581 -12.153 1.00 97.44 378 TRP A N 1
ATOM 2842 C CA . TRP A 1 378 ? 4.647 3.184 -12.596 1.00 97.44 378 TRP A CA 1
ATOM 2843 C C . TRP A 1 378 ? 3.556 2.366 -11.897 1.00 97.44 378 TRP A C 1
ATOM 2845 O O . TRP A 1 378 ? 3.396 2.439 -10.674 1.00 97.44 378 TRP A O 1
ATOM 2855 N N . GLU A 1 379 ? 2.811 1.590 -12.673 1.00 97.00 379 GLU A N 1
ATOM 2856 C CA . GLU A 1 379 ? 1.849 0.581 -12.223 1.00 97.00 379 GLU A CA 1
ATOM 2857 C C . GLU A 1 379 ? 2.465 -0.831 -12.261 1.00 97.00 379 GLU A C 1
ATOM 2859 O O . GLU A 1 379 ? 3.612 -1.014 -12.678 1.00 97.00 379 GLU A O 1
ATOM 2864 N N . THR A 1 380 ? 1.736 -1.853 -11.801 1.00 97.56 380 THR A N 1
ATOM 2865 C CA . THR A 1 380 ? 2.250 -3.239 -11.772 1.00 97.56 380 THR A CA 1
ATOM 2866 C C . THR A 1 380 ? 2.717 -3.716 -13.159 1.00 97.56 380 THR A C 1
ATOM 2868 O O . THR A 1 380 ? 3.788 -4.319 -13.283 1.00 97.56 380 THR A O 1
ATOM 2871 N N . GLY A 1 381 ? 1.966 -3.367 -14.209 1.00 97.62 381 GLY A N 1
ATOM 2872 C CA . GLY A 1 381 ? 2.217 -3.766 -15.596 1.00 97.62 381 GLY A CA 1
ATOM 2873 C C . GLY A 1 381 ? 3.454 -3.139 -16.246 1.00 97.62 381 GLY A C 1
ATOM 2874 O O . GLY A 1 381 ? 4.001 -3.717 -17.188 1.00 97.62 381 GLY A O 1
ATOM 2875 N N . ASP A 1 382 ? 3.938 -2.002 -15.738 1.00 98.00 382 ASP A N 1
ATOM 2876 C CA . ASP A 1 382 ? 5.191 -1.388 -16.201 1.00 98.00 382 ASP A CA 1
ATOM 2877 C C . ASP A 1 382 ? 6.402 -2.253 -15.812 1.00 98.00 382 ASP A C 1
ATOM 2879 O O . ASP A 1 382 ? 7.353 -2.442 -16.580 1.00 98.00 382 ASP A O 1
ATOM 2883 N N . PHE A 1 383 ? 6.361 -2.843 -14.612 1.00 97.88 383 PHE A N 1
ATOM 2884 C CA . PHE A 1 383 ? 7.438 -3.703 -14.124 1.00 97.88 383 PHE A CA 1
ATOM 2885 C C . PHE A 1 383 ? 7.506 -5.030 -14.883 1.00 97.88 383 PHE A C 1
ATOM 2887 O O . PHE A 1 383 ? 8.603 -5.513 -15.164 1.00 97.88 383 PHE A O 1
ATOM 2894 N N . THR A 1 384 ? 6.356 -5.602 -15.244 1.00 97.81 384 THR A N 1
ATOM 2895 C CA . THR A 1 384 ? 6.268 -6.873 -15.981 1.00 97.81 384 THR A CA 1
ATOM 2896 C C . THR A 1 384 ? 6.436 -6.718 -17.487 1.00 97.81 384 THR A C 1
ATOM 2898 O O . THR A 1 384 ? 6.530 -7.725 -18.186 1.00 97.81 384 THR A O 1
ATOM 2901 N N . ASN A 1 385 ? 6.500 -5.481 -17.992 1.00 97.50 385 ASN A N 1
ATOM 2902 C CA . ASN A 1 385 ? 6.451 -5.150 -19.415 1.00 97.50 385 ASN A CA 1
ATOM 2903 C C . ASN A 1 385 ? 5.124 -5.521 -20.095 1.00 97.50 385 ASN A C 1
ATOM 2905 O O . ASN A 1 385 ? 5.089 -5.652 -21.319 1.00 97.50 385 ASN A O 1
ATOM 2909 N N . GLN A 1 386 ? 4.039 -5.721 -19.340 1.00 96.94 386 GLN A N 1
ATOM 2910 C CA . GLN A 1 386 ? 2.694 -5.821 -19.913 1.00 96.94 386 GLN A CA 1
ATOM 2911 C C . GLN A 1 386 ? 2.271 -4.476 -20.519 1.00 96.94 386 GLN A C 1
ATOM 2913 O O . GLN A 1 386 ? 1.662 -4.446 -21.590 1.00 96.94 386 GLN A O 1
ATOM 2918 N N . ILE A 1 387 ? 2.648 -3.378 -19.861 1.00 96.62 387 ILE A N 1
ATOM 2919 C CA . ILE A 1 387 ? 2.449 -2.002 -20.311 1.00 96.62 387 ILE A CA 1
ATOM 2920 C C . ILE A 1 387 ? 3.799 -1.440 -20.764 1.00 96.62 387 ILE A C 1
ATOM 2922 O O . ILE A 1 387 ? 4.822 -1.644 -20.113 1.00 96.62 387 ILE A O 1
ATOM 2926 N N . THR A 1 388 ? 3.816 -0.787 -21.928 1.00 95.62 388 THR A N 1
ATOM 2927 C CA . THR A 1 388 ? 5.051 -0.334 -22.598 1.00 95.62 388 THR A CA 1
ATOM 2928 C C . THR A 1 388 ? 5.000 1.138 -23.003 1.00 95.62 388 THR A C 1
ATOM 2930 O O . THR A 1 388 ? 5.779 1.572 -23.848 1.00 95.62 388 THR A O 1
ATOM 2933 N N . ASP A 1 389 ? 4.051 1.909 -22.475 1.00 93.88 389 ASP A N 1
ATOM 2934 C CA . ASP A 1 389 ? 3.823 3.302 -22.881 1.00 93.88 389 ASP A CA 1
ATOM 2935 C C . ASP A 1 389 ? 4.906 4.266 -22.356 1.00 93.88 389 ASP A C 1
ATOM 2937 O O . ASP A 1 389 ? 5.158 5.307 -22.963 1.00 93.88 389 ASP A O 1
ATOM 2941 N N . ARG A 1 390 ? 5.578 3.897 -21.259 1.00 91.56 390 ARG A N 1
ATOM 2942 C CA . ARG A 1 390 ? 6.622 4.688 -20.583 1.00 91.56 390 ARG A CA 1
ATOM 2943 C C . ARG A 1 390 ? 7.879 3.894 -20.226 1.00 91.56 390 ARG A C 1
ATOM 2945 O O . ARG A 1 390 ? 8.805 4.451 -19.636 1.00 91.56 390 ARG A O 1
ATOM 2952 N N . VAL A 1 391 ? 7.909 2.606 -20.570 1.00 94.00 391 VAL A N 1
ATOM 2953 C CA . VAL A 1 391 ? 8.978 1.673 -20.203 1.00 94.00 391 VAL A CA 1
ATOM 2954 C C . VAL A 1 391 ? 9.878 1.378 -21.394 1.00 94.00 391 VAL A C 1
ATOM 2956 O O . VAL A 1 391 ? 9.432 1.060 -22.493 1.00 94.00 391 VAL A O 1
ATOM 2959 N N . SER A 1 392 ? 11.179 1.432 -21.146 1.00 95.81 392 SER A N 1
ATOM 2960 C CA . SER A 1 392 ? 12.233 0.976 -22.047 1.00 95.81 392 SER A CA 1
ATOM 2961 C C . SER A 1 392 ? 13.153 -0.015 -21.331 1.00 95.81 392 SER A C 1
ATOM 2963 O O . SER A 1 392 ? 13.168 -0.091 -20.102 1.00 95.81 392 SER A O 1
ATOM 2965 N N . ILE A 1 393 ? 13.923 -0.793 -22.092 1.00 95.44 393 ILE A N 1
ATOM 2966 C CA . ILE A 1 393 ? 14.866 -1.781 -21.552 1.00 95.44 393 ILE A CA 1
ATOM 2967 C C . ILE A 1 393 ? 16.307 -1.351 -21.811 1.00 95.44 393 ILE A C 1
ATOM 2969 O O . ILE A 1 393 ? 16.607 -0.656 -22.782 1.00 95.44 393 ILE A O 1
ATOM 2973 N N . ILE A 1 394 ? 17.229 -1.832 -20.983 1.00 96.62 394 ILE A N 1
ATOM 2974 C CA . ILE A 1 394 ? 18.659 -1.628 -21.212 1.00 96.62 394 ILE A CA 1
ATOM 2975 C C . ILE A 1 394 ? 19.140 -2.696 -22.196 1.00 96.62 394 ILE A C 1
ATOM 2977 O O . ILE A 1 394 ? 19.113 -3.892 -21.884 1.00 96.62 394 ILE A O 1
ATOM 2981 N N . ALA A 1 395 ? 19.628 -2.272 -23.361 1.00 92.44 395 ALA A N 1
ATOM 2982 C CA . ALA A 1 395 ? 20.266 -3.172 -24.319 1.00 92.44 395 ALA A CA 1
ATOM 2983 C C . ALA A 1 395 ? 21.491 -3.880 -23.692 1.00 92.44 395 ALA A C 1
ATOM 2985 O O . ALA A 1 395 ? 22.153 -3.292 -22.832 1.00 92.44 395 ALA A O 1
ATOM 2986 N N . PRO A 1 396 ? 21.820 -5.124 -24.090 1.00 90.06 396 PRO A N 1
ATOM 2987 C CA . PRO A 1 396 ? 23.027 -5.802 -23.615 1.00 90.06 396 PRO A CA 1
ATOM 2988 C C . PRO A 1 396 ? 24.288 -4.946 -23.826 1.00 90.06 396 PRO A C 1
ATOM 2990 O O . PRO A 1 396 ? 24.497 -4.423 -24.920 1.00 90.06 396 PRO A O 1
ATOM 2993 N N . GLY A 1 397 ? 25.113 -4.781 -22.788 1.00 92.62 397 GLY A N 1
ATOM 2994 C CA . GLY A 1 397 ? 26.299 -3.912 -22.818 1.00 92.62 397 GLY A CA 1
ATOM 2995 C C . GLY A 1 397 ? 26.017 -2.430 -22.520 1.00 92.62 397 GLY A C 1
ATOM 2996 O O . GLY A 1 397 ? 26.948 -1.629 -22.439 1.00 92.62 397 GLY A O 1
ATOM 2997 N N . GLY A 1 398 ? 24.747 -2.044 -22.348 1.00 95.88 398 GLY A N 1
ATOM 2998 C CA . GLY A 1 398 ? 24.318 -0.680 -22.025 1.00 95.88 398 GLY A CA 1
ATOM 2999 C C . GLY A 1 398 ? 24.362 -0.322 -20.534 1.00 95.88 398 GLY A C 1
ATOM 3000 O O . GLY A 1 398 ? 23.975 0.785 -20.166 1.00 95.88 398 GLY A O 1
ATOM 3001 N N . GLU A 1 399 ? 24.819 -1.223 -19.662 1.00 96.62 399 GLU A N 1
ATOM 3002 C CA . GLU A 1 399 ? 24.773 -1.072 -18.201 1.00 96.62 399 GLU A CA 1
ATOM 3003 C C . GLU A 1 399 ? 25.563 0.145 -17.722 1.00 96.62 399 GLU A C 1
ATOM 3005 O O . GLU A 1 399 ? 25.081 0.900 -16.881 1.00 96.62 399 GLU A O 1
ATOM 3010 N N . GLY A 1 400 ? 26.759 0.366 -18.275 1.00 96.81 400 GLY A N 1
ATOM 3011 C CA . GLY A 1 400 ? 27.596 1.513 -17.915 1.00 96.81 400 GLY A CA 1
ATOM 3012 C C . GLY A 1 400 ? 26.941 2.845 -18.284 1.00 96.81 400 GLY A C 1
ATOM 3013 O O . GLY A 1 400 ? 26.917 3.769 -17.470 1.00 96.81 400 GLY A O 1
ATOM 3014 N N . ALA A 1 401 ? 26.338 2.919 -19.476 1.00 97.44 401 ALA A N 1
ATOM 3015 C CA . ALA A 1 401 ? 25.591 4.094 -19.914 1.00 97.44 401 ALA A CA 1
ATOM 3016 C C . ALA A 1 401 ? 24.381 4.336 -19.004 1.00 97.44 401 ALA A C 1
ATOM 3018 O O . ALA A 1 401 ? 24.215 5.445 -18.501 1.00 97.44 401 ALA A O 1
ATOM 3019 N N . TYR A 1 402 ? 23.607 3.289 -18.700 1.00 97.88 402 TYR A N 1
ATOM 3020 C CA . TYR A 1 402 ? 22.490 3.366 -17.760 1.00 97.88 402 TYR A CA 1
ATOM 3021 C C . TYR A 1 402 ? 22.931 3.862 -16.376 1.00 97.88 402 TYR A C 1
ATOM 3023 O O . TYR A 1 402 ? 22.330 4.785 -15.832 1.00 97.88 402 TYR A O 1
ATOM 3031 N N . MET A 1 403 ? 24.009 3.308 -15.814 1.00 97.25 403 MET A N 1
ATOM 3032 C CA . MET A 1 403 ? 24.485 3.695 -14.483 1.00 97.25 403 MET A CA 1
ATOM 3033 C C . MET A 1 403 ? 24.979 5.142 -14.418 1.00 97.25 403 MET A C 1
ATOM 3035 O O . MET A 1 403 ? 24.880 5.743 -13.348 1.00 97.25 403 MET A O 1
ATOM 3039 N N . SER A 1 404 ? 25.438 5.697 -15.545 1.00 96.75 404 SER A N 1
ATOM 3040 C CA . SER A 1 404 ? 25.853 7.100 -15.670 1.00 96.75 404 SER A CA 1
ATOM 3041 C C . SER A 1 404 ? 24.699 8.097 -15.830 1.00 96.75 404 SER A C 1
ATOM 3043 O O . SER A 1 404 ? 24.921 9.300 -15.698 1.00 96.75 404 SER A O 1
ATOM 3045 N N . LEU A 1 405 ? 23.476 7.628 -16.109 1.00 96.94 405 LEU A N 1
ATOM 3046 C CA . LEU A 1 405 ? 22.323 8.513 -16.260 1.00 96.94 405 LEU A CA 1
ATOM 3047 C C . LEU A 1 405 ? 21.939 9.160 -14.919 1.00 96.94 405 LEU A C 1
ATOM 3049 O O . LEU A 1 405 ? 21.985 8.496 -13.876 1.00 96.94 405 LEU A O 1
ATOM 3053 N N . PRO A 1 406 ? 21.475 10.425 -14.939 1.00 95.06 406 PRO A N 1
ATOM 3054 C CA . PRO A 1 406 ? 20.807 11.011 -13.786 1.00 95.06 406 PRO A CA 1
ATOM 3055 C C . PRO A 1 406 ? 19.507 10.254 -13.486 1.00 95.06 406 PRO A C 1
ATOM 3057 O O . PRO A 1 406 ? 18.972 9.540 -14.339 1.00 95.06 406 PRO A O 1
ATOM 3060 N N . LYS A 1 407 ? 18.960 10.451 -12.284 1.00 94.88 407 LYS A N 1
ATOM 3061 C CA . LYS A 1 407 ? 17.726 9.802 -11.811 1.00 94.88 407 LYS A CA 1
ATOM 3062 C C . LYS A 1 407 ? 16.585 9.842 -12.838 1.00 94.88 407 LYS A C 1
ATOM 3064 O O . LYS A 1 407 ? 16.048 8.794 -13.186 1.00 94.88 407 LYS A O 1
ATOM 3069 N N . LEU A 1 408 ? 16.290 11.022 -13.388 1.00 94.12 408 LEU A N 1
ATOM 3070 C CA . LEU A 1 408 ? 15.272 11.216 -14.429 1.00 94.12 408 LEU A CA 1
ATOM 3071 C C . LEU A 1 408 ? 15.539 10.412 -15.710 1.00 94.12 408 LEU A C 1
ATOM 3073 O O . LEU A 1 408 ? 14.607 9.938 -16.347 1.00 94.12 408 LEU A O 1
ATOM 3077 N N . GLY A 1 409 ? 16.807 10.227 -16.082 1.00 95.75 409 GLY A N 1
ATOM 3078 C CA . GLY A 1 409 ? 17.184 9.404 -17.231 1.00 95.75 409 GLY A CA 1
ATOM 3079 C C . GLY A 1 409 ? 17.043 7.907 -16.955 1.00 95.75 409 GLY A C 1
ATOM 3080 O O . GLY A 1 409 ? 16.739 7.146 -17.867 1.00 95.75 409 GLY A O 1
ATOM 3081 N N . LYS A 1 410 ? 17.227 7.479 -15.699 1.00 96.81 410 LYS A N 1
ATOM 3082 C CA . LYS A 1 410 ? 16.997 6.090 -15.279 1.00 96.81 410 LYS A CA 1
ATOM 3083 C C . LYS A 1 410 ? 15.515 5.764 -15.155 1.00 96.81 410 LYS A C 1
ATOM 3085 O O . LYS A 1 410 ? 15.149 4.626 -15.426 1.00 96.81 410 LYS A O 1
ATOM 3090 N N . TRP A 1 411 ? 14.685 6.732 -14.761 1.00 95.44 411 TRP A N 1
ATOM 3091 C CA . TRP A 1 411 ? 13.259 6.564 -14.455 1.00 95.44 411 TRP A CA 1
ATOM 3092 C C . TRP A 1 411 ? 12.441 5.754 -15.486 1.00 95.44 411 TRP A C 1
ATOM 3094 O O . TRP A 1 411 ? 11.760 4.825 -15.052 1.00 95.44 411 TRP A O 1
ATOM 3104 N N . PRO A 1 412 ? 12.527 5.990 -16.811 1.00 96.75 412 PRO A N 1
ATOM 3105 C CA . PRO A 1 412 ? 11.725 5.263 -17.799 1.00 96.75 412 PRO A CA 1
ATOM 3106 C C . PRO A 1 412 ? 12.356 3.929 -18.238 1.00 96.75 412 PRO A C 1
ATOM 3108 O O . PRO A 1 412 ? 11.905 3.310 -19.199 1.00 96.75 412 PRO A O 1
ATOM 3111 N N . ILE A 1 413 ? 13.440 3.482 -17.597 1.00 97.69 413 ILE A N 1
ATOM 3112 C CA . ILE A 1 413 ? 14.200 2.296 -18.006 1.00 97.69 413 ILE A CA 1
ATOM 3113 C C . ILE A 1 413 ? 14.042 1.196 -16.955 1.00 97.69 413 ILE A C 1
ATOM 3115 O O . ILE A 1 413 ? 14.530 1.351 -15.840 1.00 97.69 413 ILE A O 1
ATOM 3119 N N . ASN A 1 414 ? 13.411 0.073 -17.302 1.00 97.75 414 ASN A N 1
ATOM 3120 C CA . ASN A 1 414 ? 13.213 -1.059 -16.396 1.00 97.75 414 ASN A CA 1
ATOM 3121 C C . ASN A 1 414 ? 14.471 -1.948 -16.356 1.00 97.75 414 ASN A C 1
ATOM 3123 O O . ASN A 1 414 ? 14.781 -2.623 -17.344 1.00 97.75 414 ASN A O 1
ATOM 3127 N N . PRO A 1 415 ? 15.209 -1.983 -15.230 1.00 97.25 415 PRO A N 1
ATOM 3128 C CA . PRO A 1 415 ? 16.467 -2.709 -15.146 1.00 97.25 415 PRO A CA 1
ATOM 3129 C C . PRO A 1 415 ? 16.256 -4.210 -14.906 1.00 97.25 415 PRO A C 1
ATOM 3131 O O . PRO A 1 415 ? 17.209 -4.978 -15.037 1.00 97.25 415 PRO A O 1
ATOM 3134 N N . PHE A 1 416 ? 15.027 -4.630 -14.580 1.00 98.06 416 PHE A N 1
ATOM 3135 C CA . PHE A 1 416 ? 14.669 -6.029 -14.363 1.00 98.06 416 PHE A CA 1
ATOM 3136 C C . PHE A 1 416 ? 14.400 -6.795 -15.658 1.00 98.06 416 PHE A C 1
ATOM 3138 O O . PHE A 1 416 ? 14.362 -8.025 -15.648 1.00 98.06 416 PHE A O 1
ATOM 3145 N N . LEU A 1 417 ? 14.187 -6.086 -16.768 1.00 98.00 417 LEU A N 1
ATOM 3146 C CA . LEU A 1 417 ? 13.844 -6.702 -18.041 1.00 98.00 417 LEU A CA 1
ATOM 3147 C C . LEU A 1 417 ? 15.087 -7.083 -18.840 1.00 98.00 417 LEU A C 1
ATOM 3149 O O . LEU A 1 417 ? 16.065 -6.333 -18.948 1.00 98.00 417 LEU A O 1
ATOM 3153 N N . ARG A 1 418 ? 14.987 -8.238 -19.494 1.00 96.69 418 ARG A N 1
ATOM 3154 C CA . ARG A 1 418 ? 15.849 -8.632 -20.608 1.00 96.69 418 ARG A CA 1
ATOM 3155 C C . ARG A 1 418 ? 15.011 -9.070 -21.799 1.00 96.69 418 ARG A C 1
ATOM 3157 O O . ARG A 1 418 ? 13.877 -9.517 -21.630 1.00 96.69 418 ARG A O 1
ATOM 3164 N N . ALA A 1 419 ? 15.610 -9.005 -22.984 1.00 96.31 419 ALA A N 1
ATOM 3165 C CA . ALA A 1 419 ? 15.025 -9.604 -24.175 1.00 96.31 419 ALA A CA 1
ATOM 3166 C C . ALA A 1 419 ? 14.777 -11.106 -23.949 1.00 96.31 419 ALA A C 1
ATOM 3168 O O . ALA A 1 419 ? 15.603 -11.806 -23.348 1.00 96.31 419 ALA A O 1
ATOM 3169 N N . SER A 1 420 ? 13.628 -11.584 -24.425 1.00 96.94 420 SER A N 1
ATOM 3170 C CA . SER A 1 420 ? 13.314 -13.012 -24.436 1.00 96.94 420 SER A CA 1
ATOM 3171 C C . SER A 1 420 ? 14.233 -13.775 -25.392 1.00 96.94 420 SER A C 1
ATOM 3173 O O . SER A 1 420 ? 14.752 -13.243 -26.376 1.00 96.94 420 SER A O 1
ATOM 3175 N N . THR A 1 421 ? 14.444 -15.045 -25.082 1.00 96.12 421 THR A N 1
ATOM 3176 C CA . THR A 1 421 ? 15.226 -15.999 -25.863 1.00 96.12 421 THR A CA 1
ATOM 3177 C C . THR A 1 421 ? 14.365 -17.215 -26.187 1.00 96.12 421 THR A C 1
ATOM 3179 O O . THR A 1 421 ? 13.346 -17.453 -25.545 1.00 96.12 421 THR A O 1
ATOM 3182 N N . GLY A 1 422 ? 14.781 -18.038 -27.155 1.00 94.88 422 GLY A N 1
ATOM 3183 C CA . GLY A 1 422 ? 14.026 -19.241 -27.533 1.00 94.88 422 GLY A CA 1
ATOM 3184 C C . GLY A 1 422 ? 13.912 -20.316 -26.439 1.00 94.88 422 GLY A C 1
ATOM 3185 O O . GLY A 1 422 ? 13.193 -21.287 -26.641 1.00 94.88 422 GLY A O 1
ATOM 3186 N N . GLY A 1 423 ? 14.627 -20.170 -25.316 1.00 95.12 423 GLY A N 1
ATOM 3187 C CA . GLY A 1 423 ? 14.538 -21.069 -24.162 1.00 95.12 423 GLY A CA 1
ATOM 3188 C C . GLY A 1 423 ? 13.640 -20.562 -23.031 1.00 95.12 423 GLY A C 1
ATOM 3189 O O . GLY A 1 423 ? 13.463 -21.282 -22.052 1.00 95.12 423 GLY A O 1
ATOM 3190 N N . ASP A 1 424 ? 13.108 -19.342 -23.131 1.00 97.75 424 ASP A N 1
ATOM 3191 C CA . ASP A 1 424 ? 12.197 -18.799 -22.124 1.00 97.75 424 ASP A CA 1
ATOM 3192 C C . ASP A 1 424 ? 10.796 -19.409 -22.264 1.00 97.75 424 ASP A C 1
ATOM 3194 O O . ASP A 1 424 ? 10.317 -19.661 -23.371 1.00 97.75 424 ASP A O 1
ATOM 3198 N N . ASP A 1 425 ? 10.129 -19.626 -21.131 1.00 96.94 425 ASP A N 1
ATOM 3199 C CA . ASP A 1 425 ? 8.743 -20.092 -21.106 1.00 96.94 425 ASP A CA 1
ATOM 3200 C C . ASP A 1 425 ? 7.822 -19.026 -21.737 1.00 96.94 425 ASP A C 1
ATOM 3202 O O . ASP A 1 425 ? 7.806 -17.884 -21.266 1.00 96.94 425 ASP A O 1
ATOM 3206 N N . PRO A 1 426 ? 7.024 -19.357 -22.770 1.00 96.50 426 PRO A N 1
ATOM 3207 C CA . PRO A 1 426 ? 6.066 -18.421 -23.352 1.00 96.50 426 PRO A CA 1
ATOM 3208 C C . PRO A 1 426 ? 5.126 -17.767 -22.329 1.00 96.50 426 PRO A C 1
ATOM 3210 O O . PRO A 1 426 ? 4.726 -16.621 -22.525 1.00 96.50 426 PRO A O 1
ATOM 3213 N N . GLY A 1 427 ? 4.806 -18.453 -21.225 1.00 95.12 427 GLY A N 1
ATOM 3214 C CA . GLY A 1 427 ? 3.923 -17.948 -20.172 1.00 95.12 427 GLY A CA 1
ATOM 3215 C C . GLY A 1 427 ? 4.469 -16.742 -19.400 1.00 95.12 427 GLY A C 1
ATOM 3216 O O . GLY A 1 427 ? 3.678 -15.957 -18.877 1.00 95.12 427 GLY A O 1
ATOM 3217 N N . ILE A 1 428 ? 5.792 -16.541 -19.368 1.00 96.94 428 ILE A N 1
ATOM 3218 C CA . ILE A 1 428 ? 6.441 -15.421 -18.653 1.00 96.94 428 ILE A CA 1
ATOM 3219 C C . ILE A 1 428 ? 6.894 -14.287 -19.582 1.00 96.94 428 ILE A C 1
ATOM 3221 O O . ILE A 1 428 ? 7.431 -13.284 -19.110 1.00 96.94 428 ILE A O 1
ATOM 3225 N N . ILE A 1 429 ? 6.729 -14.450 -20.898 1.00 97.88 429 ILE A N 1
ATOM 3226 C CA . ILE A 1 429 ? 7.118 -13.438 -21.881 1.00 97.88 429 ILE A CA 1
ATOM 3227 C C . ILE A 1 429 ? 6.002 -12.394 -21.979 1.00 97.88 429 ILE A C 1
ATOM 3229 O O . ILE A 1 429 ? 4.826 -12.722 -22.150 1.00 97.88 429 ILE A O 1
ATOM 3233 N N . ARG A 1 430 ? 6.374 -11.115 -21.897 1.00 97.75 430 ARG A N 1
ATOM 3234 C CA . ARG A 1 430 ? 5.474 -9.968 -22.076 1.00 97.75 430 ARG A CA 1
ATOM 3235 C C . ARG A 1 430 ? 6.121 -8.968 -23.027 1.00 97.75 430 ARG A C 1
ATOM 3237 O O . ARG A 1 430 ? 7.225 -8.478 -22.780 1.00 97.75 430 ARG A O 1
ATOM 3244 N N . ASN A 1 431 ? 5.460 -8.713 -24.158 1.00 97.00 431 ASN A N 1
ATOM 3245 C CA . ASN A 1 431 ? 5.933 -7.800 -25.207 1.00 97.00 431 ASN A CA 1
ATOM 3246 C C . ASN A 1 431 ? 7.412 -8.033 -25.599 1.00 97.00 431 ASN A C 1
ATOM 3248 O O . ASN A 1 431 ? 8.209 -7.102 -25.678 1.00 97.00 431 ASN A O 1
ATOM 3252 N N . GLY A 1 432 ? 7.788 -9.304 -25.798 1.00 96.06 432 GLY A N 1
ATOM 3253 C CA . GLY A 1 432 ? 9.133 -9.714 -26.223 1.00 96.06 432 GLY A CA 1
ATOM 3254 C C . GLY A 1 432 ? 10.209 -9.720 -25.129 1.00 96.06 432 GLY A C 1
ATOM 3255 O O . GLY A 1 432 ? 11.356 -10.059 -25.428 1.00 96.06 432 GLY A O 1
ATOM 3256 N N . ASN A 1 433 ? 9.863 -9.405 -23.878 1.00 98.00 433 ASN A N 1
ATOM 3257 C CA . ASN A 1 433 ? 10.793 -9.359 -22.748 1.00 98.00 433 ASN A CA 1
ATOM 3258 C C . ASN A 1 433 ? 10.392 -10.315 -21.623 1.00 98.00 433 ASN A C 1
ATOM 3260 O O . ASN A 1 433 ? 9.251 -10.771 -21.546 1.00 98.00 433 ASN A O 1
ATOM 3264 N N . VAL A 1 434 ? 11.355 -10.598 -20.748 1.00 97.94 434 VAL A N 1
ATOM 3265 C CA . VAL A 1 434 ? 11.190 -11.407 -19.538 1.00 97.94 434 VAL A CA 1
ATOM 3266 C C . VAL A 1 434 ? 11.615 -10.586 -18.329 1.00 97.94 434 VAL A C 1
ATOM 3268 O O . VAL A 1 434 ? 12.699 -9.996 -18.324 1.00 97.94 434 VAL A O 1
ATOM 3271 N N . LEU A 1 435 ? 10.775 -10.593 -17.293 1.00 98.31 435 LEU A N 1
ATOM 3272 C CA . LEU A 1 435 ? 11.122 -10.092 -15.969 1.00 98.31 435 LEU A CA 1
ATOM 3273 C C . LEU A 1 435 ? 12.079 -11.074 -15.274 1.00 98.31 435 LEU A C 1
ATOM 3275 O O . LEU A 1 435 ? 11.722 -12.223 -14.996 1.00 98.31 435 LEU A O 1
ATOM 3279 N N . ASP A 1 436 ? 13.309 -10.640 -15.008 1.00 98.19 436 ASP A N 1
ATOM 3280 C CA . ASP A 1 436 ? 14.382 -11.509 -14.527 1.00 98.19 436 ASP A CA 1
ATOM 3281 C C . ASP A 1 436 ? 15.237 -10.827 -13.446 1.00 98.19 436 ASP A C 1
ATOM 3283 O O . ASP A 1 436 ? 16.196 -10.096 -13.711 1.00 98.19 436 ASP A O 1
ATOM 3287 N N . PHE A 1 437 ? 14.892 -11.104 -12.188 1.00 98.62 437 PHE A N 1
ATOM 3288 C CA . PHE A 1 437 ? 15.586 -10.558 -11.022 1.00 98.62 437 PHE A CA 1
ATOM 3289 C C . PHE A 1 437 ? 17.002 -11.128 -10.833 1.00 98.62 437 PHE A C 1
ATOM 3291 O O . PHE A 1 437 ? 17.875 -10.434 -10.312 1.00 98.62 437 PHE A O 1
ATOM 3298 N N . GLY A 1 438 ? 17.266 -12.359 -11.287 1.00 97.81 438 GLY A N 1
ATOM 3299 C CA . GLY A 1 438 ? 18.600 -12.965 -11.219 1.00 97.81 438 GLY A CA 1
ATOM 3300 C C . GLY A 1 438 ? 19.544 -12.325 -12.234 1.00 97.81 438 GLY A C 1
ATOM 3301 O O . GLY A 1 438 ? 20.685 -11.972 -11.917 1.00 97.81 438 GLY A O 1
ATOM 3302 N N . PHE A 1 439 ? 19.029 -12.077 -13.440 1.00 97.00 439 PHE A N 1
ATOM 3303 C CA . PHE A 1 439 ? 19.707 -11.260 -14.436 1.00 97.00 439 PHE A CA 1
ATOM 3304 C C . PHE A 1 439 ? 19.983 -9.856 -13.894 1.00 97.00 439 PHE A C 1
ATOM 3306 O O . PHE A 1 439 ? 21.139 -9.455 -13.887 1.00 97.00 439 PHE A O 1
ATOM 3313 N N . TYR A 1 440 ? 18.987 -9.150 -13.352 1.00 98.12 440 TYR A N 1
ATOM 3314 C CA . TYR A 1 440 ? 19.177 -7.835 -12.722 1.00 98.12 440 TYR A CA 1
ATOM 3315 C C . TYR A 1 440 ? 20.279 -7.825 -11.653 1.00 98.12 440 TYR A C 1
ATOM 3317 O O . TYR A 1 440 ? 21.168 -6.971 -11.688 1.00 98.12 440 TYR A O 1
ATOM 3325 N N . GLN A 1 441 ? 20.267 -8.800 -10.737 1.00 98.06 441 GLN A N 1
ATOM 3326 C CA . GLN A 1 441 ? 21.280 -8.901 -9.690 1.00 98.06 441 GLN A CA 1
ATOM 3327 C C . GLN A 1 441 ? 22.687 -9.041 -10.282 1.00 98.06 441 GLN A C 1
ATOM 3329 O O . GLN A 1 441 ? 23.592 -8.289 -9.916 1.00 98.06 441 GLN A O 1
ATOM 3334 N N . SER A 1 442 ? 22.872 -9.998 -11.197 1.00 97.31 442 SER A N 1
ATOM 3335 C CA . SER A 1 442 ? 24.175 -10.256 -11.821 1.00 97.31 442 SER A CA 1
ATOM 3336 C C . SER A 1 442 ? 24.638 -9.091 -12.701 1.00 97.31 442 SER A C 1
ATOM 3338 O O . SER A 1 442 ? 25.805 -8.705 -12.645 1.00 97.31 442 SER A O 1
ATOM 3340 N N . ARG A 1 443 ? 23.710 -8.470 -13.437 1.00 95.81 443 ARG A N 1
ATOM 3341 C CA . ARG A 1 443 ? 23.933 -7.342 -14.349 1.00 95.81 443 ARG A CA 1
ATOM 3342 C C . ARG A 1 443 ? 24.568 -6.141 -13.657 1.00 95.81 443 ARG A C 1
ATOM 3344 O O . ARG A 1 443 ? 25.417 -5.480 -14.246 1.00 95.81 443 ARG A O 1
ATOM 3351 N N . PHE A 1 444 ? 24.180 -5.879 -12.411 1.00 97.25 444 PHE A N 1
ATOM 3352 C CA . PHE A 1 444 ? 24.651 -4.728 -11.637 1.00 97.25 444 PHE A CA 1
ATOM 3353 C C . PHE A 1 444 ? 25.536 -5.104 -10.444 1.00 97.25 444 PHE A C 1
ATOM 3355 O O . PHE A 1 444 ? 25.862 -4.240 -9.635 1.00 97.25 444 PHE A O 1
ATOM 3362 N N . SER A 1 445 ? 25.955 -6.372 -10.334 1.00 96.50 445 SER A N 1
ATOM 3363 C CA . SER A 1 445 ? 26.733 -6.885 -9.193 1.00 96.50 445 SER A CA 1
ATOM 3364 C C . SER A 1 445 ? 26.092 -6.567 -7.832 1.00 96.50 445 SER A C 1
ATOM 3366 O O . SER A 1 445 ? 26.778 -6.209 -6.872 1.00 96.50 445 SER A O 1
ATOM 3368 N N . LEU A 1 446 ? 24.763 -6.660 -7.746 1.00 97.25 446 LEU A N 1
ATOM 3369 C CA . LEU A 1 446 ? 24.024 -6.334 -6.528 1.00 97.25 446 LEU A CA 1
ATOM 3370 C C . LEU A 1 446 ? 24.093 -7.479 -5.514 1.00 97.25 446 LEU A C 1
ATOM 3372 O O . LEU A 1 446 ? 24.184 -8.662 -5.856 1.00 97.25 446 LEU A O 1
ATOM 3376 N N . SER A 1 447 ? 23.997 -7.122 -4.234 1.00 97.38 447 SER A N 1
ATOM 3377 C CA . SER A 1 447 ? 23.773 -8.115 -3.183 1.00 97.38 447 SER A CA 1
ATOM 3378 C C . SER A 1 447 ? 22.390 -8.750 -3.321 1.00 97.38 447 SER A C 1
ATOM 3380 O O . SER A 1 447 ? 21.445 -8.092 -3.745 1.00 97.38 447 SER A O 1
ATOM 3382 N N . THR A 1 448 ? 22.260 -10.009 -2.904 1.00 98.25 448 THR A N 1
ATOM 3383 C CA . THR A 1 448 ? 20.955 -10.667 -2.773 1.00 98.25 448 THR A CA 1
ATOM 3384 C C . THR A 1 448 ? 20.119 -9.943 -1.706 1.00 98.25 448 THR A C 1
ATOM 3386 O O . THR A 1 448 ? 20.631 -9.771 -0.593 1.00 98.25 448 THR A O 1
ATOM 3389 N N . PRO A 1 449 ? 18.878 -9.513 -2.005 1.00 98.38 449 PRO A N 1
ATOM 3390 C CA . PRO A 1 449 ? 17.977 -8.969 -0.996 1.00 98.38 449 PRO A CA 1
ATOM 3391 C C . PRO A 1 449 ? 17.508 -10.061 -0.036 1.00 98.38 449 PRO A C 1
ATOM 3393 O O . PRO A 1 449 ? 17.286 -11.208 -0.422 1.00 98.38 449 PRO A O 1
ATOM 3396 N N . GLU A 1 450 ? 17.307 -9.671 1.214 1.00 98.56 450 GLU A N 1
ATOM 3397 C CA . GLU A 1 450 ? 16.666 -10.490 2.247 1.00 98.56 450 GLU A CA 1
ATOM 3398 C C . GLU A 1 450 ? 15.198 -10.097 2.400 1.00 98.56 450 GLU A C 1
ATOM 3400 O O . GLU A 1 450 ? 14.349 -10.945 2.663 1.00 98.56 450 GLU A O 1
ATOM 3405 N N . VAL A 1 451 ? 14.893 -8.817 2.171 1.00 98.81 451 VAL A N 1
ATOM 3406 C CA . VAL A 1 451 ? 13.539 -8.271 2.207 1.00 98.81 451 VAL A CA 1
ATOM 3407 C C . VAL A 1 451 ? 13.274 -7.506 0.918 1.00 98.81 451 VAL A C 1
ATOM 3409 O O . VAL A 1 451 ? 14.078 -6.682 0.482 1.00 98.81 451 VAL A O 1
ATOM 3412 N N . ILE A 1 452 ? 12.129 -7.772 0.303 1.00 98.81 452 ILE A N 1
ATOM 3413 C CA . ILE A 1 452 ? 11.641 -7.061 -0.872 1.00 98.81 452 ILE A CA 1
ATOM 3414 C C . ILE A 1 452 ? 10.354 -6.371 -0.467 1.00 98.81 452 ILE A C 1
ATOM 3416 O O . ILE A 1 452 ? 9.356 -7.025 -0.175 1.00 98.81 452 ILE A O 1
ATOM 3420 N N . LEU A 1 453 ? 10.374 -5.045 -0.453 1.00 98.75 453 LEU A N 1
ATOM 3421 C CA . LEU A 1 453 ? 9.168 -4.258 -0.268 1.00 98.75 453 LEU A CA 1
ATOM 3422 C C . LEU A 1 453 ? 8.581 -3.952 -1.641 1.00 98.75 453 LEU A C 1
ATOM 3424 O O . LEU A 1 453 ? 9.148 -3.155 -2.389 1.00 98.75 453 LEU A O 1
ATOM 3428 N N . TYR A 1 454 ? 7.444 -4.563 -1.950 1.00 98.69 454 TYR A N 1
ATOM 3429 C CA . TYR A 1 454 ? 6.728 -4.349 -3.197 1.00 98.69 454 TYR A CA 1
ATOM 3430 C C . TYR A 1 454 ? 5.491 -3.470 -2.952 1.00 98.69 454 TYR A C 1
ATOM 3432 O O . TYR A 1 454 ? 4.444 -3.939 -2.499 1.00 98.69 454 TYR A O 1
ATOM 3440 N N . SER A 1 455 ? 5.651 -2.168 -3.207 1.00 97.38 455 SER A N 1
ATOM 3441 C CA . SER A 1 455 ? 4.713 -1.095 -2.856 1.00 97.38 455 SER A CA 1
ATOM 3442 C C . SER A 1 455 ? 4.215 -0.346 -4.096 1.00 97.38 455 SER A C 1
ATOM 3444 O O . SER A 1 455 ? 4.638 0.780 -4.362 1.00 97.38 455 SER A O 1
ATOM 3446 N N . VAL A 1 456 ? 3.309 -0.974 -4.845 1.00 96.75 456 VAL A N 1
ATOM 3447 C CA . VAL A 1 456 ? 2.632 -0.411 -6.033 1.00 96.75 456 VAL A CA 1
ATOM 3448 C C . VAL A 1 456 ? 1.114 -0.626 -5.941 1.00 96.75 456 VAL A C 1
ATOM 3450 O O . VAL A 1 456 ? 0.646 -1.319 -5.039 1.00 96.75 456 VAL A O 1
ATOM 3453 N N . GLY A 1 457 ? 0.330 -0.071 -6.865 1.00 97.12 457 GLY A N 1
ATOM 3454 C CA . GLY A 1 457 ? -1.136 -0.202 -6.886 1.00 97.12 457 GLY A CA 1
ATOM 3455 C C . GLY A 1 457 ? -1.855 1.135 -7.065 1.00 97.12 457 GLY A C 1
ATOM 3456 O O . GLY A 1 457 ? -2.916 1.198 -7.678 1.00 97.12 457 GLY A O 1
ATOM 3457 N N . THR A 1 458 ? -1.259 2.234 -6.592 1.00 96.44 458 THR A N 1
ATOM 3458 C CA . THR A 1 458 ? -1.838 3.584 -6.712 1.00 96.44 458 THR A CA 1
ATOM 3459 C C . THR A 1 458 ? -2.039 3.986 -8.174 1.00 96.44 458 THR A C 1
ATOM 3461 O O . THR A 1 458 ? -3.050 4.593 -8.533 1.00 96.44 458 THR A O 1
ATOM 3464 N N . ASN A 1 459 ? -1.066 3.655 -9.027 1.00 97.56 459 ASN A N 1
ATOM 3465 C CA . ASN A 1 459 ? -1.120 3.965 -10.454 1.00 97.56 459 ASN A CA 1
ATOM 3466 C C . ASN A 1 459 ? -2.028 2.995 -11.210 1.00 97.56 459 ASN A C 1
ATOM 3468 O O . ASN A 1 459 ? -2.721 3.449 -12.110 1.00 97.56 459 ASN A O 1
ATOM 3472 N N . ASP A 1 460 ? -2.147 1.739 -10.774 1.00 98.31 460 ASP A N 1
ATOM 3473 C CA . ASP A 1 460 ? -3.145 0.803 -11.299 1.00 98.31 460 ASP A CA 1
ATOM 3474 C C . ASP A 1 460 ? -4.566 1.357 -11.084 1.00 98.31 460 ASP A C 1
ATOM 3476 O O . ASP A 1 460 ? -5.380 1.377 -12.005 1.00 98.31 460 ASP A O 1
ATOM 3480 N N . VAL A 1 461 ? -4.853 1.929 -9.904 1.00 97.62 461 VAL A N 1
ATOM 3481 C CA . VAL A 1 461 ? -6.131 2.622 -9.630 1.00 97.62 461 VAL A CA 1
ATOM 3482 C C . VAL A 1 461 ? -6.351 3.823 -10.561 1.00 97.62 461 VAL A C 1
ATOM 3484 O O . VAL A 1 461 ? -7.487 4.118 -10.954 1.00 97.62 461 VAL A O 1
ATOM 3487 N N . ARG A 1 462 ? -5.286 4.544 -10.921 1.00 95.69 462 ARG A N 1
ATOM 3488 C CA . ARG A 1 462 ? -5.369 5.683 -11.844 1.00 95.69 462 ARG A CA 1
ATOM 3489 C C . ARG A 1 462 ? -5.626 5.220 -13.282 1.00 95.69 462 ARG A C 1
ATOM 3491 O O . ARG A 1 462 ? -6.524 5.767 -13.919 1.00 95.69 462 ARG A O 1
ATOM 3498 N N . ASP A 1 463 ? -4.872 4.231 -13.750 1.00 96.31 463 ASP A N 1
ATOM 3499 C CA . ASP A 1 463 ? -4.690 3.939 -15.176 1.00 96.31 463 ASP A CA 1
ATOM 3500 C C . ASP A 1 463 ? -5.564 2.778 -15.676 1.00 96.31 463 ASP A C 1
ATOM 3502 O O . ASP A 1 463 ? -5.937 2.761 -16.850 1.00 96.31 463 ASP A O 1
ATOM 3506 N N . ARG A 1 464 ? -5.953 1.834 -14.808 1.00 96.44 464 ARG A N 1
ATOM 3507 C CA . ARG A 1 464 ? -6.803 0.693 -15.187 1.00 96.44 464 ARG A CA 1
ATOM 3508 C C . ARG A 1 464 ? -8.286 1.008 -15.024 1.00 96.44 464 ARG A C 1
ATOM 3510 O O . ARG A 1 464 ? -8.694 1.740 -14.114 1.00 96.44 464 ARG A O 1
ATOM 3517 N N . SER A 1 465 ? -9.123 0.438 -15.889 1.00 96.56 465 SER A N 1
ATOM 3518 C CA . SER A 1 465 ? -10.578 0.516 -15.733 1.00 96.56 465 SER A CA 1
ATOM 3519 C C . SER A 1 465 ? -11.067 -0.384 -14.581 1.00 96.56 465 SER A C 1
ATOM 3521 O O . SER A 1 465 ? -10.397 -1.368 -14.255 1.00 96.56 465 SER A O 1
ATOM 3523 N N . PRO A 1 466 ? -12.237 -0.101 -13.969 1.00 95.12 466 PRO A N 1
ATOM 3524 C CA . PRO A 1 466 ? -12.804 -0.961 -12.923 1.00 95.12 466 PRO A CA 1
ATOM 3525 C C . PRO A 1 466 ? -12.965 -2.431 -13.340 1.00 95.12 466 PRO A C 1
ATOM 3527 O O . PRO A 1 466 ? -12.789 -3.325 -12.520 1.00 95.12 466 PRO A O 1
ATOM 3530 N N . SER A 1 467 ? -13.253 -2.696 -14.619 1.00 94.69 467 SER A N 1
ATOM 3531 C CA . SER A 1 467 ? -13.433 -4.056 -15.143 1.00 94.69 467 SER A CA 1
ATOM 3532 C C . SER A 1 467 ? -12.132 -4.832 -15.354 1.00 94.69 467 SER A C 1
ATOM 3534 O O . SER A 1 467 ? -12.182 -6.050 -15.447 1.00 94.69 467 SER A O 1
ATOM 3536 N N . GLU A 1 468 ? -10.984 -4.159 -15.456 1.00 96.25 468 GLU A N 1
ATOM 3537 C CA . GLU A 1 468 ? -9.696 -4.795 -15.791 1.00 96.25 468 GLU A CA 1
ATOM 3538 C C . GLU A 1 468 ? -8.741 -4.869 -14.597 1.00 96.25 468 GLU A C 1
ATOM 3540 O O . GLU A 1 468 ? -7.836 -5.699 -14.571 1.00 96.25 468 GLU A O 1
ATOM 3545 N N . ILE A 1 469 ? -8.903 -3.972 -13.620 1.00 98.06 469 ILE A N 1
ATOM 3546 C CA . ILE A 1 469 ? -7.895 -3.736 -12.584 1.00 98.06 469 ILE A CA 1
ATOM 3547 C C . ILE A 1 469 ? -7.612 -4.970 -11.717 1.00 98.06 469 ILE A C 1
ATOM 3549 O O . ILE A 1 469 ? -6.462 -5.195 -11.346 1.00 98.06 469 ILE A O 1
ATOM 3553 N N . TYR A 1 470 ? -8.630 -5.786 -11.427 1.00 98.50 470 TYR A N 1
ATOM 3554 C CA . TYR A 1 470 ? -8.452 -7.020 -10.661 1.00 98.50 470 TYR A CA 1
ATOM 3555 C C . TYR A 1 470 ? -7.537 -8.003 -11.405 1.00 98.50 470 TYR A C 1
ATOM 3557 O O . TYR A 1 470 ? -6.514 -8.417 -10.861 1.00 98.50 470 TYR A O 1
ATOM 3565 N N . ASP A 1 471 ? -7.874 -8.324 -12.657 1.00 98.12 471 ASP A N 1
ATOM 3566 C CA . ASP A 1 471 ? -7.138 -9.301 -13.466 1.00 98.12 471 ASP A CA 1
ATOM 3567 C C . ASP A 1 471 ? -5.717 -8.815 -13.771 1.00 98.12 471 ASP A C 1
ATOM 3569 O O . ASP A 1 471 ? -4.765 -9.592 -13.702 1.00 98.12 471 ASP A O 1
ATOM 3573 N N . ALA A 1 472 ? -5.555 -7.516 -14.049 1.00 98.25 472 ALA A N 1
ATOM 3574 C CA . ALA A 1 472 ? -4.251 -6.916 -14.309 1.00 98.25 472 ALA A CA 1
ATOM 3575 C C . ALA A 1 472 ? -3.320 -7.021 -13.092 1.00 98.25 472 ALA A C 1
ATOM 3577 O O . ALA A 1 472 ?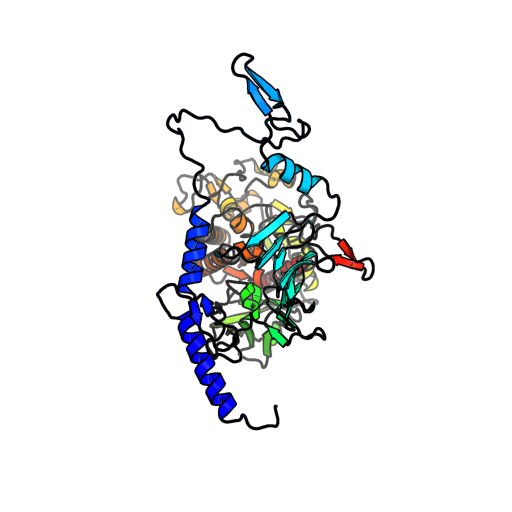 -2.182 -7.471 -13.226 1.00 98.25 472 ALA A O 1
ATOM 3578 N N . VAL A 1 473 ? -3.792 -6.642 -11.898 1.00 98.75 473 VAL A N 1
ATOM 3579 C CA . VAL A 1 473 ? -2.973 -6.739 -10.680 1.00 98.75 473 VAL A CA 1
ATOM 3580 C C . VAL A 1 473 ? -2.698 -8.196 -10.324 1.00 98.75 473 VAL A C 1
ATOM 3582 O O . VAL A 1 473 ? -1.568 -8.515 -9.970 1.00 98.75 473 VAL A O 1
ATOM 3585 N N . TYR A 1 474 ? -3.681 -9.089 -10.455 1.00 98.81 474 TYR A N 1
ATOM 3586 C CA . TYR A 1 474 ? -3.496 -10.511 -10.162 1.00 98.81 474 TYR A CA 1
ATOM 3587 C C . TYR A 1 474 ? -2.437 -11.164 -11.067 1.00 98.81 474 TYR A C 1
ATOM 3589 O O . TYR A 1 474 ? -1.534 -11.824 -10.545 1.00 98.81 474 TYR A O 1
ATOM 3597 N N . ASP A 1 475 ? -2.505 -10.966 -12.392 1.00 98.56 475 ASP A N 1
ATOM 3598 C CA . ASP A 1 475 ? -1.523 -11.527 -13.340 1.00 98.56 475 ASP A CA 1
ATOM 3599 C C . ASP A 1 475 ? -0.115 -10.980 -13.060 1.00 98.56 475 ASP A C 1
ATOM 3601 O O . ASP A 1 475 ? 0.852 -11.743 -12.965 1.00 98.56 475 ASP A O 1
ATOM 3605 N N . ASN A 1 476 ? 0.002 -9.664 -12.848 1.00 98.69 476 ASN A N 1
ATOM 3606 C CA . ASN A 1 476 ? 1.294 -9.026 -12.619 1.00 98.69 476 ASN A CA 1
ATOM 3607 C C . ASN A 1 476 ? 1.923 -9.404 -11.277 1.00 98.69 476 ASN A C 1
ATOM 3609 O O . ASN A 1 476 ? 3.109 -9.743 -11.246 1.00 98.69 476 ASN A O 1
ATOM 3613 N N . ASP A 1 477 ? 1.158 -9.381 -10.182 1.00 98.81 477 ASP A N 1
ATOM 3614 C CA . ASP A 1 477 ? 1.640 -9.793 -8.862 1.00 98.81 477 ASP A CA 1
ATOM 3615 C C . ASP A 1 477 ? 2.087 -11.265 -8.896 1.00 98.81 477 ASP A C 1
ATOM 3617 O O . ASP A 1 477 ? 3.192 -11.578 -8.450 1.00 98.81 477 ASP A O 1
ATOM 3621 N N . SER A 1 478 ? 1.282 -12.156 -9.491 1.00 98.62 478 SER A N 1
ATOM 3622 C CA . SER A 1 478 ? 1.602 -13.588 -9.606 1.00 98.62 478 SER A CA 1
ATOM 3623 C C . SER A 1 478 ? 2.903 -13.822 -10.377 1.00 98.62 478 SER A C 1
ATOM 3625 O O . SER A 1 478 ? 3.777 -14.570 -9.923 1.00 98.62 478 SER A O 1
ATOM 3627 N N . LEU A 1 479 ? 3.081 -13.135 -11.513 1.00 98.62 479 LEU A N 1
ATOM 3628 C CA . LEU A 1 479 ? 4.322 -13.194 -12.281 1.00 98.62 479 LEU A CA 1
ATOM 3629 C C . LEU A 1 479 ? 5.498 -12.659 -11.455 1.00 98.62 479 LEU A C 1
ATOM 3631 O O . LEU A 1 479 ? 6.526 -13.324 -11.350 1.00 98.62 479 LEU A O 1
ATOM 3635 N N . ILE A 1 480 ? 5.365 -11.491 -10.823 1.00 98.81 480 ILE A N 1
ATOM 3636 C CA . ILE A 1 480 ? 6.435 -10.893 -10.014 1.00 98.81 480 ILE A CA 1
ATOM 3637 C C . ILE A 1 480 ? 6.859 -11.827 -8.879 1.00 98.81 480 ILE A C 1
ATOM 3639 O O . ILE A 1 480 ? 8.060 -12.048 -8.708 1.00 98.81 480 ILE A O 1
ATOM 3643 N N . TYR A 1 481 ? 5.918 -12.437 -8.156 1.00 98.81 481 TYR A N 1
ATOM 3644 C CA . TYR A 1 481 ? 6.219 -13.411 -7.104 1.00 98.81 481 TYR A CA 1
ATOM 3645 C C . TYR A 1 481 ? 6.995 -14.609 -7.647 1.00 98.81 481 TYR A C 1
ATOM 3647 O O . TYR A 1 481 ? 8.055 -14.951 -7.113 1.00 98.81 481 TYR A O 1
ATOM 3655 N N . GLN A 1 482 ? 6.534 -15.195 -8.754 1.00 98.44 482 GLN A N 1
ATOM 3656 C CA . GLN A 1 482 ? 7.214 -16.307 -9.414 1.00 98.44 482 GLN A CA 1
ATOM 3657 C C . GLN A 1 482 ? 8.649 -15.931 -9.817 1.00 98.44 482 GLN A C 1
ATOM 3659 O O . GLN A 1 482 ? 9.593 -16.691 -9.580 1.00 98.44 482 GLN A O 1
ATOM 3664 N N . ARG A 1 483 ? 8.838 -14.748 -10.416 1.00 98.50 483 ARG A N 1
ATOM 3665 C CA . ARG A 1 483 ? 10.150 -14.292 -10.896 1.00 98.50 483 ARG A CA 1
ATOM 3666 C C . ARG A 1 483 ? 11.091 -13.935 -9.749 1.00 98.50 483 ARG A C 1
ATOM 3668 O O . ARG A 1 483 ? 12.278 -14.252 -9.832 1.00 98.50 483 ARG A O 1
ATOM 3675 N N . ILE A 1 484 ? 10.584 -13.336 -8.670 1.00 98.69 484 ILE A N 1
ATOM 3676 C CA . ILE A 1 484 ? 11.359 -13.101 -7.446 1.00 98.69 484 ILE A CA 1
ATOM 3677 C C . ILE A 1 484 ? 11.809 -14.434 -6.859 1.00 98.69 484 ILE A C 1
ATOM 3679 O O . ILE A 1 484 ? 12.982 -14.580 -6.533 1.00 98.69 484 ILE A O 1
ATOM 3683 N N . ARG A 1 485 ? 10.921 -15.428 -6.750 1.00 98.38 485 ARG A N 1
ATOM 3684 C CA . ARG A 1 485 ? 11.270 -16.738 -6.182 1.00 98.38 485 ARG A CA 1
ATOM 3685 C C . ARG A 1 485 ? 12.293 -17.498 -7.005 1.00 98.38 485 ARG A C 1
ATOM 3687 O O . ARG A 1 485 ? 13.152 -18.150 -6.420 1.00 98.38 485 ARG A O 1
ATOM 3694 N N . ALA A 1 486 ? 12.252 -17.364 -8.329 1.00 97.94 486 ALA A N 1
ATOM 3695 C CA . ALA A 1 486 ? 13.262 -17.943 -9.208 1.00 97.94 486 ALA A CA 1
ATOM 3696 C C . ALA A 1 486 ? 14.673 -17.378 -8.946 1.00 97.94 486 ALA A C 1
ATOM 3698 O O . ALA A 1 486 ? 15.650 -18.115 -9.049 1.00 97.94 486 ALA A O 1
ATOM 3699 N N . ALA A 1 487 ? 14.788 -16.095 -8.590 1.00 98.50 487 ALA A N 1
ATOM 3700 C CA . ALA A 1 487 ? 16.071 -15.456 -8.295 1.00 98.50 487 ALA A CA 1
ATOM 3701 C C . ALA A 1 487 ? 16.485 -15.591 -6.821 1.00 98.50 487 ALA A C 1
ATOM 3703 O O . ALA A 1 487 ? 17.643 -15.872 -6.510 1.00 98.50 487 ALA A O 1
ATOM 3704 N N . TRP A 1 488 ? 15.532 -15.393 -5.909 1.00 98.50 488 TRP A N 1
ATOM 3705 C CA . TRP A 1 488 ? 15.738 -15.224 -4.471 1.00 98.50 488 TRP A CA 1
ATOM 3706 C C . TRP A 1 488 ? 14.729 -16.062 -3.660 1.00 98.50 488 TRP A C 1
ATOM 3708 O O . TRP A 1 488 ? 13.796 -15.518 -3.057 1.00 98.50 488 TRP A O 1
ATOM 3718 N N . PRO A 1 489 ? 14.916 -17.396 -3.575 1.00 98.12 489 PRO A N 1
ATOM 3719 C CA . PRO A 1 489 ? 13.975 -18.303 -2.897 1.00 98.12 489 PRO A CA 1
ATOM 3720 C C . PRO A 1 489 ? 13.776 -18.034 -1.394 1.00 98.12 489 PRO A C 1
ATOM 3722 O O . PRO A 1 489 ? 12.841 -18.544 -0.773 1.00 98.12 489 PRO A O 1
ATOM 3725 N N . ASN A 1 490 ? 14.687 -17.271 -0.782 1.00 97.94 490 ASN A N 1
ATOM 3726 C CA . ASN A 1 490 ? 14.690 -16.983 0.651 1.00 97.94 490 ASN A CA 1
ATOM 3727 C C . ASN A 1 490 ? 14.294 -15.552 1.016 1.00 97.94 490 ASN A C 1
ATOM 3729 O O . ASN A 1 490 ? 14.117 -15.299 2.200 1.00 97.94 490 ASN A O 1
ATOM 3733 N N . ALA A 1 491 ? 14.140 -14.644 0.050 1.00 98.56 491 ALA A N 1
ATOM 3734 C CA . ALA A 1 491 ? 13.755 -13.271 0.361 1.00 98.56 491 ALA A CA 1
ATOM 3735 C C . ALA A 1 491 ? 12.300 -13.208 0.853 1.00 98.56 491 ALA A C 1
ATOM 3737 O O . ALA A 1 491 ? 11.420 -13.831 0.256 1.00 98.56 491 ALA A O 1
ATOM 3738 N N . ILE A 1 492 ? 12.015 -12.423 1.887 1.00 98.81 492 ILE A N 1
ATOM 3739 C CA . ILE A 1 492 ? 10.636 -12.125 2.286 1.00 98.81 492 ILE A CA 1
ATOM 3740 C C . ILE A 1 492 ? 10.078 -11.055 1.348 1.00 98.81 492 ILE A C 1
ATOM 3742 O O . ILE A 1 492 ? 10.708 -10.018 1.150 1.00 98.81 492 ILE A O 1
ATOM 3746 N N . ILE A 1 493 ? 8.906 -11.297 0.761 1.00 98.88 493 ILE A N 1
ATOM 3747 C CA . ILE A 1 493 ? 8.194 -10.315 -0.062 1.00 98.88 493 ILE A CA 1
ATOM 3748 C C . ILE A 1 493 ? 7.113 -9.686 0.807 1.00 98.88 493 ILE A C 1
ATOM 3750 O O . ILE A 1 493 ? 6.177 -10.362 1.223 1.00 98.88 493 ILE A O 1
ATOM 3754 N N . ILE A 1 494 ? 7.232 -8.387 1.060 1.00 98.88 494 ILE A N 1
ATOM 3755 C CA . ILE A 1 494 ? 6.209 -7.584 1.723 1.00 98.88 494 ILE A CA 1
ATOM 3756 C C . ILE A 1 494 ? 5.441 -6.853 0.627 1.00 98.88 494 ILE A C 1
ATOM 3758 O O . ILE A 1 494 ? 5.905 -5.838 0.100 1.00 98.88 494 ILE A O 1
ATOM 3762 N N . ARG A 1 495 ? 4.271 -7.380 0.268 1.00 98.69 495 ARG A N 1
ATOM 3763 C CA . ARG A 1 495 ? 3.356 -6.736 -0.671 1.00 98.69 495 ARG A CA 1
ATOM 3764 C C . ARG A 1 495 ? 2.497 -5.717 0.066 1.00 98.69 495 ARG A C 1
ATOM 3766 O O . ARG A 1 495 ? 1.920 -6.015 1.110 1.00 98.69 495 ARG A O 1
ATOM 3773 N N . THR A 1 496 ? 2.368 -4.520 -0.491 1.00 98.62 496 THR A N 1
ATOM 3774 C CA . THR A 1 496 ? 1.505 -3.474 0.067 1.00 98.62 496 THR A CA 1
ATOM 3775 C C . THR A 1 496 ? 1.039 -2.494 -1.000 1.00 98.62 496 THR A C 1
ATOM 3777 O O . THR A 1 496 ? 1.683 -2.377 -2.036 1.00 98.62 496 THR A O 1
ATOM 3780 N N . LEU A 1 497 ? -0.031 -1.751 -0.730 1.00 96.69 497 LEU A N 1
ATOM 3781 C CA . LEU A 1 497 ? -0.331 -0.508 -1.432 1.00 96.69 497 LEU A CA 1
ATOM 3782 C C . LEU A 1 497 ? -0.593 0.606 -0.403 1.00 96.69 497 LEU A C 1
ATOM 3784 O O . LEU A 1 497 ? -1.135 0.321 0.673 1.00 96.69 497 LEU A O 1
ATOM 3788 N N . PRO A 1 498 ? -0.227 1.863 -0.699 1.00 93.62 498 PRO A N 1
ATOM 3789 C CA . PRO A 1 498 ? -0.618 3.004 0.119 1.00 93.62 498 PRO A CA 1
ATOM 3790 C C . PRO A 1 498 ? -2.142 3.195 0.141 1.00 93.62 498 PRO A C 1
ATOM 3792 O O . PRO A 1 498 ? -2.837 2.853 -0.814 1.00 93.62 498 PRO A O 1
ATOM 3795 N N . GLY A 1 499 ? -2.659 3.767 1.230 1.00 91.38 499 GLY A N 1
ATOM 3796 C CA . GLY A 1 499 ? -4.039 4.256 1.280 1.00 91.38 499 GLY A CA 1
ATOM 3797 C C . GLY A 1 499 ? -4.211 5.573 0.517 1.00 91.38 499 GLY A C 1
ATOM 3798 O O . GLY A 1 499 ? -3.243 6.160 0.033 1.00 91.38 499 GLY A O 1
ATOM 3799 N N . ALA A 1 500 ? -5.448 6.062 0.454 1.00 92.81 500 ALA A N 1
ATOM 3800 C CA . ALA A 1 500 ? -5.782 7.356 -0.136 1.00 92.81 500 ALA A CA 1
ATOM 3801 C C . ALA A 1 500 ? -6.453 8.271 0.889 1.00 92.81 500 ALA A C 1
ATOM 3803 O O . ALA A 1 500 ? -7.142 7.799 1.794 1.00 92.81 500 ALA A O 1
ATOM 3804 N N . SER A 1 501 ? -6.325 9.583 0.701 1.00 95.25 501 SER A N 1
ATOM 3805 C CA . SER A 1 501 ? -7.047 10.567 1.516 1.00 95.25 501 SER A CA 1
ATOM 3806 C C . SER A 1 501 ? -8.573 10.484 1.361 1.00 95.25 501 SER A C 1
ATOM 3808 O O . SER A 1 501 ? -9.089 9.849 0.430 1.00 95.25 501 SER A O 1
ATOM 3810 N N . ARG A 1 502 ? -9.304 11.156 2.258 1.00 92.75 502 ARG A N 1
ATOM 3811 C CA . ARG A 1 502 ? -10.758 11.359 2.157 1.00 92.75 502 ARG A CA 1
ATOM 3812 C C . ARG A 1 502 ? -11.082 12.566 1.298 1.00 92.75 502 ARG A C 1
ATOM 3814 O O . ARG A 1 502 ? -10.866 13.712 1.680 1.00 92.75 502 ARG A O 1
ATOM 3821 N N . THR A 1 503 ? -11.572 12.277 0.101 1.00 91.94 503 THR A N 1
ATOM 3822 C CA . THR A 1 503 ? -12.087 13.249 -0.865 1.00 91.94 503 THR A CA 1
ATOM 3823 C C . THR A 1 503 ? -13.089 12.524 -1.754 1.00 91.94 503 THR A C 1
ATOM 3825 O O . THR A 1 503 ? -12.837 11.353 -2.049 1.00 91.94 503 THR A O 1
ATOM 3828 N N . PRO A 1 504 ? -14.117 13.207 -2.294 1.00 89.62 504 PRO A N 1
ATOM 3829 C CA . PRO A 1 504 ? -15.077 12.581 -3.206 1.00 89.62 504 PRO A CA 1
ATOM 3830 C C . PRO A 1 504 ? -14.389 11.772 -4.317 1.00 89.62 504 PRO A C 1
ATOM 3832 O O . PRO A 1 504 ? -14.627 10.587 -4.477 1.00 89.62 504 PRO A O 1
ATOM 3835 N N . VAL A 1 505 ? -13.371 12.357 -4.957 1.00 89.81 505 VAL A N 1
ATOM 3836 C CA . VAL A 1 505 ? -12.612 11.719 -6.048 1.00 89.81 505 VAL A CA 1
ATOM 3837 C C . VAL A 1 505 ? -11.871 10.441 -5.622 1.00 89.81 505 VAL A C 1
ATOM 3839 O O . VAL A 1 505 ? -11.635 9.562 -6.451 1.00 89.81 505 VAL A O 1
ATOM 3842 N N . ARG A 1 506 ? -11.394 10.351 -4.375 1.00 93.19 506 ARG A N 1
ATOM 3843 C CA . ARG A 1 506 ? -10.707 9.146 -3.870 1.00 93.19 506 ARG A CA 1
ATOM 3844 C C . ARG A 1 506 ? -11.681 8.118 -3.316 1.00 93.19 506 ARG A C 1
ATOM 3846 O O . ARG A 1 506 ? -11.403 6.930 -3.423 1.00 93.19 506 ARG A O 1
ATOM 3853 N N . ASP A 1 507 ? -12.791 8.575 -2.755 1.00 90.75 507 ASP A N 1
ATOM 3854 C CA . ASP A 1 507 ? -13.880 7.728 -2.284 1.00 90.75 507 ASP A CA 1
ATOM 3855 C C . ASP A 1 507 ? -14.597 7.031 -3.444 1.00 90.75 507 ASP A C 1
ATOM 3857 O O . ASP A 1 507 ? -14.809 5.822 -3.369 1.00 90.75 507 ASP A O 1
ATOM 3861 N N . ASP A 1 508 ? -14.821 7.734 -4.559 1.00 89.44 508 ASP A N 1
ATOM 3862 C CA . ASP A 1 508 ? -15.422 7.177 -5.780 1.00 89.44 508 ASP A CA 1
ATOM 3863 C C . ASP A 1 508 ? -14.638 5.967 -6.311 1.00 89.44 508 ASP A C 1
ATOM 3865 O O . ASP A 1 508 ? -15.210 4.956 -6.710 1.00 89.44 508 ASP A O 1
ATOM 3869 N N . VAL A 1 509 ? -13.302 6.034 -6.290 1.00 94.62 509 VAL A N 1
ATOM 3870 C CA . VAL A 1 509 ? -12.443 4.934 -6.765 1.00 94.62 509 VAL A CA 1
ATOM 3871 C C . VAL A 1 509 ? -12.099 3.919 -5.674 1.00 94.62 509 VAL A C 1
ATOM 3873 O O . VAL A 1 509 ? -11.422 2.930 -5.958 1.00 94.62 509 VAL A O 1
ATOM 3876 N N . TRP A 1 510 ? -12.517 4.137 -4.426 1.00 95.50 510 TRP A N 1
ATOM 3877 C CA . TRP A 1 510 ? -12.205 3.215 -3.337 1.00 95.50 510 TRP A CA 1
ATOM 3878 C C . TRP A 1 510 ? -12.896 1.867 -3.561 1.00 95.50 510 TRP A C 1
ATOM 3880 O O . TRP A 1 510 ? -12.234 0.840 -3.724 1.00 95.50 510 TRP A O 1
ATOM 3890 N N . THR A 1 511 ? -14.224 1.902 -3.662 1.00 91.25 511 THR A N 1
ATOM 3891 C CA . THR A 1 511 ? -15.069 0.718 -3.853 1.00 91.25 511 THR A CA 1
ATOM 3892 C C . THR A 1 511 ? -14.759 0.015 -5.173 1.00 91.25 511 THR A C 1
ATOM 3894 O O . THR A 1 511 ? -14.553 -1.197 -5.201 1.00 91.25 511 THR A O 1
ATOM 3897 N N . ASP A 1 512 ? -14.661 0.782 -6.260 1.00 93.06 512 ASP A N 1
ATOM 3898 C CA . ASP A 1 512 ? -14.631 0.223 -7.615 1.00 93.06 512 ASP A CA 1
ATOM 3899 C C . ASP A 1 512 ? -13.218 -0.087 -8.122 1.00 93.06 512 ASP A C 1
ATOM 3901 O O . ASP A 1 512 ? -13.067 -0.720 -9.167 1.00 93.06 512 ASP A O 1
ATOM 3905 N N . LYS A 1 513 ? -12.165 0.355 -7.414 1.00 97.06 513 LYS A N 1
ATOM 3906 C CA . LYS A 1 513 ? -10.771 0.109 -7.819 1.00 97.06 513 LYS A CA 1
ATOM 3907 C C . LYS A 1 513 ? -9.844 -0.311 -6.680 1.00 97.06 513 LYS A C 1
ATOM 3909 O O . LYS A 1 513 ? -9.211 -1.355 -6.811 1.00 97.06 513 LYS A O 1
ATOM 3914 N N . TYR A 1 514 ? -9.760 0.423 -5.564 1.00 98.06 514 TYR A N 1
ATOM 3915 C CA . TYR A 1 514 ? -8.873 0.024 -4.450 1.00 98.06 514 TYR A CA 1
ATOM 3916 C C . TYR A 1 514 ? -9.237 -1.357 -3.895 1.00 98.06 514 TYR A C 1
ATOM 3918 O O . TYR A 1 514 ? -8.359 -2.197 -3.710 1.00 98.06 514 TYR A O 1
ATOM 3926 N N . ILE A 1 515 ? -10.526 -1.617 -3.668 1.00 97.06 515 ILE A N 1
ATOM 3927 C CA . ILE A 1 515 ? -10.991 -2.906 -3.145 1.00 97.06 515 ILE A CA 1
ATOM 3928 C C . ILE A 1 515 ? -10.690 -4.058 -4.117 1.00 97.06 515 ILE A C 1
ATOM 3930 O O . ILE A 1 515 ? -10.117 -5.056 -3.674 1.00 97.06 515 ILE A O 1
ATOM 3934 N N . PRO A 1 516 ? -10.968 -3.950 -5.431 1.00 97.88 516 PRO A N 1
ATOM 3935 C CA . PRO A 1 516 ? -10.475 -4.906 -6.419 1.00 97.88 516 PRO A CA 1
ATOM 3936 C C . PRO A 1 516 ? -8.958 -5.146 -6.380 1.00 97.88 516 PRO A C 1
ATOM 3938 O O . PRO A 1 516 ? -8.550 -6.305 -6.387 1.00 97.88 516 PRO A O 1
ATOM 3941 N N . VAL A 1 517 ? -8.125 -4.103 -6.263 1.00 98.69 517 VAL A N 1
ATOM 3942 C CA . VAL A 1 517 ? -6.657 -4.250 -6.136 1.00 98.69 517 VAL A CA 1
ATOM 3943 C C . VAL A 1 517 ? -6.288 -5.046 -4.884 1.00 98.69 517 VAL A C 1
ATOM 3945 O O . VAL A 1 517 ? -5.522 -6.005 -4.963 1.00 98.69 517 VAL A O 1
ATOM 3948 N N . ILE A 1 518 ? -6.875 -4.705 -3.732 1.00 98.62 518 ILE A N 1
ATOM 3949 C CA . ILE A 1 518 ? -6.642 -5.407 -2.462 1.00 98.62 518 ILE A CA 1
ATOM 3950 C C . ILE A 1 518 ? -7.039 -6.884 -2.580 1.00 98.62 518 ILE A C 1
ATOM 3952 O O . ILE A 1 518 ? -6.295 -7.768 -2.152 1.00 98.62 518 ILE A O 1
ATOM 3956 N N . ARG A 1 519 ? -8.190 -7.174 -3.197 1.00 98.38 519 ARG A N 1
ATOM 3957 C CA . ARG A 1 519 ? -8.654 -8.549 -3.427 1.00 98.38 519 ARG A CA 1
ATOM 3958 C C . ARG A 1 519 ? -7.727 -9.316 -4.367 1.00 98.38 519 ARG A C 1
ATOM 3960 O O . ARG A 1 519 ? -7.462 -10.484 -4.098 1.00 98.38 519 ARG A O 1
ATOM 3967 N N . ALA A 1 520 ? -7.232 -8.684 -5.430 1.00 98.75 520 ALA A N 1
ATOM 3968 C CA . ALA A 1 520 ? -6.286 -9.295 -6.362 1.00 98.75 520 ALA A CA 1
ATOM 3969 C C . ALA A 1 520 ? -4.967 -9.649 -5.662 1.00 98.75 520 ALA A C 1
ATOM 3971 O O . ALA A 1 520 ? -4.492 -10.775 -5.789 1.00 98.75 520 ALA A O 1
ATOM 3972 N N . MET A 1 521 ? -4.434 -8.743 -4.834 1.00 98.69 521 MET A N 1
ATOM 3973 C CA . MET A 1 521 ? -3.239 -8.997 -4.019 1.00 98.69 521 MET A CA 1
ATOM 3974 C C . MET A 1 521 ? -3.445 -10.166 -3.049 1.00 98.69 521 MET A C 1
ATOM 3976 O O . MET A 1 521 ? -2.605 -11.060 -2.965 1.00 98.69 521 MET A O 1
ATOM 3980 N N . MET A 1 522 ? -4.570 -10.186 -2.323 1.00 98.38 522 MET A N 1
ATOM 3981 C CA . MET A 1 522 ? -4.911 -11.290 -1.419 1.00 98.38 522 MET A CA 1
ATOM 3982 C C . MET A 1 522 ? -5.018 -12.620 -2.167 1.00 98.38 522 MET A C 1
ATOM 3984 O O . MET A 1 522 ? -4.503 -13.630 -1.692 1.00 98.38 522 MET A O 1
ATOM 3988 N N . GLN A 1 523 ? -5.673 -12.621 -3.330 1.00 98.50 523 GLN A N 1
ATOM 3989 C CA . GLN A 1 523 ? -5.845 -13.818 -4.144 1.00 98.50 523 GLN A CA 1
ATOM 3990 C C . GLN A 1 523 ? -4.503 -14.326 -4.683 1.00 98.50 523 GLN A C 1
ATOM 3992 O O . GLN A 1 523 ? -4.207 -15.504 -4.516 1.00 98.50 523 GLN A O 1
ATOM 3997 N N . ALA A 1 524 ? -3.657 -13.452 -5.237 1.00 98.69 524 ALA A N 1
ATOM 3998 C CA . ALA A 1 524 ? -2.341 -13.824 -5.759 1.00 98.69 524 ALA A CA 1
ATOM 3999 C C . ALA A 1 524 ? -1.441 -14.437 -4.671 1.00 98.69 524 ALA A C 1
ATOM 4001 O O . ALA A 1 524 ? -0.771 -15.443 -4.907 1.00 98.69 524 ALA A O 1
ATOM 4002 N N . ILE A 1 525 ? -1.462 -13.881 -3.453 1.00 98.50 525 ILE A N 1
ATOM 4003 C CA . ILE A 1 525 ? -0.733 -14.439 -2.303 1.00 98.50 525 ILE A CA 1
ATOM 4004 C C . ILE A 1 525 ? -1.288 -15.818 -1.921 1.00 98.50 525 ILE A C 1
ATOM 4006 O O . ILE A 1 525 ? -0.513 -16.759 -1.739 1.00 98.50 525 ILE A O 1
ATOM 4010 N N . ASN A 1 526 ? -2.615 -15.957 -1.827 1.00 97.88 526 ASN A N 1
ATOM 4011 C CA . ASN A 1 526 ? -3.256 -17.226 -1.472 1.00 97.88 526 ASN A CA 1
ATOM 4012 C C . ASN A 1 526 ? -2.973 -18.327 -2.507 1.00 97.88 526 ASN A C 1
ATOM 4014 O O . ASN A 1 526 ? -2.647 -19.443 -2.112 1.00 97.88 526 ASN A O 1
ATOM 4018 N N . ASP A 1 527 ? -3.060 -18.015 -3.802 1.00 98.38 527 ASP A N 1
ATOM 4019 C CA . ASP A 1 527 ? -2.848 -18.982 -4.888 1.00 98.38 527 ASP A CA 1
ATOM 4020 C C . ASP A 1 527 ? -1.377 -19.372 -5.042 1.00 98.38 527 ASP A C 1
ATOM 4022 O O . ASP A 1 527 ? -1.070 -20.526 -5.341 1.00 98.38 527 ASP A O 1
ATOM 4026 N N . THR A 1 528 ? -0.457 -18.436 -4.784 1.00 97.75 528 THR A N 1
ATOM 4027 C CA . THR A 1 528 ? 0.980 -18.746 -4.727 1.00 97.75 528 THR A CA 1
ATOM 4028 C C . THR A 1 528 ? 1.299 -19.655 -3.533 1.00 97.75 528 THR A C 1
ATOM 4030 O O . THR A 1 528 ? 2.233 -20.453 -3.603 1.00 97.75 528 THR A O 1
ATOM 4033 N N . ALA A 1 529 ? 0.515 -19.556 -2.449 1.00 96.25 529 ALA A N 1
ATOM 4034 C CA . ALA A 1 529 ? 0.618 -20.375 -1.240 1.00 96.25 529 ALA A CA 1
ATOM 4035 C C . ALA A 1 529 ? 2.031 -20.405 -0.616 1.00 96.25 529 ALA A C 1
ATOM 4037 O O . ALA A 1 529 ? 2.455 -21.404 -0.030 1.00 96.25 529 ALA A O 1
ATOM 4038 N N . ASP A 1 530 ? 2.767 -19.298 -0.731 1.00 97.56 530 ASP A N 1
ATOM 4039 C CA . ASP A 1 530 ? 4.131 -19.157 -0.228 1.00 97.56 530 ASP A CA 1
ATOM 4040 C C . ASP A 1 530 ? 4.151 -18.344 1.070 1.00 97.56 530 ASP A C 1
ATOM 4042 O O . ASP A 1 530 ? 3.829 -17.157 1.089 1.00 97.56 530 ASP A O 1
ATOM 4046 N N . ALA A 1 531 ? 4.585 -18.984 2.157 1.00 96.75 531 ALA A N 1
ATOM 4047 C CA . ALA A 1 531 ? 4.640 -18.380 3.487 1.00 96.75 531 ALA A CA 1
ATOM 4048 C C . ALA A 1 531 ? 5.559 -17.147 3.585 1.00 96.75 531 ALA A C 1
ATOM 4050 O O . ALA A 1 531 ? 5.377 -16.336 4.485 1.00 96.75 531 ALA A O 1
ATOM 4051 N N . LYS A 1 532 ? 6.518 -16.982 2.664 1.00 98.31 532 LYS A N 1
ATOM 4052 C CA . LYS A 1 532 ? 7.444 -15.839 2.619 1.00 98.31 532 LYS A CA 1
ATOM 4053 C C . LYS A 1 532 ? 6.888 -14.654 1.823 1.00 98.31 532 LYS A C 1
ATOM 4055 O O . LYS A 1 532 ? 7.636 -13.719 1.523 1.00 98.31 532 LYS A O 1
ATOM 4060 N N . ILE A 1 533 ? 5.629 -14.713 1.390 1.00 98.62 533 ILE A N 1
ATOM 4061 C CA . ILE A 1 533 ? 4.926 -13.601 0.748 1.00 98.62 533 ILE A CA 1
ATOM 4062 C C . ILE A 1 533 ? 3.841 -13.134 1.705 1.00 98.62 533 ILE A C 1
ATOM 4064 O O . ILE A 1 533 ? 2.856 -13.827 1.948 1.00 98.62 533 ILE A O 1
ATOM 4068 N N . VAL A 1 534 ? 4.037 -11.945 2.260 1.00 98.62 534 VAL A N 1
ATOM 4069 C CA . VAL A 1 534 ? 3.140 -11.373 3.257 1.00 98.62 534 VAL A CA 1
ATOM 4070 C C . VAL A 1 534 ? 2.476 -10.114 2.730 1.00 98.62 534 VAL A C 1
ATOM 4072 O O . VAL A 1 534 ? 3.055 -9.347 1.958 1.00 98.62 534 VAL A O 1
ATOM 4075 N N . LEU A 1 535 ? 1.254 -9.880 3.197 1.00 98.62 535 LEU A N 1
ATOM 4076 C CA . LEU A 1 535 ? 0.500 -8.669 2.918 1.00 98.62 535 LEU A CA 1
ATOM 4077 C C . LEU A 1 535 ? 0.650 -7.702 4.094 1.00 98.62 535 LEU A C 1
ATOM 4079 O O . LEU A 1 535 ? 0.253 -8.028 5.212 1.00 98.62 535 LEU A O 1
ATOM 4083 N N . ALA A 1 536 ? 1.187 -6.511 3.846 1.00 98.62 536 ALA A N 1
ATOM 4084 C CA . ALA A 1 536 ? 1.148 -5.407 4.799 1.00 98.62 536 ALA A CA 1
ATOM 4085 C C . ALA A 1 536 ? -0.039 -4.493 4.448 1.00 98.62 536 ALA A C 1
ATOM 4087 O O . ALA A 1 536 ? -0.016 -3.868 3.379 1.00 98.62 536 ALA A O 1
ATOM 4088 N N . PRO A 1 537 ? -1.069 -4.376 5.309 1.00 97.88 537 PRO A N 1
ATOM 4089 C CA . PRO A 1 537 ? -2.271 -3.605 5.034 1.00 97.88 537 PRO A CA 1
ATOM 4090 C C . PRO A 1 537 ? -2.041 -2.120 5.318 1.00 97.88 537 PRO A C 1
ATOM 4092 O O . PRO A 1 537 ? -2.747 -1.507 6.112 1.00 97.88 537 PRO A O 1
ATOM 4095 N N . ALA A 1 538 ? -1.019 -1.524 4.702 1.00 97.25 538 ALA A N 1
ATOM 4096 C CA . ALA A 1 538 ? -0.634 -0.148 4.988 1.00 97.25 538 ALA A CA 1
ATOM 4097 C C . ALA A 1 538 ? -1.750 0.858 4.665 1.00 97.25 538 ALA A C 1
ATOM 4099 O O . ALA A 1 538 ? -1.856 1.876 5.340 1.00 97.25 538 ALA A O 1
ATOM 4100 N N . TRP A 1 539 ? -2.640 0.543 3.718 1.00 97.44 539 TRP A N 1
ATOM 4101 C CA . TRP A 1 539 ? -3.867 1.310 3.482 1.00 97.44 539 TRP A CA 1
ATOM 4102 C C . TRP A 1 539 ? -4.757 1.412 4.728 1.00 97.44 539 TRP A C 1
ATOM 4104 O O . TRP A 1 539 ? -5.366 2.451 4.958 1.00 97.44 539 TRP A O 1
ATOM 4114 N N . ALA A 1 540 ? -4.792 0.369 5.558 1.00 97.50 540 ALA A N 1
ATOM 4115 C CA . ALA A 1 540 ? -5.550 0.326 6.801 1.00 97.50 540 ALA A CA 1
ATOM 4116 C C . ALA A 1 540 ? -4.795 0.931 7.991 1.00 97.50 540 ALA A C 1
ATOM 4118 O O . ALA A 1 540 ? -5.413 1.222 9.009 1.00 97.50 540 ALA A O 1
ATOM 4119 N N . MET A 1 541 ? -3.476 1.124 7.889 1.00 97.62 541 MET A N 1
ATOM 4120 C CA . MET A 1 541 ? -2.620 1.552 9.007 1.00 97.62 541 MET A CA 1
ATOM 4121 C C . MET A 1 541 ? -2.222 3.033 8.963 1.00 97.62 541 MET A C 1
ATOM 4123 O O . MET A 1 541 ? -1.407 3.487 9.767 1.00 97.62 541 MET A O 1
ATOM 4127 N N . VAL A 1 542 ? -2.765 3.788 8.011 1.00 95.81 542 VAL A N 1
ATOM 4128 C CA . VAL A 1 542 ? -2.402 5.184 7.749 1.00 95.81 542 VAL A CA 1
ATOM 4129 C C . VAL A 1 542 ? -3.651 6.045 7.747 1.00 95.81 542 VAL A C 1
ATOM 4131 O O . VAL A 1 542 ? -4.673 5.655 7.185 1.00 95.81 542 VAL A O 1
ATOM 4134 N N . THR A 1 543 ? -3.551 7.231 8.346 1.00 95.19 543 THR A N 1
ATOM 4135 C CA . THR A 1 543 ? -4.645 8.196 8.341 1.00 95.19 543 THR A CA 1
ATOM 4136 C C . THR A 1 543 ? -4.941 8.711 6.932 1.00 95.19 543 THR A C 1
ATOM 4138 O O . THR A 1 543 ? -4.060 8.994 6.114 1.00 95.19 543 THR A O 1
ATOM 4141 N N . GLN A 1 544 ? -6.224 8.879 6.674 1.00 93.38 544 GLN A N 1
ATOM 4142 C CA . GLN A 1 544 ? -6.799 9.434 5.457 1.00 93.38 544 GLN A CA 1
ATOM 4143 C C . GLN A 1 544 ? -7.222 10.906 5.612 1.00 93.38 544 GLN A C 1
ATOM 4145 O O . GLN A 1 544 ? -7.522 11.553 4.609 1.00 93.38 544 GLN A O 1
ATOM 4150 N N . GLU A 1 545 ? -7.240 11.432 6.843 1.00 90.75 545 GLU A N 1
ATOM 4151 C CA . GLU A 1 545 ? -7.738 12.785 7.154 1.00 90.75 545 GLU A CA 1
ATOM 4152 C C . GLU A 1 545 ? -6.646 13.856 7.068 1.00 90.75 545 GLU A C 1
ATOM 4154 O O . GLU A 1 545 ? -6.900 15.009 6.723 1.00 90.75 545 GLU A O 1
ATOM 4159 N N . ALA A 1 546 ? -5.409 13.496 7.412 1.00 91.19 546 ALA A N 1
ATOM 4160 C CA . ALA A 1 546 ? -4.317 14.447 7.582 1.00 91.19 546 ALA A CA 1
ATOM 4161 C C . ALA A 1 546 ? -3.043 13.988 6.876 1.00 91.19 546 ALA A C 1
ATOM 4163 O O . ALA A 1 546 ? -2.897 12.835 6.494 1.00 91.19 546 ALA A O 1
ATOM 4164 N N . GLY A 1 547 ? -2.088 14.906 6.716 1.00 93.12 547 GLY A N 1
ATOM 4165 C CA . GLY A 1 547 ? -0.828 14.595 6.045 1.00 93.12 547 GLY A CA 1
ATOM 4166 C C . GLY A 1 547 ? -0.975 14.462 4.531 1.00 93.12 547 GLY A C 1
ATOM 4167 O O . GLY A 1 547 ? -0.439 13.541 3.929 1.00 93.12 547 GLY A O 1
ATOM 4168 N N . TYR A 1 548 ? -1.686 15.399 3.912 1.00 94.12 548 TYR A N 1
ATOM 4169 C CA . TYR A 1 548 ? -1.756 15.577 2.462 1.00 94.12 548 TYR A CA 1
ATOM 4170 C C . TYR A 1 548 ? -1.553 17.057 2.143 1.00 94.12 548 TYR A C 1
ATOM 4172 O O . TYR A 1 548 ? -1.731 17.923 3.007 1.00 94.12 548 TYR A O 1
ATOM 4180 N N . SER A 1 549 ? -1.122 17.367 0.921 1.00 91.94 549 SER A N 1
ATOM 4181 C CA . SER A 1 549 ? -0.908 18.764 0.542 1.00 91.94 549 SER A CA 1
ATOM 4182 C C . SER A 1 549 ? -2.252 19.479 0.462 1.00 91.94 549 SER A C 1
ATOM 4184 O O . SER A 1 549 ? -3.222 18.939 -0.067 1.00 91.94 549 SER A O 1
ATOM 4186 N N . THR A 1 550 ? -2.323 20.693 1.003 1.00 92.88 550 THR A N 1
ATOM 4187 C CA . THR A 1 550 ? -3.543 21.507 0.999 1.00 92.88 550 THR A CA 1
ATOM 4188 C C . THR A 1 550 ? -3.378 22.707 0.081 1.00 92.88 550 THR A C 1
ATOM 4190 O O . THR A 1 550 ? -2.277 23.233 -0.095 1.00 92.88 550 THR A O 1
ATOM 4193 N N . ARG A 1 551 ? -4.481 23.166 -0.512 1.00 92.44 551 ARG A N 1
ATOM 4194 C CA . ARG A 1 551 ? -4.493 24.395 -1.308 1.00 92.44 551 ARG A CA 1
ATOM 4195 C C . ARG A 1 551 ? -4.327 25.628 -0.418 1.00 92.44 551 ARG A C 1
ATOM 4197 O O . ARG A 1 551 ? -4.445 25.589 0.816 1.00 92.44 551 ARG A O 1
ATOM 4204 N N . ASN A 1 552 ? -4.082 26.769 -1.053 1.00 90.19 552 ASN A N 1
ATOM 4205 C CA . ASN A 1 552 ? -4.370 28.045 -0.410 1.00 90.19 552 ASN A CA 1
ATOM 4206 C C . ASN A 1 552 ? -5.875 28.128 -0.143 1.00 90.19 552 ASN A C 1
ATOM 4208 O O . ASN A 1 552 ? -6.680 27.652 -0.933 1.00 90.19 552 ASN A O 1
ATOM 4212 N N . GLY A 1 553 ? -6.223 28.658 1.019 1.00 89.50 553 GLY A N 1
ATOM 4213 C CA . GLY A 1 553 ? -7.560 28.596 1.586 1.00 89.50 553 GLY A CA 1
ATOM 4214 C C . GLY A 1 553 ? -7.883 29.908 2.274 1.00 89.50 553 GLY A C 1
ATOM 4215 O O . GLY A 1 553 ? -6.977 30.711 2.518 1.00 89.50 553 GLY A O 1
ATOM 4216 N N . VAL A 1 554 ? -9.158 30.126 2.573 1.00 92.81 554 VAL A N 1
ATOM 4217 C CA . VAL A 1 554 ? -9.611 31.355 3.224 1.00 92.81 554 VAL A CA 1
ATOM 4218 C C . VAL A 1 554 ? -9.246 31.277 4.700 1.00 92.81 554 VAL A C 1
ATOM 4220 O O . VAL A 1 554 ? -9.656 30.348 5.401 1.00 92.81 554 VAL A O 1
ATOM 4223 N N . VAL A 1 555 ? -8.441 32.236 5.156 1.00 94.94 555 VAL A N 1
ATOM 4224 C CA . VAL A 1 555 ? -8.101 32.380 6.571 1.00 94.94 555 VAL A CA 1
ATOM 4225 C C . VAL A 1 555 ? -9.214 33.170 7.237 1.00 94.94 555 VAL A C 1
ATOM 4227 O O . VAL A 1 555 ? -9.467 34.322 6.890 1.00 94.94 555 VAL A O 1
ATOM 4230 N N . ASN A 1 556 ? -9.880 32.547 8.198 1.00 94.62 556 ASN A N 1
ATOM 4231 C CA . ASN A 1 556 ? -10.812 33.232 9.068 1.00 94.62 556 ASN A CA 1
ATOM 4232 C C . ASN A 1 556 ? -10.021 34.227 9.930 1.00 94.62 556 ASN A C 1
ATOM 4234 O O . ASN A 1 556 ? -9.156 33.838 10.712 1.00 94.62 556 ASN A O 1
ATOM 4238 N N . THR A 1 557 ? -10.307 35.518 9.782 1.00 95.75 557 THR A N 1
ATOM 4239 C CA . THR A 1 557 ? -9.535 36.600 10.414 1.00 95.75 557 THR A CA 1
ATOM 4240 C C . THR A 1 557 ? -9.669 36.645 11.935 1.00 95.75 557 THR A C 1
ATOM 4242 O O . THR A 1 557 ? -8.805 37.213 12.596 1.00 95.75 557 THR A O 1
ATOM 4245 N N . VAL A 1 558 ? -10.721 36.040 12.492 1.00 94.75 558 VAL A N 1
ATOM 4246 C CA . VAL A 1 558 ? -10.974 36.000 13.938 1.00 94.75 558 VAL A CA 1
ATOM 4247 C C . VAL A 1 558 ? -10.242 34.828 14.588 1.00 94.75 558 VAL A C 1
ATOM 4249 O O . VAL A 1 558 ? -9.584 34.995 15.608 1.00 94.75 558 VAL A O 1
ATOM 4252 N N . THR A 1 559 ? -10.345 33.635 14.001 1.00 94.75 559 THR A N 1
ATOM 4253 C CA . THR A 1 559 ? -9.808 32.393 14.591 1.00 94.75 559 THR A CA 1
ATOM 4254 C C . THR A 1 559 ? -8.418 32.025 14.079 1.00 94.75 559 THR A C 1
ATOM 4256 O O . THR A 1 559 ? -7.760 31.167 14.658 1.00 94.75 559 THR A O 1
ATOM 4259 N N . GLY A 1 560 ? -7.980 32.608 12.962 1.00 94.56 560 GLY A N 1
ATOM 4260 C CA . GLY A 1 560 ? -6.784 32.178 12.236 1.00 94.56 560 GLY A CA 1
ATOM 4261 C C . GLY A 1 560 ? -6.924 30.808 11.560 1.00 94.56 560 GLY A C 1
ATOM 4262 O O . GLY A 1 560 ? -5.978 30.348 10.922 1.00 94.56 560 GLY A O 1
ATOM 4263 N N . SER A 1 561 ? -8.084 30.149 11.676 1.00 93.38 561 SER A N 1
ATOM 4264 C CA . SER A 1 561 ? -8.337 28.871 11.011 1.00 93.38 561 SER A CA 1
ATOM 4265 C C . SER A 1 561 ? -8.362 29.051 9.495 1.00 93.38 561 SER A C 1
ATOM 4267 O O . SER A 1 561 ? -8.776 30.089 8.976 1.00 93.38 561 SER A O 1
ATOM 4269 N N . LYS A 1 562 ? -7.897 28.035 8.770 1.00 93.44 562 LYS A N 1
ATOM 4270 C CA . LYS A 1 562 ? -7.850 28.037 7.308 1.00 93.44 562 LYS A CA 1
ATOM 4271 C C . LYS A 1 562 ? -8.798 26.972 6.777 1.00 93.44 562 LYS A C 1
ATOM 4273 O O . LYS A 1 562 ? -8.554 25.787 6.983 1.00 93.44 562 LYS A O 1
ATOM 4278 N N . THR A 1 563 ? -9.827 27.389 6.043 1.00 93.56 563 THR A N 1
ATOM 4279 C CA . THR A 1 563 ? -10.680 26.460 5.287 1.00 93.56 563 THR A CA 1
ATOM 4280 C C . THR A 1 563 ? -10.023 26.187 3.942 1.00 93.56 563 THR A C 1
ATOM 4282 O O . THR A 1 563 ? -9.714 27.122 3.202 1.00 93.56 563 THR A O 1
ATOM 4285 N N . THR A 1 564 ? -9.743 24.922 3.636 1.00 93.31 564 THR A N 1
ATOM 4286 C CA . THR A 1 564 ? -9.012 24.516 2.430 1.00 93.31 564 THR A CA 1
ATOM 4287 C C . THR A 1 564 ? -9.438 23.126 1.968 1.00 93.31 564 THR A C 1
ATOM 4289 O O . THR A 1 564 ? -10.107 22.400 2.695 1.00 93.31 564 THR A O 1
ATOM 4292 N N . THR A 1 565 ? -9.021 22.752 0.763 1.00 92.19 565 THR A N 1
ATOM 4293 C CA . THR A 1 565 ? -9.164 21.404 0.212 1.00 92.19 565 THR A CA 1
ATOM 4294 C C . THR A 1 565 ? -7.789 20.794 -0.035 1.00 92.19 565 THR A C 1
ATOM 4296 O O . THR A 1 565 ? -6.766 21.493 -0.054 1.00 92.19 565 THR A O 1
ATOM 4299 N N . LEU A 1 566 ? -7.748 19.488 -0.289 1.00 93.19 566 LEU A N 1
ATOM 4300 C CA . LEU A 1 566 ? -6.512 18.834 -0.700 1.00 93.19 566 LEU A CA 1
ATOM 4301 C C . LEU A 1 566 ? -6.105 19.287 -2.114 1.00 93.19 566 LEU A C 1
ATOM 4303 O O . LEU A 1 566 ? -6.938 19.453 -3.010 1.00 93.19 566 LEU A O 1
ATOM 4307 N N . LEU A 1 567 ? -4.811 19.547 -2.292 1.00 92.56 567 LEU A N 1
ATOM 4308 C CA . LEU A 1 567 ? -4.183 19.826 -3.583 1.00 92.56 567 LEU A CA 1
ATOM 4309 C C . LEU A 1 567 ? -3.811 18.512 -4.275 1.00 92.56 567 LEU A C 1
ATOM 4311 O O . LEU A 1 567 ? -4.094 18.341 -5.457 1.00 92.56 567 LEU A O 1
ATOM 4315 N N . ASP A 1 568 ? -3.216 17.598 -3.514 1.00 91.50 568 ASP A N 1
ATOM 4316 C CA . ASP A 1 568 ? -2.830 16.262 -3.947 1.00 91.50 568 ASP A CA 1
ATOM 4317 C C . ASP A 1 568 ? -3.409 15.233 -2.966 1.00 91.50 568 ASP A C 1
ATOM 4319 O O . ASP A 1 568 ? -2.857 15.050 -1.876 1.00 91.50 568 ASP A O 1
ATOM 4323 N N . PRO A 1 569 ? -4.538 14.594 -3.317 1.00 91.88 569 PRO A N 1
ATOM 4324 C CA . PRO A 1 569 ? -5.182 13.606 -2.462 1.00 91.88 569 PRO A CA 1
ATOM 4325 C C . PRO A 1 569 ? -4.552 12.206 -2.571 1.00 91.88 569 PRO A C 1
ATOM 4327 O O . PRO A 1 569 ? -4.986 11.294 -1.861 1.00 91.88 569 PRO A O 1
ATOM 4330 N N . ASN A 1 570 ? -3.568 12.020 -3.460 1.00 91.81 570 ASN A N 1
ATOM 4331 C CA . ASN A 1 570 ? -2.938 10.728 -3.736 1.00 91.81 570 ASN A CA 1
ATOM 4332 C C . ASN A 1 570 ? -1.648 10.549 -2.942 1.00 91.81 570 ASN A C 1
ATOM 4334 O O . ASN A 1 570 ? -1.404 9.478 -2.400 1.00 91.81 570 ASN A O 1
ATOM 4338 N N . HIS A 1 571 ? -0.810 11.585 -2.892 1.00 93.50 571 HIS A N 1
ATOM 4339 C CA . HIS A 1 571 ? 0.505 11.486 -2.272 1.00 93.50 571 HIS A CA 1
ATOM 4340 C C . HIS A 1 571 ? 0.445 11.967 -0.818 1.00 93.50 571 HIS A C 1
ATOM 4342 O O . HIS A 1 571 ? 0.411 13.183 -0.589 1.00 93.50 571 HIS A O 1
ATOM 4348 N N . PRO A 1 572 ? 0.495 11.064 0.182 1.00 93.62 572 PRO A N 1
ATOM 4349 C CA . PRO A 1 572 ? 0.622 11.495 1.566 1.00 93.62 572 PRO A CA 1
ATOM 4350 C C . PRO A 1 572 ? 1.914 12.296 1.726 1.00 93.62 572 PRO A C 1
ATOM 4352 O O . PRO A 1 572 ? 2.952 11.930 1.177 1.00 93.62 572 PRO A O 1
ATOM 4355 N N . ILE A 1 573 ? 1.873 13.384 2.484 1.00 89.06 573 ILE A N 1
ATOM 4356 C CA . ILE A 1 573 ? 3.010 14.210 2.903 1.00 89.06 573 ILE A CA 1
ATOM 4357 C C . ILE A 1 573 ? 2.995 14.373 4.429 1.00 89.06 573 ILE A C 1
ATOM 4359 O O . ILE A 1 573 ? 1.956 14.279 5.071 1.00 89.06 573 ILE A O 1
ATOM 4363 N N . GLY A 1 574 ? 4.140 14.640 5.058 1.00 90.81 574 GLY A N 1
ATOM 4364 C CA . GLY A 1 574 ? 4.162 14.856 6.510 1.00 90.81 574 GLY A CA 1
ATOM 4365 C C . GLY A 1 574 ? 3.634 13.634 7.296 1.00 90.81 574 GLY A C 1
ATOM 4366 O O . GLY A 1 574 ? 4.101 12.527 7.025 1.00 90.81 574 GLY A O 1
ATOM 4367 N N . PRO A 1 575 ? 2.696 13.788 8.260 1.00 93.38 575 PRO A N 1
ATOM 4368 C CA . PRO A 1 575 ? 2.310 12.720 9.192 1.00 93.38 575 PRO A CA 1
ATOM 4369 C C . PRO A 1 575 ? 1.819 11.409 8.562 1.00 93.38 575 PRO A C 1
ATOM 4371 O O . PRO A 1 575 ? 2.289 10.354 8.976 1.00 93.38 575 PRO A O 1
ATOM 4374 N N . ALA A 1 576 ? 0.949 11.436 7.545 1.00 95.50 576 ALA A N 1
ATOM 4375 C CA . ALA A 1 576 ? 0.475 10.198 6.908 1.00 95.50 576 ALA A CA 1
ATOM 4376 C C . ALA A 1 576 ? 1.618 9.426 6.234 1.00 95.50 576 ALA A C 1
ATOM 4378 O O . ALA A 1 576 ? 1.692 8.204 6.323 1.00 95.50 576 ALA A O 1
ATOM 4379 N N . ARG A 1 577 ? 2.586 10.135 5.635 1.00 95.69 577 ARG A N 1
ATOM 4380 C CA . ARG A 1 577 ? 3.788 9.504 5.068 1.00 95.69 577 ARG A CA 1
ATOM 4381 C C . ARG A 1 577 ? 4.669 8.886 6.155 1.00 95.69 577 ARG A C 1
ATOM 4383 O O . ARG A 1 577 ? 5.234 7.813 5.955 1.00 95.69 577 ARG A O 1
ATOM 4390 N N . GLN A 1 578 ? 4.772 9.550 7.305 1.00 96.50 578 GLN A N 1
ATOM 4391 C CA . GLN A 1 578 ? 5.484 9.011 8.463 1.00 96.50 578 GLN A CA 1
ATOM 4392 C C . GLN A 1 578 ? 4.820 7.737 8.986 1.00 96.50 578 GLN A C 1
ATOM 4394 O O . GLN A 1 578 ? 5.504 6.736 9.172 1.00 96.50 578 GLN A O 1
ATOM 4399 N N . GLN A 1 579 ? 3.495 7.743 9.152 1.00 97.06 579 GLN A N 1
ATOM 4400 C CA . GLN A 1 579 ? 2.730 6.560 9.553 1.00 97.06 579 GLN A CA 1
ATOM 4401 C C . GLN A 1 579 ? 2.914 5.406 8.561 1.00 97.06 579 GLN A C 1
ATOM 4403 O O . GLN A 1 579 ? 3.213 4.293 8.986 1.00 97.06 579 GLN A O 1
ATOM 4408 N N . LEU A 1 580 ? 2.829 5.684 7.254 1.00 97.81 580 LEU A N 1
ATOM 4409 C CA . LEU A 1 580 ? 3.000 4.689 6.193 1.00 97.81 580 LEU A CA 1
ATOM 4410 C C . LEU A 1 580 ? 4.337 3.960 6.314 1.00 97.81 580 LEU A C 1
ATOM 4412 O O . LEU A 1 580 ? 4.382 2.737 6.438 1.00 97.81 580 LEU A O 1
ATOM 4416 N N . HIS A 1 581 ? 5.441 4.703 6.304 1.00 98.06 581 HIS A N 1
ATOM 4417 C CA . HIS A 1 581 ? 6.759 4.077 6.305 1.00 98.06 581 HIS A CA 1
ATOM 4418 C C . HIS A 1 581 ? 7.179 3.567 7.686 1.00 98.06 581 HIS A C 1
ATOM 4420 O O . HIS A 1 581 ? 7.991 2.648 7.739 1.00 98.06 581 HIS A O 1
ATOM 4426 N N . ARG A 1 582 ? 6.594 4.067 8.787 1.00 98.00 582 ARG A N 1
ATOM 4427 C CA . ARG A 1 582 ? 6.728 3.451 10.118 1.00 98.00 582 ARG A CA 1
ATOM 4428 C C . ARG A 1 582 ? 6.035 2.092 10.170 1.00 98.00 582 ARG A C 1
ATOM 4430 O O . ARG A 1 582 ? 6.640 1.129 10.625 1.00 98.00 582 ARG A O 1
ATOM 4437 N N . ALA A 1 583 ? 4.801 1.994 9.672 1.00 98.00 583 ALA A N 1
ATOM 4438 C CA . ALA A 1 583 ? 4.080 0.727 9.604 1.00 98.00 583 ALA A CA 1
ATOM 4439 C C . ALA A 1 583 ? 4.868 -0.293 8.771 1.00 98.00 583 ALA A C 1
ATOM 4441 O O . ALA A 1 583 ? 5.160 -1.384 9.251 1.00 98.00 583 ALA A O 1
ATOM 4442 N N . LEU A 1 584 ? 5.311 0.090 7.568 1.00 98.62 584 LEU A N 1
ATOM 4443 C CA . LEU A 1 584 ? 6.106 -0.785 6.699 1.00 98.62 584 LEU A CA 1
ATOM 4444 C C . LEU A 1 584 ? 7.472 -1.153 7.299 1.00 98.62 584 LEU A C 1
ATOM 4446 O O . LEU A 1 584 ? 7.896 -2.299 7.160 1.00 98.62 584 LEU A O 1
ATOM 4450 N N . ALA A 1 585 ? 8.134 -0.238 8.016 1.00 98.50 585 ALA A N 1
ATOM 4451 C CA . ALA A 1 585 ? 9.353 -0.552 8.758 1.00 98.50 585 ALA A CA 1
ATOM 4452 C C . ALA A 1 585 ? 9.119 -1.663 9.798 1.00 98.50 585 ALA A C 1
ATOM 4454 O O . ALA A 1 585 ? 9.991 -2.505 9.981 1.00 98.50 585 ALA A O 1
ATOM 4455 N N . GLY A 1 586 ? 7.946 -1.713 10.443 1.00 98.06 586 GLY A N 1
ATOM 4456 C CA . GLY A 1 586 ? 7.595 -2.782 11.387 1.00 98.06 586 GLY A CA 1
ATOM 4457 C C . GLY A 1 586 ? 7.527 -4.168 10.733 1.00 98.06 586 GLY A C 1
ATOM 4458 O O . GLY A 1 586 ? 8.007 -5.148 11.304 1.00 98.06 586 GLY A O 1
ATOM 4459 N N . TYR A 1 587 ? 7.016 -4.254 9.500 1.00 98.75 587 TYR A N 1
ATOM 4460 C CA . TYR A 1 587 ? 7.047 -5.496 8.712 1.00 98.75 587 TYR A CA 1
ATOM 4461 C C . TYR A 1 587 ? 8.474 -5.883 8.318 1.00 98.75 587 TYR A C 1
ATOM 4463 O O . TYR A 1 587 ? 8.838 -7.055 8.409 1.00 98.75 587 TYR A O 1
ATOM 4471 N N . VAL A 1 588 ? 9.303 -4.908 7.932 1.00 98.62 588 VAL A N 1
ATOM 4472 C CA . VAL A 1 588 ? 10.724 -5.149 7.634 1.00 98.62 588 VAL A CA 1
ATOM 4473 C C . VAL A 1 588 ? 11.475 -5.638 8.873 1.00 98.62 588 VAL A C 1
ATOM 4475 O O . VAL A 1 588 ? 12.264 -6.571 8.761 1.00 98.62 588 VAL A O 1
ATOM 4478 N N . ALA A 1 589 ? 11.215 -5.061 10.049 1.00 97.81 589 ALA A N 1
ATOM 4479 C CA . ALA A 1 589 ? 11.801 -5.507 11.309 1.00 97.81 589 ALA A CA 1
ATOM 4480 C C . ALA A 1 589 ? 11.401 -6.958 11.624 1.00 97.81 589 ALA A C 1
ATOM 4482 O O . ALA A 1 589 ? 12.269 -7.785 11.882 1.00 97.81 589 ALA A O 1
ATOM 4483 N N . CYS A 1 590 ? 10.116 -7.311 11.490 1.00 98.19 590 CYS A N 1
ATOM 4484 C CA . CYS A 1 590 ? 9.660 -8.694 11.666 1.00 98.19 590 CYS A CA 1
ATOM 4485 C C . CYS A 1 590 ? 10.334 -9.674 10.691 1.00 98.19 590 CYS A C 1
ATOM 4487 O O . CYS A 1 590 ? 10.720 -10.767 11.106 1.00 98.19 590 CYS A O 1
ATOM 4489 N N . ALA A 1 591 ? 10.509 -9.285 9.423 1.00 98.25 591 ALA A N 1
ATOM 4490 C CA . ALA A 1 591 ? 11.232 -10.090 8.437 1.00 98.25 591 ALA A CA 1
ATOM 4491 C C . ALA A 1 591 ? 12.714 -10.254 8.812 1.00 98.25 591 ALA A C 1
ATOM 4493 O O . ALA A 1 591 ? 13.241 -11.364 8.790 1.00 98.25 591 ALA A O 1
ATOM 4494 N N . ALA A 1 592 ? 13.379 -9.167 9.213 1.00 96.19 592 ALA A N 1
ATOM 4495 C CA . ALA A 1 592 ? 14.777 -9.186 9.640 1.00 96.19 592 ALA A CA 1
ATOM 4496 C C . ALA A 1 592 ? 14.995 -10.073 10.877 1.00 96.19 592 ALA A C 1
ATOM 4498 O O . ALA A 1 592 ? 16.011 -10.757 10.973 1.00 96.19 592 ALA A O 1
ATOM 4499 N N . SER A 1 593 ? 14.025 -10.100 11.794 1.00 95.06 593 SER A N 1
ATOM 4500 C CA . SER A 1 593 ? 14.021 -10.957 12.984 1.00 95.06 593 SER A CA 1
ATOM 4501 C C . SER A 1 593 ? 13.606 -12.411 12.707 1.00 95.06 593 SER A C 1
ATOM 4503 O O . SER A 1 593 ? 13.539 -13.204 13.644 1.00 95.06 593 SER A O 1
ATOM 4505 N N . GLY A 1 594 ? 13.308 -12.783 11.455 1.00 95.75 594 GLY A N 1
ATOM 4506 C CA . GLY A 1 594 ? 12.896 -14.143 11.086 1.00 95.75 594 GLY A CA 1
ATOM 4507 C C . GLY A 1 594 ? 11.545 -14.568 11.672 1.00 95.75 594 GLY A C 1
ATOM 4508 O O . GLY A 1 594 ? 11.316 -15.754 11.908 1.00 95.75 594 GLY A O 1
ATOM 4509 N N . LEU A 1 595 ? 10.662 -13.607 11.958 1.00 96.69 595 LEU A N 1
ATOM 4510 C CA . LEU A 1 595 ? 9.343 -13.863 12.546 1.00 96.69 595 LEU A CA 1
ATOM 4511 C C . LEU A 1 595 ? 8.271 -14.216 11.508 1.00 96.69 595 LEU A C 1
ATOM 4513 O O . LEU A 1 595 ? 7.218 -14.752 11.890 1.00 96.69 595 LEU A O 1
ATOM 4517 N N . ILE A 1 596 ? 8.544 -13.889 10.243 1.00 96.19 596 ILE A N 1
ATOM 4518 C CA . ILE A 1 596 ? 7.696 -14.078 9.061 1.00 96.19 596 ILE A CA 1
ATOM 4519 C C . ILE A 1 596 ? 8.500 -14.629 7.890 1.00 96.19 596 ILE A C 1
ATOM 4521 O O . ILE A 1 596 ? 9.734 -14.412 7.871 1.00 96.19 596 ILE A O 1
#

Radius of gyration: 37.05 Å; chains: 1; bounding box: 99×76×82 Å

Secondary structure (DSSP, 8-state):
---SPPPHHHHHHHHHHHHHHHHHHH--S--EEEETTTEEEE-HHHHHHHHHHHHTTS-----S-----S-PPP-----TTS-S--EEEETTTTEEEEPPGGG--HHHHHHHHHHH--S----EEEE-TT--EEEEE-SS-EEETTEEEEEETTTTEEEEEETTS-EEEEE-SSEEEETTEEEE--SSS--EEE-TTS-EEEETT---SSSSS------------S-SEEEEETTB-EEEEGGGGSSSGGGGGGEEEEEEESSSS-EEEESSEEEE-GGGGTTEEEEEEEESS--S---EEEEEEEEEE---TTS-----EEEEEE-HHHHBTHHHHHHHHHHHTT---EEE-SEE-BSSTT-TT---S-EEEE-TT--HHHHHTS--SS-EEPPTT-HHHHHHS-HHHHTTEETTEEE--TTS-GGGEETTEEE-HHHHHHHTTPPPPSEEEEE--HHHHHHS-TTTHHHHHHHHHHHHHHHHHHH-TT-EEEEE-----SSHHHHHHIIIIIHHHHHHHHHHHHHHT-TTEEE--GGGSS-SSSSEEE---EEPTTT--EE--EEEEEEE-THHHHHHHHHHHHHHHHHHTT--

pLDDT: mean 81.47, std 20.28, range [31.47, 98.88]